Protein 5X5L (pdb70)

Structure (mmCIF, N/CA/C/O backbone):
data_5X5L
#
_entry.id   5X5L
#
_cell.length_a   55.510
_cell.length_b   71.380
_cell.length_c   78.360
_cell.angle_alpha   101.96
_cell.angle_beta   104.53
_cell.angle_gamma   101.86
#
_symmetry.space_group_name_H-M   'P 1'
#
loop_
_entity.id
_entity.type
_entity.pdbx_description
1 polymer AdeR
2 polymer "DNA (5'-D(P*TP*AP*AP*AP*GP*TP*GP*TP*GP*GP*AP*GP*TP*AP*AP*GP*TP*GP*TP*GP*GP*AP*GP*A)-3')"
3 polymer "DNA (5'-D(P*TP*CP*TP*CP*CP*AP*CP*AP*CP*TP*TP*AP*CP*TP*CP*CP*AP*CP*AP*CP*TP*TP*TP*A)-3')"
4 water water
#
loop_
_atom_site.group_PDB
_atom_site.id
_atom_site.type_symbol
_atom_site.label_atom_id
_atom_site.label_alt_id
_atom_site.label_comp_id
_atom_site.label_asym_id
_atom_site.label_entity_id
_atom_site.label_seq_id
_atom_site.pdbx_PDB_ins_code
_atom_site.Cartn_x
_atom_site.Cartn_y
_atom_site.Cartn_z
_atom_site.occupancy
_atom_site.B_iso_or_equiv
_atom_site.auth_seq_id
_atom_site.auth_comp_id
_atom_site.auth_asym_id
_atom_site.auth_atom_id
_atom_site.pdbx_PDB_model_num
ATOM 1 N N . LYS A 1 3 ? 13.090 42.195 27.105 1.00 67.42 141 LYS A N 1
ATOM 2 C CA . LYS A 1 3 ? 13.073 40.663 27.080 1.00 65.09 141 LYS A CA 1
ATOM 3 C C . LYS A 1 3 ? 13.185 40.102 28.521 1.00 63.30 141 LYS A C 1
ATOM 4 O O . LYS A 1 3 ? 14.143 40.404 29.254 1.00 61.98 141 LYS A O 1
ATOM 10 N N . LEU A 1 4 ? 12.161 39.379 28.926 1.00 63.74 142 LEU A N 1
ATOM 11 C CA . LEU A 1 4 ? 11.887 39.127 30.374 1.00 63.34 142 LEU A CA 1
ATOM 12 C C . LEU A 1 4 ? 11.590 37.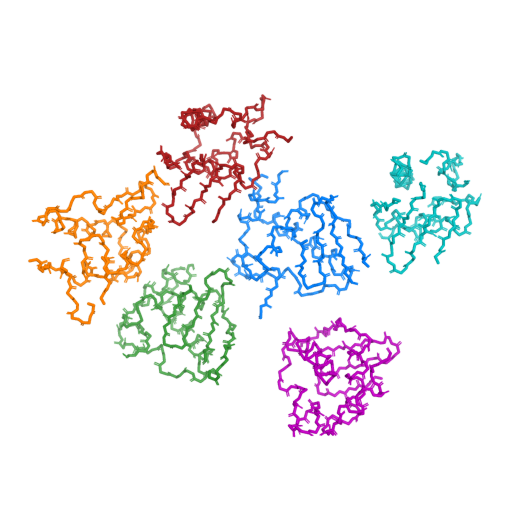657 30.574 1.00 62.01 142 LEU A C 1
ATOM 13 O O . LEU A 1 4 ? 10.876 37.070 29.792 1.00 62.79 142 LEU A O 1
ATOM 18 N N . TYR A 1 5 ? 12.137 37.062 31.636 1.00 60.29 143 TYR A N 1
ATOM 19 C CA . TYR A 1 5 ? 11.731 35.739 32.088 1.00 59.61 143 TYR A CA 1
ATOM 20 C C . TYR A 1 5 ? 11.980 35.518 33.564 1.00 59.07 143 TYR A C 1
ATOM 21 O O . TYR A 1 5 ? 13.139 35.504 33.993 1.00 57.33 143 TYR A O 1
ATOM 30 N N . LYS A 1 6 ? 10.881 35.357 34.329 1.00 60.85 144 LYS A N 1
ATOM 31 C CA . LYS A 1 6 ? 10.931 34.989 35.750 1.00 60.86 144 LYS A CA 1
ATOM 32 C C . LYS A 1 6 ? 12.045 35.713 36.502 1.00 59.99 144 LYS A C 1
ATOM 33 O O . LYS A 1 6 ? 13.074 35.128 36.830 1.00 58.09 144 LYS A O 1
ATOM 39 N N . ASN A 1 7 ? 11.845 37.008 36.744 1.00 61.63 145 ASN A N 1
ATOM 40 C CA . ASN A 1 7 ?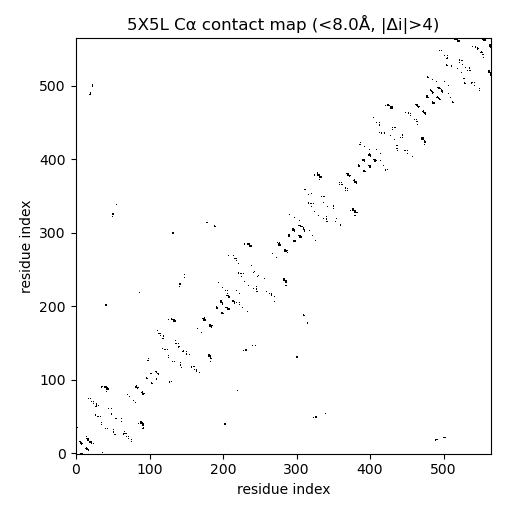 12.734 37.827 37.566 1.00 61.55 145 ASN A CA 1
ATOM 41 C C . ASN A 1 7 ? 14.150 38.133 36.958 1.00 59.53 145 ASN A C 1
ATOM 42 O O . ASN A 1 7 ? 15.051 38.634 37.641 1.00 59.28 145 ASN A O 1
ATOM 47 N N . ILE A 1 8 ? 14.323 37.864 35.653 1.00 58.42 146 ILE A N 1
ATOM 48 C CA . ILE A 1 8 ? 15.547 38.201 34.904 1.00 56.94 146 ILE A CA 1
ATOM 49 C C . ILE A 1 8 ? 15.161 39.022 33.679 1.00 58.16 146 ILE A C 1
ATOM 50 O O . ILE A 1 8 ? 14.526 38.503 32.769 1.00 58.31 146 ILE A O 1
ATOM 55 N N . GLU A 1 9 ? 15.561 40.290 33.667 1.00 59.31 147 GLU A N 1
ATOM 56 C CA . GLU A 1 9 ? 15.286 41.200 32.555 1.00 60.90 147 GLU A CA 1
ATOM 57 C C . GLU A 1 9 ? 16.590 41.486 31.812 1.00 59.73 147 GLU A C 1
ATOM 58 O O . GLU A 1 9 ? 17.616 41.759 32.437 1.00 58.92 147 GLU A O 1
ATOM 64 N N . ILE A 1 10 ? 16.535 41.387 30.482 1.00 59.87 148 ILE A N 1
ATOM 65 C CA . ILE A 1 10 ? 17.653 41.757 29.616 1.00 59.38 148 ILE A CA 1
ATOM 66 C C . ILE A 1 10 ? 17.182 42.872 28.697 1.00 62.09 148 ILE A C 1
ATOM 67 O O . ILE A 1 10 ? 16.262 42.677 27.904 1.00 63.29 148 ILE A O 1
ATOM 72 N N . ASP A 1 11 ? 17.792 44.047 28.836 1.00 63.38 149 ASP A N 1
ATOM 73 C CA . ASP A 1 11 ? 17.599 45.152 27.900 1.00 66.13 149 ASP A CA 1
ATOM 74 C C . ASP A 1 11 ? 18.681 45.024 26.827 1.00 65.36 149 ASP A C 1
ATOM 75 O O . ASP A 1 11 ? 19.864 45.233 27.114 1.00 64.38 149 ASP A O 1
ATOM 80 N N . THR A 1 12 ? 18.302 44.683 25.609 1.00 66.04 150 THR A N 1
ATOM 81 C CA . THR A 1 12 ? 19.263 44.451 24.541 1.00 65.46 150 THR A CA 1
ATOM 82 C C . THR A 1 12 ? 19.920 45.663 23.952 1.00 67.74 150 THR A C 1
ATOM 83 O O . THR A 1 12 ? 20.966 45.570 23.336 1.00 67.13 150 THR A O 1
ATOM 87 N N . ASP A 1 13 ? 19.275 46.797 24.153 1.00 70.69 151 ASP A N 1
ATOM 88 C CA . ASP A 1 13 ? 19.739 48.071 23.713 1.00 73.59 151 ASP A CA 1
ATOM 89 C C . ASP A 1 13 ? 19.631 48.865 24.985 1.00 73.70 151 ASP A C 1
ATOM 90 O O . ASP A 1 13 ? 18.571 49.350 25.275 1.00 75.91 151 ASP A O 1
ATOM 95 N N . THR A 1 14 ? 20.682 48.989 25.781 1.00 71.70 152 THR A N 1
ATOM 96 C CA . THR A 1 14 ? 21.949 48.434 25.457 1.00 70.45 152 THR A CA 1
ATOM 97 C C . THR A 1 14 ? 22.879 47.797 26.444 1.00 67.32 152 THR A C 1
ATOM 98 O O . THR A 1 14 ? 23.704 48.395 27.112 1.00 67.08 152 THR A O 1
ATOM 102 N N . HIS A 1 15 ? 22.632 46.513 26.478 1.00 65.06 153 HIS A N 1
ATOM 103 C CA . HIS A 1 15 ? 23.469 45.359 26.890 1.00 61.87 153 HIS A CA 1
ATOM 104 C C . HIS A 1 15 ? 23.475 45.118 28.394 1.00 60.57 153 HIS A C 1
ATOM 105 O O . HIS A 1 15 ? 24.433 44.561 28.937 1.00 58.72 153 HIS A O 1
ATOM 112 N N . SER A 1 16 ? 22.382 45.485 29.053 1.00 61.75 154 SER A N 1
ATOM 113 C CA . SER A 1 16 ? 22.253 45.356 30.515 1.00 61.14 154 SER A CA 1
ATOM 114 C C . SER A 1 16 ? 21.374 44.154 30.864 1.00 59.48 154 SER A C 1
ATOM 115 O O . SER A 1 16 ? 20.382 43.901 30.183 1.00 60.03 154 SER A O 1
ATOM 118 N N . VAL A 1 17 ? 21.738 43.425 31.919 1.00 57.79 155 VAL A N 1
ATOM 119 C CA . VAL A 1 17 ? 20.901 42.361 32.474 1.00 56.68 155 VAL A CA 1
ATOM 120 C C . VAL A 1 17 ? 20.583 42.722 33.932 1.00 57.66 155 VAL A C 1
ATOM 121 O O . VAL A 1 17 ? 21.495 42.952 34.734 1.00 57.48 155 VAL A O 1
ATOM 125 N N . TYR A 1 18 ? 19.289 42.759 34.263 1.00 58.95 156 TYR A N 1
ATOM 126 C CA . TYR A 1 18 ? 18.812 43.127 35.600 1.00 60.39 156 TYR A CA 1
ATOM 127 C C . TYR A 1 18 ? 18.192 41.935 36.342 1.00 59.41 156 TYR A C 1
ATOM 128 O O . TYR A 1 18 ? 17.553 41.081 35.723 1.00 58.57 156 TYR A O 1
ATOM 137 N N . ILE A 1 19 ? 18.385 41.889 37.663 1.00 59.83 157 ILE A N 1
ATOM 138 C CA . ILE A 1 19 ? 17.610 41.013 38.553 1.00 59.91 157 ILE A CA 1
ATOM 139 C C . ILE A 1 19 ? 16.609 41.866 39.330 1.00 62.85 157 ILE A C 1
ATOM 140 O O . ILE A 1 19 ? 16.967 42.934 39.847 1.00 64.52 157 ILE A O 1
ATOM 145 N N . HIS A 1 20 ? 15.367 41.381 39.426 1.00 63.70 158 HIS A N 1
ATOM 146 C CA . HIS A 1 20 ? 14.310 42.096 40.158 1.00 66.73 158 HIS A CA 1
ATOM 147 C C . HIS A 1 20 ? 14.298 41.681 41.629 1.00 67.51 158 HIS A C 1
ATOM 148 O O . HIS A 1 20 ? 14.160 42.521 42.513 1.00 69.90 158 HIS A O 1
ATOM 155 N N . LYS A 1 25 ? 15.653 46.654 40.888 1.00 73.67 163 LYS A N 1
ATOM 156 C CA . LYS A 1 25 ? 16.393 46.059 39.789 1.00 70.68 163 LYS A CA 1
ATOM 157 C C . LYS A 1 25 ? 17.874 46.161 40.136 1.00 69.54 163 LYS A C 1
ATOM 158 O O . LYS A 1 25 ? 18.416 47.260 40.211 1.00 71.26 163 LYS A O 1
ATOM 164 N N . ILE A 1 26 ? 18.546 45.023 40.329 1.00 66.87 164 ILE A N 1
ATOM 165 C CA . ILE A 1 26 ? 20.004 44.979 40.458 1.00 65.57 164 ILE A CA 1
ATOM 166 C C . ILE A 1 26 ? 20.670 44.669 39.121 1.00 63.35 164 ILE A C 1
ATOM 167 O O . ILE A 1 26 ? 20.377 43.635 38.520 1.00 61.35 164 ILE A O 1
ATOM 172 N N . LEU A 1 27 ? 21.576 45.538 38.674 1.00 63.94 165 LEU A N 1
ATOM 173 C CA . LEU A 1 27 ? 22.320 45.338 37.423 1.00 62.23 165 LEU A CA 1
ATOM 174 C C . LEU A 1 27 ? 23.469 44.365 37.664 1.00 59.87 165 LEU A C 1
ATOM 175 O O . LEU A 1 27 ? 24.183 44.483 38.662 1.00 60.38 165 LEU A O 1
ATOM 180 N N . LEU A 1 28 ? 23.657 43.424 36.740 1.00 57.62 166 LEU A N 1
ATOM 181 C CA . LEU A 1 28 ? 24.762 42.474 36.814 1.00 55.53 166 LEU A CA 1
ATOM 182 C C . LEU A 1 28 ? 25.949 42.933 36.005 1.00 55.37 166 LEU A C 1
ATOM 183 O O . LEU A 1 28 ? 25.785 43.529 34.943 1.00 56.03 166 LEU A O 1
ATOM 188 N N . ASN A 1 29 ? 27.138 42.619 36.514 1.00 54.72 167 ASN A N 1
ATOM 189 C CA . ASN A 1 29 ? 28.396 42.882 35.823 1.00 54.55 167 ASN A CA 1
ATOM 190 C C . ASN A 1 29 ? 28.783 41.618 35.068 1.00 52.19 167 ASN A C 1
ATOM 191 O O . ASN A 1 29 ? 29.501 40.751 35.589 1.00 51.06 167 ASN A O 1
ATOM 196 N N . LEU A 1 30 ? 28.263 41.495 33.852 1.00 51.72 168 LEU A N 1
ATOM 197 C CA . LEU A 1 30 ? 28.521 40.319 33.016 1.00 49.82 168 LEU A CA 1
ATOM 198 C C . LEU A 1 30 ? 29.589 40.624 32.006 1.00 50.02 168 LEU A C 1
ATOM 199 O O . LEU A 1 30 ? 29.722 41.747 31.541 1.00 51.68 168 LEU A O 1
ATOM 204 N N . THR A 1 31 ? 30.330 39.591 31.654 1.00 48.55 169 THR A N 1
ATOM 205 C CA . THR A 1 31 ? 31.307 39.638 30.579 1.00 48.68 169 THR A CA 1
ATOM 206 C C . THR A 1 31 ? 30.500 39.513 29.270 1.00 48.76 169 THR A C 1
ATOM 207 O O . THR A 1 31 ? 29.307 39.191 29.302 1.00 48.42 169 THR A O 1
ATOM 211 N N . LEU A 1 32 ? 31.132 39.783 28.129 1.00 49.50 170 LEU A N 1
ATOM 212 C CA . LEU A 1 32 ? 30.460 39.662 26.831 1.00 49.97 170 LEU A CA 1
ATOM 213 C C . LEU A 1 32 ? 29.995 38.230 26.559 1.00 48.31 170 LEU A C 1
ATOM 214 O O . LEU A 1 32 ? 28.854 38.027 26.161 1.00 48.48 170 LEU A O 1
ATOM 219 N N . THR A 1 33 ? 30.871 37.265 26.753 1.00 47.03 171 THR A N 1
ATOM 220 C CA . THR A 1 33 ? 30.526 35.844 26.626 1.00 45.64 171 THR A CA 1
ATOM 221 C C . THR A 1 33 ? 29.327 35.504 27.536 1.00 44.98 171 THR A C 1
ATOM 222 O O . THR A 1 33 ? 28.340 34.923 27.070 1.00 44.87 171 THR A O 1
ATOM 226 N N . GLU A 1 34 ? 29.432 35.887 28.812 1.00 44.84 172 GLU A N 1
ATOM 227 C CA . GLU A 1 34 ? 28.367 35.677 29.793 1.00 44.58 172 GLU A CA 1
ATOM 228 C C . GLU A 1 34 ? 27.034 36.323 29.384 1.00 45.66 172 GLU A C 1
ATOM 229 O O . GLU A 1 34 ? 25.979 35.721 29.559 1.00 45.43 172 GLU A O 1
ATOM 235 N N . TYR A 1 35 ? 27.089 37.536 28.838 1.00 47.08 173 TYR A N 1
ATOM 236 C CA . TYR A 1 35 ? 25.889 38.210 28.323 1.00 48.53 173 TYR A CA 1
ATOM 237 C C . TYR A 1 35 ? 25.247 37.404 27.197 1.00 48.41 173 TYR A C 1
ATOM 238 O O . TYR A 1 35 ? 24.024 37.255 27.160 1.00 48.94 173 TYR A O 1
ATOM 247 N N . LYS A 1 36 ? 26.071 36.914 26.265 1.00 48.03 174 LYS A N 1
ATOM 248 C CA . LYS A 1 36 ? 25.567 36.160 25.120 1.00 48.27 174 LYS A CA 1
ATOM 249 C C . LYS A 1 36 ? 24.872 34.872 25.558 1.00 47.11 174 LYS A C 1
ATOM 250 O O . LYS A 1 36 ? 23.803 34.542 25.046 1.00 47.83 174 LYS A O 1
ATOM 256 N N . ILE A 1 37 ? 25.473 34.172 26.522 1.00 45.58 175 ILE A N 1
ATOM 257 C CA . ILE A 1 37 ? 24.905 32.935 27.060 1.00 44.70 175 ILE A CA 1
ATOM 258 C C . ILE A 1 37 ? 23.502 33.178 27.619 1.00 45.41 175 ILE A C 1
ATOM 259 O O . ILE A 1 37 ? 22.544 32.565 27.155 1.00 45.91 175 ILE A O 1
ATOM 264 N N . ILE A 1 38 ? 23.389 34.089 28.585 1.00 45.73 176 ILE A N 1
ATOM 265 C CA . ILE A 1 38 ? 22.101 34.372 29.238 1.00 46.63 176 ILE A CA 1
ATOM 266 C C . ILE A 1 38 ? 21.052 34.921 28.264 1.00 48.28 176 ILE A C 1
ATOM 267 O O . ILE A 1 38 ? 19.867 34.587 28.386 1.00 49.02 176 ILE A O 1
ATOM 272 N N . SER A 1 39 ? 21.485 35.747 27.305 1.00 49.12 177 SER A N 1
ATOM 273 C CA . SER A 1 39 ? 20.586 36.306 26.311 1.00 51.04 177 SER A CA 1
ATOM 274 C C . SER A 1 39 ? 20.141 35.281 25.264 1.00 51.22 177 SER A C 1
ATOM 275 O O . SER A 1 39 ? 19.039 35.381 24.724 1.00 52.85 177 SER A O 1
ATOM 278 N N . PHE A 1 40 ? 21.010 34.304 24.986 1.00 49.81 178 PHE A N 1
ATOM 279 C CA . PHE A 1 40 ? 20.714 33.212 24.045 1.00 50.04 178 PHE A CA 1
ATOM 280 C C . PHE A 1 40 ? 19.723 32.223 24.658 1.00 49.81 178 PHE A C 1
ATOM 281 O O . PHE A 1 40 ? 18.730 31.860 24.018 1.00 51.18 178 PHE A O 1
ATOM 289 N N . MET A 1 41 ? 20.002 31.808 25.897 1.00 48.38 179 MET A N 1
ATOM 290 C CA . MET A 1 41 ? 19.210 30.777 26.574 1.00 48.23 179 MET A CA 1
ATOM 291 C C . MET A 1 41 ? 17.842 31.244 27.070 1.00 49.63 179 MET A C 1
ATOM 292 O O . MET A 1 41 ? 16.927 30.434 27.175 1.00 50.30 179 MET A O 1
ATOM 297 N N . ILE A 1 42 ? 17.692 32.531 27.369 1.00 50.33 180 ILE A N 1
ATOM 298 C CA . ILE A 1 42 ? 16.403 33.074 27.831 1.00 51.98 180 ILE A CA 1
ATOM 299 C C . ILE A 1 42 ? 15.304 33.068 26.752 1.00 54.01 180 ILE A C 1
ATOM 300 O O . ILE A 1 42 ? 14.123 33.161 27.074 1.00 55.53 180 ILE A O 1
ATOM 305 N N . ASP A 1 43 ? 15.698 32.966 25.482 1.00 54.29 181 ASP A N 1
ATOM 306 C CA . ASP A 1 43 ? 14.741 32.820 24.367 1.00 56.45 181 ASP A CA 1
ATOM 307 C C . ASP A 1 43 ? 13.930 31.544 24.497 1.00 56.76 181 ASP A C 1
ATOM 308 O O . ASP A 1 43 ? 12.713 31.560 24.317 1.00 58.80 181 ASP A O 1
ATOM 313 N N . GLN A 1 44 ? 14.625 30.445 24.795 1.00 54.99 182 GLN A N 1
ATOM 314 C CA . GLN A 1 44 ? 14.022 29.141 25.064 1.00 55.21 182 GLN A CA 1
ATOM 315 C C . GLN A 1 44 ? 14.507 28.667 26.441 1.00 53.41 182 GLN A C 1
ATOM 316 O O . GLN A 1 44 ? 15.451 27.865 26.527 1.00 51.92 182 GLN A O 1
ATOM 322 N N . PRO A 1 45 ? 13.882 29.173 27.526 1.00 53.80 183 PRO A N 1
ATOM 323 C CA . PRO A 1 45 ? 14.382 28.903 28.872 1.00 52.43 183 PRO A CA 1
ATOM 324 C C . PRO A 1 45 ? 14.532 27.419 29.183 1.00 51.92 183 PRO A C 1
ATOM 325 O O . PRO A 1 45 ? 15.595 26.987 29.643 1.00 50.34 183 PRO A O 1
ATOM 329 N N . HIS A 1 46 ? 13.489 26.653 28.868 1.00 53.53 184 HIS A N 1
ATOM 330 C CA . HIS A 1 46 ? 13.430 25.231 29.201 1.00 53.66 184 HIS A CA 1
ATOM 331 C C . HIS A 1 46 ? 14.179 24.316 28.234 1.00 53.10 184 HIS A C 1
ATOM 332 O O . HIS A 1 46 ? 14.320 23.123 28.508 1.00 53.19 184 HIS A O 1
ATOM 339 N N . LYS A 1 47 ? 14.652 24.843 27.107 1.00 52.82 185 LYS A N 1
ATOM 340 C CA . LYS A 1 47 ? 15.417 24.046 26.144 1.00 52.52 185 LYS A CA 1
ATOM 341 C C . LYS A 1 47 ? 16.778 23.651 26.695 1.00 50.56 185 LYS A C 1
ATOM 342 O O . LYS A 1 47 ? 17.426 24.455 27.362 1.00 49.20 185 LYS A O 1
ATOM 348 N N . VAL A 1 48 ? 17.194 22.429 26.391 1.00 50.70 186 VAL A N 1
ATOM 349 C CA . VAL A 1 48 ? 18.554 21.973 26.650 1.00 49.22 186 VAL A CA 1
ATOM 350 C C . VAL A 1 48 ? 19.425 22.402 25.477 1.00 48.82 186 VAL A C 1
ATOM 351 O O . VAL A 1 48 ? 19.224 21.930 24.360 1.00 50.06 186 VAL A O 1
ATOM 355 N N . PHE A 1 49 ? 20.373 23.296 25.739 1.00 47.36 187 PHE A N 1
ATOM 356 C CA . PHE A 1 49 ? 21.369 23.692 24.749 1.00 47.02 187 PHE A CA 1
ATOM 357 C C . PHE A 1 49 ? 22.587 22.819 24.924 1.00 46.23 187 PHE A C 1
ATOM 358 O O . PHE A 1 49 ? 23.018 22.594 26.046 1.00 45.29 187 PHE A O 1
ATOM 366 N N . THR A 1 50 ? 23.146 22.322 23.829 1.00 46.88 188 THR A N 1
ATOM 367 C CA . THR A 1 50 ? 24.390 21.545 23.900 1.00 46.39 188 THR A CA 1
ATOM 368 C C . THR A 1 50 ? 25.563 22.509 24.068 1.00 45.15 188 THR A C 1
ATOM 369 O O . THR A 1 50 ? 25.425 23.739 23.900 1.00 44.91 188 THR A O 1
ATOM 373 N N . ARG A 1 51 ? 26.716 21.954 24.414 1.00 44.62 189 ARG A N 1
ATOM 374 C CA . ARG A 1 51 ? 27.936 22.752 24.552 1.00 43.74 189 ARG A CA 1
ATOM 375 C C . ARG A 1 51 ? 28.354 23.323 23.202 1.00 44.49 189 ARG A C 1
ATOM 376 O O . ARG A 1 51 ? 28.820 24.454 23.128 1.00 44.13 189 ARG A O 1
ATOM 384 N N . GLY A 1 52 ? 28.172 22.532 22.145 1.00 45.82 190 GLY A N 1
ATOM 385 C CA . GLY A 1 52 ? 28.436 22.977 20.775 1.00 47.04 190 GLY A CA 1
ATOM 386 C C . GLY A 1 52 ? 27.610 24.176 20.347 1.00 47.46 190 GLY A C 1
ATOM 387 O O . GLY A 1 52 ? 28.116 25.057 19.670 1.00 47.98 190 GLY A O 1
ATOM 388 N N . GLU A 1 53 ? 26.335 24.205 20.740 1.00 47.49 191 GLU A N 1
ATOM 389 C CA . GLU A 1 53 ? 25.452 25.340 20.433 1.00 48.11 191 GLU A CA 1
ATOM 390 C C . GLU A 1 53 ? 25.861 26.589 21.191 1.00 46.95 191 GLU A C 1
ATOM 391 O O . GLU A 1 53 ? 25.899 27.672 20.613 1.00 47.71 191 GLU A O 1
ATOM 397 N N . LEU A 1 54 ? 26.153 26.444 22.481 1.00 45.44 192 LEU A N 1
ATOM 398 C CA . LEU A 1 54 ? 26.611 27.571 23.297 1.00 44.52 192 LEU A CA 1
ATOM 399 C C . LEU A 1 54 ? 27.947 28.130 22.797 1.00 44.59 192 LEU A C 1
ATOM 400 O O . LEU A 1 54 ? 28.139 29.342 22.779 1.00 44.84 192 LEU A O 1
ATOM 405 N N . MET A 1 55 ? 28.842 27.246 22.369 1.00 44.65 193 MET A N 1
ATOM 406 C CA . MET A 1 55 ? 30.157 27.639 21.859 1.00 44.99 193 MET A CA 1
ATOM 407 C C . MET A 1 55 ? 30.043 28.464 20.576 1.00 46.59 193 MET A C 1
ATOM 408 O O . MET A 1 55 ? 30.608 29.550 20.480 1.00 46.95 193 MET A O 1
ATOM 413 N N . ASN A 1 56 ? 29.303 27.947 19.605 1.00 47.84 194 ASN A N 1
ATOM 414 C CA . ASN A 1 56 ? 29.116 28.624 18.313 1.00 49.82 194 ASN A CA 1
ATOM 415 C C . ASN A 1 56 ? 28.378 29.957 18.421 1.00 50.29 194 ASN A C 1
ATOM 416 O O . ASN A 1 56 ? 28.646 30.866 17.642 1.00 51.80 194 ASN A O 1
ATOM 421 N N . HIS A 1 57 ? 27.466 30.062 19.381 1.00 49.28 195 HIS A N 1
ATOM 422 C CA . HIS A 1 57 ? 26.607 31.240 19.533 1.00 49.96 195 HIS A CA 1
ATOM 423 C C . HIS A 1 57 ? 27.150 32.287 20.510 1.00 49.05 195 HIS A C 1
ATOM 424 O O . HIS A 1 57 ? 26.894 33.479 20.330 1.00 50.22 195 HIS A O 1
ATOM 431 N N . CYS A 1 58 ? 27.888 31.854 21.533 1.00 47.33 196 CYS A N 1
ATOM 432 C CA . CYS A 1 58 ? 28.262 32.741 22.634 1.00 46.59 196 CYS A CA 1
ATOM 433 C C . CYS A 1 58 ? 29.761 32.970 22.881 1.00 46.19 196 CYS A C 1
ATOM 434 O O . CYS A 1 58 ? 30.094 33.801 23.723 1.00 45.97 196 CYS A O 1
ATOM 437 N N . MET A 1 59 ? 30.648 32.286 22.165 1.00 46.37 197 MET A N 1
ATOM 438 C CA . MET A 1 59 ? 32.085 32.353 22.448 1.00 46.10 197 MET A CA 1
ATOM 439 C C . MET A 1 59 ? 32.941 32.812 21.265 1.00 47.73 197 MET A C 1
ATOM 440 O O . MET A 1 59 ? 32.523 32.712 20.132 1.00 48.97 197 MET A O 1
ATOM 445 N N . ASN A 1 60 ? 34.152 33.295 21.583 1.00 47.92 198 ASN A N 1
ATOM 446 C CA . ASN A 1 60 ? 35.207 33.598 20.652 1.00 49.48 198 ASN A CA 1
ATOM 447 C C . ASN A 1 60 ? 35.140 35.088 20.398 1.00 51.03 198 ASN A C 1
ATOM 448 O O . ASN A 1 60 ? 35.610 35.847 21.219 1.00 50.95 198 ASN A O 1
ATOM 453 N N . SER A 1 62 ? 36.446 30.181 20.104 1.00 48.56 200 SER A N 1
ATOM 454 C CA . SER A 1 62 ? 36.989 29.200 19.162 1.00 49.63 200 SER A CA 1
ATOM 455 C C . SER A 1 62 ? 35.798 28.240 18.761 1.00 49.44 200 SER A C 1
ATOM 456 O O . SER A 1 62 ? 34.675 28.776 18.672 1.00 49.37 200 SER A O 1
ATOM 459 N N . ASP A 1 63 ? 35.888 26.944 18.424 1.00 49.75 201 ASP A N 1
ATOM 460 C CA . ASP A 1 63 ? 37.095 26.109 18.307 1.00 50.35 201 ASP A CA 1
ATOM 461 C C . ASP A 1 63 ? 37.794 25.750 19.615 1.00 48.98 201 ASP A C 1
ATOM 462 O O . ASP A 1 63 ? 38.762 24.975 19.559 1.00 49.67 201 ASP A O 1
ATOM 467 N N . ALA A 1 64 ? 37.332 26.233 20.786 1.00 47.36 202 ALA A N 1
ATOM 468 C CA . ALA A 1 64 ? 37.968 25.866 22.046 1.00 46.40 202 ALA A CA 1
ATOM 469 C C . ALA A 1 64 ? 37.457 24.485 22.491 1.00 45.90 202 ALA A C 1
ATOM 470 O O . ALA A 1 64 ? 36.684 23.837 21.773 1.00 46.36 202 ALA A O 1
ATOM 472 N N . LEU A 1 65 ? 37.873 24.047 23.676 1.00 45.24 203 LEU A N 1
ATOM 473 C CA . LEU A 1 65 ? 37.320 22.853 24.311 1.00 44.88 203 LEU A CA 1
ATOM 474 C C . LEU A 1 65 ? 35.895 23.056 24.790 1.00 43.85 203 LEU A C 1
ATOM 475 O O . LEU A 1 65 ? 35.504 24.152 25.141 1.00 43.14 203 LEU A O 1
ATOM 480 N N . GLU A 1 66 ? 35.139 21.971 24.869 1.00 44.00 204 GLU A N 1
ATOM 481 C CA . GLU A 1 66 ? 33.761 22.014 25.372 1.00 43.30 204 GLU A CA 1
ATOM 482 C C . GLU A 1 66 ? 33.728 22.297 26.871 1.00 42.43 204 GLU A C 1
ATOM 483 O O . GLU A 1 66 ? 32.788 22.911 27.365 1.00 41.79 204 GLU A O 1
ATOM 489 N N . ARG A 1 67 ? 34.766 21.875 27.585 1.00 42.65 205 ARG A N 1
ATOM 490 C CA . ARG A 1 67 ? 34.854 22.183 29.011 1.00 42.20 205 ARG A CA 1
ATOM 491 C C . ARG A 1 67 ? 34.911 23.678 29.301 1.00 41.57 205 ARG A C 1
ATOM 492 O O . ARG A 1 67 ? 34.414 24.122 30.318 1.00 41.20 205 ARG A O 1
ATOM 500 N N . THR A 1 68 ? 35.501 24.450 28.401 1.00 41.70 206 THR A N 1
ATOM 501 C CA . THR A 1 68 ? 35.544 25.927 28.538 1.00 41.44 206 THR A CA 1
ATOM 502 C C . THR A 1 68 ? 34.146 26.546 28.554 1.00 40.95 206 THR A C 1
ATOM 503 O O . THR A 1 68 ? 33.926 27.529 29.228 1.00 40.77 206 THR A O 1
ATOM 507 N N . VAL A 1 69 ? 33.215 25.991 27.785 1.00 40.97 207 VAL A N 1
ATOM 508 C CA . VAL A 1 69 ? 31.795 26.336 27.897 1.00 40.74 207 VAL A CA 1
ATOM 509 C C . VAL A 1 69 ? 31.298 26.186 29.327 1.00 40.38 207 VAL A C 1
ATOM 510 O O . VAL A 1 69 ? 30.650 27.090 29.828 1.00 40.28 207 VAL A O 1
ATOM 514 N N . ASP A 1 70 ? 31.608 25.069 29.970 1.00 40.46 208 ASP A N 1
ATOM 515 C CA . ASP A 1 70 ? 31.188 24.799 31.342 1.00 40.50 208 ASP A CA 1
ATOM 516 C C . ASP A 1 70 ? 31.632 25.927 32.278 1.00 40.44 208 ASP A C 1
ATOM 517 O O . ASP A 1 70 ? 30.854 26.409 33.108 1.00 40.54 208 ASP A O 1
ATOM 522 N N . SER A 1 71 ? 32.879 26.364 32.108 1.00 40.53 209 SER A N 1
ATOM 523 C CA . SER A 1 71 ? 33.440 27.402 32.972 1.00 40.81 209 SER A CA 1
ATOM 524 C C . SER A 1 71 ? 32.758 28.748 32.776 1.00 40.76 209 SER A C 1
ATOM 525 O O . SER A 1 71 ? 32.530 29.456 33.754 1.00 41.13 209 SER A O 1
ATOM 528 N N . HIS A 1 72 ? 32.409 29.103 31.534 1.00 40.58 210 HIS A N 1
ATOM 529 C CA . HIS A 1 72 ? 31.647 30.342 31.303 1.00 40.84 210 HIS A CA 1
ATOM 530 C C . HIS A 1 72 ? 30.286 30.289 31.977 1.00 40.83 210 HIS A C 1
ATOM 531 O O . HIS A 1 72 ? 29.836 31.289 32.528 1.00 41.33 210 HIS A O 1
ATOM 538 N N . VAL A 1 73 ? 29.645 29.122 31.924 1.00 40.54 211 VAL A N 1
ATOM 539 C CA . VAL A 1 73 ? 28.327 28.924 32.526 1.00 40.79 211 VAL A CA 1
ATOM 540 C C . VAL A 1 73 ? 28.444 28.990 34.040 1.00 41.15 211 VAL A C 1
ATOM 541 O O . VAL A 1 73 ? 27.606 29.612 34.687 1.00 41.71 211 VAL A O 1
ATOM 545 N N . SER A 1 74 ? 29.489 28.367 34.593 1.00 41.13 212 SER A N 1
ATOM 546 C CA . SER A 1 74 ? 29.768 28.415 36.035 1.00 41.83 212 SER A CA 1
ATOM 547 C C . SER A 1 74 ? 29.906 29.849 36.540 1.00 42.40 212 SER A C 1
ATOM 548 O O . SER A 1 74 ? 29.253 30.235 37.515 1.00 43.21 212 SER A O 1
ATOM 551 N N . LYS A 1 75 ? 30.752 30.626 35.859 1.00 42.23 213 LYS A N 1
ATOM 552 C CA . LYS A 1 75 ? 31.006 32.020 36.233 1.00 43.04 213 LYS A CA 1
ATOM 553 C C . LYS A 1 75 ? 29.746 32.870 36.162 1.00 43.45 213 LYS A C 1
ATOM 554 O O . LYS A 1 75 ? 29.521 33.711 37.041 1.00 44.54 213 LYS A O 1
ATOM 560 N N . LEU A 1 76 ? 28.927 32.645 35.137 1.00 42.88 214 LEU A N 1
ATOM 561 C CA . LEU A 1 76 ? 27.616 33.286 35.060 1.00 43.48 214 LEU A CA 1
ATOM 562 C C . LEU A 1 76 ? 26.739 32.847 36.227 1.00 44.02 214 LEU A C 1
ATOM 563 O O . LEU A 1 76 ? 26.105 33.691 36.861 1.00 45.13 214 LEU A O 1
ATOM 568 N N . ARG A 1 77 ? 26.708 31.539 36.512 1.00 43.53 215 ARG A N 1
ATOM 569 C CA . ARG A 1 77 ? 25.864 30.986 37.586 1.00 44.30 215 ARG A CA 1
ATOM 570 C C . ARG A 1 77 ? 26.199 31.633 38.915 1.00 45.49 215 ARG A C 1
ATOM 571 O O . ARG A 1 77 ? 25.293 32.058 39.634 1.00 46.67 215 ARG A O 1
ATOM 579 N N . LYS A 1 78 ? 27.493 31.720 39.233 1.00 45.45 216 LYS A N 1
ATOM 580 C CA . LYS A 1 78 ? 27.927 32.347 40.477 1.00 46.87 216 LYS A CA 1
ATOM 581 C C . LYS A 1 78 ? 27.393 33.768 40.598 1.00 47.93 216 LYS A C 1
ATOM 582 O O . LYS A 1 78 ? 26.858 34.140 41.646 1.00 49.46 216 LYS A O 1
ATOM 588 N N . LYS A 1 79 ? 27.492 34.537 39.516 1.00 47.35 217 LYS A N 1
ATOM 589 C CA . LYS A 1 79 ? 26.965 35.904 39.491 1.00 48.57 217 LYS A CA 1
ATOM 590 C C . LYS A 1 79 ? 25.453 35.958 39.727 1.00 49.32 217 LYS A C 1
ATOM 591 O O . LYS A 1 79 ? 24.959 36.865 40.394 1.00 51.00 217 LYS A O 1
ATOM 597 N N . LEU A 1 80 ? 24.719 34.985 39.183 1.00 48.34 218 LEU A N 1
ATOM 598 C CA . LEU A 1 80 ? 23.286 34.864 39.470 1.00 49.24 218 LEU A CA 1
ATOM 599 C C . LEU A 1 80 ? 23.013 34.506 40.930 1.00 50.55 218 LEU A C 1
ATOM 600 O O . LEU A 1 80 ? 22.094 35.076 41.525 1.00 52.21 218 LEU A O 1
ATOM 605 N N . GLU A 1 81 ? 23.801 33.598 41.510 1.00 50.14 219 GLU A N 1
ATOM 606 C CA . GLU A 1 81 ? 23.579 33.175 42.907 1.00 51.71 219 GLU A CA 1
ATOM 607 C C . GLU A 1 81 ? 23.837 34.293 43.923 1.00 53.64 219 GLU A C 1
ATOM 608 O O . GLU A 1 81 ? 23.120 34.378 44.920 1.00 55.54 219 GLU A O 1
ATOM 614 N N . GLU A 1 82 ? 24.820 35.146 43.666 1.00 53.45 220 GLU A N 1
ATOM 615 C CA . GLU A 1 82 ? 25.090 36.324 44.527 1.00 55.54 220 GLU A CA 1
ATOM 616 C C . GLU A 1 82 ? 23.964 37.391 44.512 1.00 57.01 220 GLU A C 1
ATOM 617 O O . GLU A 1 82 ? 23.967 38.276 45.360 1.00 59.21 220 GLU A O 1
ATOM 623 N N . GLN A 1 83 ? 23.022 37.276 43.579 1.00 56.10 221 GLN A N 1
ATOM 624 C CA . GLN A 1 83 ? 21.770 38.054 43.604 1.00 57.71 221 GLN A CA 1
ATOM 625 C C . GLN A 1 83 ? 20.590 37.176 44.024 1.00 58.25 221 GLN A C 1
ATOM 626 O O . GLN A 1 83 ? 19.446 37.445 43.643 1.00 58.94 221 GLN A O 1
ATOM 632 N N . GLY A 1 84 ? 20.855 36.140 44.824 1.00 58.23 222 GLY A N 1
ATOM 633 C CA . GLY A 1 84 ? 19.811 35.250 45.331 1.00 59.10 222 GLY A CA 1
ATOM 634 C C . GLY A 1 84 ? 19.043 34.440 44.300 1.00 57.66 222 GLY A C 1
ATOM 635 O O . GLY A 1 84 ? 17.868 34.140 44.515 1.00 58.89 222 GLY A O 1
ATOM 636 N N . ILE A 1 85 ? 19.689 34.083 43.186 1.00 55.33 223 ILE A N 1
ATOM 637 C CA . ILE A 1 85 ? 19.065 33.252 42.151 1.00 54.10 223 ILE A CA 1
ATOM 638 C C . ILE A 1 85 ? 19.851 31.948 42.012 1.00 52.57 223 ILE A C 1
ATOM 639 O O . ILE A 1 85 ? 20.912 31.881 41.392 1.00 50.97 223 ILE A O 1
ATOM 644 N N . PHE A 1 86 ? 19.261 30.898 42.588 1.00 53.39 224 PHE A N 1
ATOM 645 C CA . PHE A 1 86 ? 19.824 29.554 42.675 1.00 52.66 224 PHE A CA 1
ATOM 646 C C . PHE A 1 86 ? 18.941 28.677 41.810 1.00 52.27 224 PHE A C 1
ATOM 647 O O . PHE A 1 86 ? 17.867 29.112 41.375 1.00 52.90 224 PHE A O 1
ATOM 655 N N . GLN A 1 87 ? 19.327 27.412 41.547 1.00 51.58 225 GLN A N 1
ATOM 656 C CA . GLN A 1 87 ? 18.582 26.509 40.662 1.00 51.38 225 GLN A CA 1
ATOM 657 C C . GLN A 1 87 ? 18.262 27.021 39.230 1.00 50.27 225 GLN A C 1
ATOM 658 O O . GLN A 1 87 ? 17.398 26.541 38.596 1.00 50.69 225 GLN A O 1
ATOM 664 N N . MET A 1 88 ? 19.048 27.978 38.742 1.00 49.06 226 MET A N 1
ATOM 665 C CA . MET A 1 88 ? 19.095 28.379 37.323 1.00 48.01 226 MET A CA 1
ATOM 666 C C . MET A 1 88 ? 20.360 27.762 36.730 1.00 46.45 226 MET A C 1
ATOM 667 O O . MET A 1 88 ? 21.279 27.327 37.463 1.00 46.19 226 MET A O 1
ATOM 672 N N . LEU A 1 89 ? 20.494 27.763 35.405 1.00 45.64 227 LEU A N 1
ATOM 673 C CA . LEU A 1 89 ? 21.664 27.117 34.733 1.00 44.42 227 LEU A CA 1
ATOM 674 C C . LEU A 1 89 ? 21.969 25.641 35.088 1.00 44.47 227 LEU A C 1
ATOM 675 O O . LEU A 1 89 ? 23.102 25.256 35.328 1.00 43.90 227 LEU A O 1
ATOM 680 N N . ILE A 1 90 ? 20.908 24.836 35.110 1.00 45.48 228 ILE A N 1
ATOM 681 C CA . ILE A 1 90 ? 20.991 23.415 35.443 1.00 46.05 228 ILE A CA 1
ATOM 682 C C . ILE A 1 90 ? 21.627 22.612 34.329 1.00 45.43 228 ILE A C 1
ATOM 683 O O . ILE A 1 90 ? 21.250 22.728 33.165 1.00 45.33 228 ILE A O 1
ATOM 688 N N . ASN A 1 91 ? 22.587 21.787 34.706 1.00 45.33 229 ASN A N 1
ATOM 689 C CA . ASN A 1 91 ? 23.245 20.869 33.783 1.00 45.14 229 ASN A CA 1
ATOM 690 C C . ASN A 1 91 ? 22.323 19.685 33.509 1.00 46.52 229 ASN A C 1
ATOM 691 O O . ASN A 1 91 ? 21.645 19.212 34.410 1.00 47.73 229 ASN A O 1
ATOM 696 N N . VAL A 1 92 ? 22.300 19.231 32.265 1.00 46.63 230 VAL A N 1
ATOM 697 C CA . VAL A 1 92 ? 21.586 18.017 31.861 1.00 48.19 230 VAL A CA 1
ATOM 698 C C . VAL A 1 92 ? 22.662 17.033 31.430 1.00 48.34 230 VAL A C 1
ATOM 699 O O . VAL A 1 92 ? 23.207 17.145 30.337 1.00 47.84 230 VAL A O 1
ATOM 703 N N . ARG A 1 93 ? 22.950 16.081 32.293 1.00 49.32 231 ARG A N 1
ATOM 704 C CA . ARG A 1 93 ? 24.158 15.251 32.211 1.00 49.56 231 ARG A CA 1
ATOM 705 C C . ARG A 1 93 ? 24.331 14.579 30.857 1.00 50.17 231 ARG A C 1
ATOM 706 O O . ARG A 1 93 ? 23.439 13.875 30.405 1.00 51.65 231 ARG A O 1
ATOM 714 N N . GLY A 1 94 ? 25.466 14.828 30.207 1.00 49.26 232 GLY A N 1
ATOM 715 C CA . GLY A 1 94 ? 25.792 14.228 28.916 1.00 50.02 232 GLY A CA 1
ATOM 716 C C . GLY A 1 94 ? 25.195 14.913 27.691 1.00 49.71 232 GLY A C 1
ATOM 717 O O . GLY A 1 94 ? 25.463 14.482 26.577 1.00 50.55 232 GLY A O 1
ATOM 718 N N . VAL A 1 95 ? 24.404 15.970 27.896 1.00 48.81 233 VAL A N 1
ATOM 719 C CA . VAL A 1 95 ? 23.741 16.688 26.797 1.00 48.83 233 VAL A CA 1
ATOM 720 C C . VAL A 1 95 ? 24.187 18.149 26.797 1.00 47.11 233 VAL A C 1
ATOM 721 O O . VAL A 1 95 ? 24.750 18.627 25.806 1.00 46.87 233 VAL A O 1
ATOM 725 N N . GLY A 1 96 ? 23.953 18.860 27.901 1.00 46.20 234 GLY A N 1
ATOM 726 C CA . GLY A 1 96 ? 24.444 20.231 28.048 1.00 44.82 234 GLY A CA 1
ATOM 727 C C . GLY A 1 96 ? 23.841 20.983 29.222 1.00 44.38 234 GLY A C 1
ATOM 728 O O . GLY A 1 96 ? 23.999 20.576 30.394 1.00 44.40 234 GLY A O 1
ATOM 729 N N . TYR A 1 97 ? 23.150 22.083 28.923 1.00 44.26 235 TYR A N 1
ATOM 730 C CA . TYR A 1 97 ? 22.592 22.957 29.951 1.00 44.05 235 TYR A CA 1
ATOM 731 C C . TYR A 1 97 ? 21.223 23.505 29.602 1.00 44.95 235 TYR A C 1
ATOM 732 O O . TYR A 1 97 ? 20.870 23.641 28.433 1.00 45.50 235 TYR A O 1
ATOM 741 N N . ARG A 1 98 ? 20.523 23.896 30.652 1.00 45.28 236 ARG A N 1
ATOM 742 C CA . ARG A 1 98 ? 19.146 24.368 30.562 1.00 46.44 236 ARG A CA 1
ATOM 743 C C . ARG A 1 98 ? 19.060 25.578 31.539 1.00 46.22 236 ARG A C 1
ATOM 744 O O . ARG A 1 98 ? 19.651 25.559 32.628 1.00 45.72 236 ARG A O 1
ATOM 752 N N . LEU A 1 99 ? 18.354 26.628 31.124 1.00 46.85 237 LEU A N 1
ATOM 753 C CA . LEU A 1 99 ? 18.173 27.789 31.963 1.00 47.05 237 LEU A CA 1
ATOM 754 C C . LEU A 1 99 ? 17.219 27.477 33.112 1.00 48.20 237 LEU A C 1
ATOM 755 O O . LEU A 1 99 ? 17.504 27.856 34.250 1.00 48.16 237 LEU A O 1
ATOM 760 N N . ASP A 1 100 ? 16.095 26.815 32.830 1.00 49.51 238 ASP A N 1
ATOM 761 C CA . ASP A 1 100 ? 15.163 26.407 33.899 1.00 50.93 238 ASP A CA 1
ATOM 762 C C . ASP A 1 100 ? 14.422 25.104 33.599 1.00 52.06 238 ASP A C 1
ATOM 763 O O . ASP A 1 100 ? 13.988 24.884 32.437 1.00 52.56 238 ASP A O 1
ATOM 768 N N . ASN A 1 101 ? 14.264 24.246 34.614 1.00 52.80 239 ASN A N 1
ATOM 769 C CA . ASN A 1 101 ? 13.483 22.992 34.360 1.00 54.31 239 ASN A CA 1
ATOM 770 C C . ASN A 1 101 ? 12.047 23.162 34.785 1.00 56.56 239 ASN A C 1
ATOM 771 O O . ASN A 1 101 ? 11.779 23.748 35.843 1.00 57.17 239 ASN A O 1
ATOM 776 N N . PRO A 1 102 ? 11.104 22.586 34.007 1.00 58.13 240 PRO A N 1
ATOM 777 C CA . PRO A 1 102 ? 9.722 22.581 34.491 1.00 60.65 240 PRO A CA 1
ATOM 778 C C . PRO A 1 102 ? 9.508 21.503 35.549 1.00 62.01 240 PRO A C 1
ATOM 779 O O . PRO A 1 102 ? 10.347 20.611 35.716 1.00 61.21 240 PRO A O 1
ATOM 783 N N . ASN B 1 2 ? -7.041 9.879 5.739 1.00 75.14 140 ASN B N 1
ATOM 784 C CA . ASN B 1 2 ? -5.959 9.427 4.840 1.00 72.03 140 ASN B CA 1
ATOM 785 C C . ASN B 1 2 ? -4.987 10.557 4.487 1.00 70.14 140 ASN B C 1
ATOM 786 O O . ASN B 1 2 ? -5.380 11.545 3.883 1.00 71.37 140 ASN B O 1
ATOM 791 N N . LYS B 1 3 ? -3.721 10.335 4.828 1.00 67.38 141 LYS B N 1
ATOM 792 C CA . LYS B 1 3 ? -2.594 11.186 4.416 1.00 65.36 141 LYS B CA 1
ATOM 793 C C . LYS B 1 3 ? -2.571 11.416 2.904 1.00 65.22 141 LYS B C 1
ATOM 794 O O . LYS B 1 3 ? -2.502 10.458 2.128 1.00 64.56 141 LYS B O 1
ATOM 800 N N . LEU B 1 4 ? -2.589 12.687 2.495 1.00 66.06 142 LEU B N 1
ATOM 801 C CA . LEU B 1 4 ? -2.471 13.062 1.074 1.00 66.18 142 LEU B CA 1
ATOM 802 C C . LEU B 1 4 ? -1.316 14.051 0.894 1.00 64.87 142 LEU B C 1
ATOM 803 O O . LEU B 1 4 ? -1.120 14.939 1.726 1.00 65.24 142 LEU B O 1
ATOM 808 N N . TYR B 1 5 ? -0.545 13.876 -0.172 1.00 63.63 143 TYR B N 1
ATOM 809 C CA . TYR B 1 5 ? 0.429 14.890 -0.587 1.00 63.10 143 TYR B CA 1
ATOM 810 C C . TYR B 1 5 ? 0.765 14.785 -2.069 1.00 63.14 143 TYR B C 1
ATOM 811 O O . TYR B 1 5 ? 1.365 13.795 -2.493 1.00 61.50 143 TYR B O 1
ATOM 820 N N . LYS B 1 6 ? 0.373 15.814 -2.830 1.00 65.26 144 LYS B N 1
ATOM 821 C CA . LYS B 1 6 ? 0.732 15.965 -4.247 1.00 65.86 144 LYS B CA 1
ATOM 822 C C . LYS B 1 6 ? 0.686 14.643 -5.016 1.00 65.14 144 LYS B C 1
ATOM 823 O O . LYS B 1 6 ? 1.723 14.061 -5.324 1.00 63.31 144 LYS B O 1
ATOM 829 N N . ASN B 1 7 ? -0.523 14.161 -5.274 1.00 66.80 145 ASN B N 1
ATOM 830 C CA . ASN B 1 7 ? -0.737 12.968 -6.125 1.00 66.86 145 ASN B CA 1
ATOM 831 C C . ASN B 1 7 ? -0.305 11.595 -5.494 1.00 64.57 145 ASN B C 1
ATOM 832 O O . ASN B 1 7 ? -0.257 10.577 -6.188 1.00 64.49 145 ASN B O 1
ATOM 837 N N . ILE B 1 8 ? -0.012 11.582 -4.189 1.00 63.05 146 ILE B N 1
ATOM 838 C CA . ILE B 1 8 ? 0.296 10.354 -3.433 1.00 61.30 146 ILE B CA 1
ATOM 839 C C . ILE B 1 8 ? -0.643 10.273 -2.232 1.00 62.15 146 ILE B C 1
ATOM 840 O O . ILE B 1 8 ? -0.556 11.094 -1.314 1.00 62.02 146 ILE B O 1
ATOM 845 N N . GLU B 1 9 ? -1.525 9.278 -2.244 1.00 63.27 147 GLU B N 1
ATOM 846 C CA . GLU B 1 9 ? -2.505 9.077 -1.182 1.00 64.59 147 GLU B CA 1
ATOM 847 C C . GLU B 1 9 ? -2.168 7.824 -0.426 1.00 63.35 147 GLU B C 1
ATOM 848 O O . GLU B 1 9 ? -2.586 7.626 0.707 1.00 63.91 147 GLU B O 1
ATOM 854 N N . THR B 1 12 ? -4.660 4.620 4.924 1.00 68.62 150 THR B N 1
ATOM 855 C CA . THR B 1 12 ? -3.930 4.545 6.182 1.00 67.53 150 THR B CA 1
ATOM 856 C C . THR B 1 12 ? -4.410 3.433 7.108 1.00 69.82 150 THR B C 1
ATOM 857 O O . THR B 1 12 ? -3.610 2.816 7.784 1.00 68.94 150 THR B O 1
ATOM 861 N N . ASP B 1 13 ? -5.717 3.189 7.137 1.00 73.01 151 ASP B N 1
ATOM 862 C CA . ASP B 1 13 ? -6.291 2.146 7.973 1.00 75.71 151 ASP B CA 1
ATOM 863 C C . ASP B 1 13 ? -6.153 0.884 7.183 1.00 75.46 151 ASP B C 1
ATOM 864 O O . ASP B 1 13 ? -5.845 -0.146 7.709 1.00 76.24 151 ASP B O 1
ATOM 869 N N . THR B 1 14 ? -6.377 0.989 5.894 1.00 74.72 152 THR B N 1
ATOM 870 C CA . THR B 1 14 ? -6.207 -0.133 5.001 1.00 74.65 152 THR B CA 1
ATOM 871 C C . THR B 1 14 ? -4.748 -0.525 4.713 1.00 71.36 152 THR B C 1
ATOM 872 O O . THR B 1 14 ? -4.541 -1.592 4.132 1.00 71.55 152 THR B O 1
ATOM 876 N N . HIS B 1 15 ? -3.754 0.311 5.063 1.00 68.65 153 HIS B N 1
ATOM 877 C CA . HIS B 1 15 ? -2.343 0.100 4.699 1.00 65.65 153 HIS B CA 1
ATOM 878 C C . HIS B 1 15 ? -2.082 0.224 3.184 1.00 64.65 153 HIS B C 1
ATOM 879 O O . HIS B 1 15 ? -1.131 -0.376 2.661 1.00 63.11 153 HIS B O 1
ATOM 886 N N . SER B 1 16 ? -2.905 1.019 2.503 1.00 65.78 154 SER B N 1
ATOM 887 C CA . SER B 1 16 ? -2.830 1.171 1.054 1.00 65.52 154 SER B CA 1
ATOM 888 C C . SER B 1 16 ? -2.163 2.494 0.676 1.00 63.59 154 SER B C 1
ATOM 889 O O . SER B 1 16 ? -2.403 3.506 1.328 1.00 63.68 154 SER B O 1
ATOM 892 N N . VAL B 1 17 ? -1.336 2.474 -0.368 1.00 62.20 155 VAL B N 1
ATOM 893 C CA . VAL B 1 17 ? -0.754 3.692 -0.940 1.00 60.92 155 VAL B CA 1
ATOM 894 C C . VAL B 1 17 ? -1.180 3.755 -2.412 1.00 62.26 155 VAL B C 1
ATOM 895 O O . VAL B 1 17 ? -0.942 2.818 -3.176 1.00 62.48 155 VAL B O 1
ATOM 899 N N . TYR B 1 18 ? -1.800 4.860 -2.810 1.00 63.44 156 TYR B N 1
ATOM 900 C CA . TYR B 1 18 ? -2.323 5.076 -4.159 1.00 65.19 156 TYR B CA 1
ATOM 901 C C . TYR B 1 18 ? -1.537 6.162 -4.898 1.00 64.25 156 TYR B C 1
ATOM 902 O O . TYR B 1 18 ? -1.129 7.163 -4.291 1.00 63.19 156 TYR B O 1
ATOM 911 N N . ILE B 1 26 ? -3.645 1.827 -9.784 1.00 73.84 164 ILE B N 1
ATOM 912 C CA . ILE B 1 26 ? -3.176 2.984 -9.023 1.00 71.61 164 ILE B CA 1
ATOM 913 C C . ILE B 1 26 ? -2.719 2.614 -7.624 1.00 69.33 164 ILE B C 1
ATOM 914 O O . ILE B 1 26 ? -1.991 3.388 -7.033 1.00 67.15 164 ILE B O 1
ATOM 919 N N . LEU B 1 27 ? -3.068 1.418 -7.136 1.00 70.00 165 LEU B N 1
ATOM 920 C CA . LEU B 1 27 ? -2.545 0.900 -5.871 1.00 68.11 165 LEU B CA 1
ATOM 921 C C . LEU B 1 27 ? -1.128 0.361 -6.071 1.00 65.92 165 LEU B C 1
ATOM 922 O O . LEU B 1 27 ? -0.878 -0.349 -7.036 1.00 66.77 165 LEU B O 1
ATOM 927 N N . LEU B 1 28 ? -0.229 0.684 -5.143 1.00 63.40 166 LEU B N 1
ATOM 928 C CA . LEU B 1 28 ? 1.155 0.229 -5.205 1.00 61.40 166 LEU B CA 1
ATOM 929 C C . LEU B 1 28 ? 1.363 -1.023 -4.381 1.00 61.25 166 LEU B C 1
ATOM 930 O O . LEU B 1 28 ? 0.723 -1.207 -3.324 1.00 61.77 166 LEU B O 1
ATOM 935 N N . ASN B 1 29 ? 2.245 -1.893 -4.875 1.00 60.89 167 ASN B N 1
ATOM 936 C CA . ASN B 1 29 ? 2.613 -3.123 -4.189 1.00 60.90 167 ASN B CA 1
ATOM 937 C C . ASN B 1 29 ? 3.874 -2.858 -3.385 1.00 58.33 167 ASN B C 1
ATOM 938 O O . ASN B 1 29 ? 4.988 -3.067 -3.863 1.00 57.34 167 ASN B O 1
ATOM 943 N N . LEU B 1 30 ? 3.695 -2.349 -2.174 1.00 57.47 168 LEU B N 1
ATOM 944 C CA . LEU B 1 30 ? 4.813 -1.983 -1.304 1.00 55.27 168 LEU B CA 1
ATOM 945 C C . LEU B 1 30 ? 5.047 -3.057 -0.281 1.00 55.54 168 LEU B C 1
ATOM 946 O O . LEU B 1 30 ? 4.116 -3.727 0.163 1.00 57.35 168 LEU B O 1
ATOM 951 N N . THR B 1 31 ? 6.308 -3.194 0.110 1.00 53.98 169 THR B N 1
ATOM 952 C CA . THR B 1 31 ? 6.710 -4.053 1.200 1.00 54.11 169 THR B CA 1
ATOM 953 C C . THR B 1 31 ? 6.375 -3.294 2.499 1.00 53.68 169 THR B C 1
ATOM 954 O O . THR B 1 31 ? 6.068 -2.102 2.452 1.00 52.99 169 THR B O 1
ATOM 958 N N . LEU B 1 32 ? 6.431 -3.973 3.646 1.00 54.35 170 LEU B N 1
ATOM 959 C CA . LEU B 1 32 ? 6.176 -3.326 4.937 1.00 54.27 170 LEU B CA 1
ATOM 960 C C . LEU B 1 32 ? 7.186 -2.213 5.220 1.00 52.10 170 LEU B C 1
ATOM 961 O O . LEU B 1 32 ? 6.785 -1.113 5.602 1.00 51.83 170 LEU B O 1
ATOM 966 N N . THR B 1 33 ? 8.480 -2.499 5.043 1.00 50.88 171 THR B N 1
ATOM 967 C CA . THR B 1 33 ? 9.518 -1.473 5.178 1.00 49.05 171 THR B CA 1
ATOM 968 C C . THR B 1 33 ? 9.236 -0.277 4.273 1.00 48.35 171 THR B C 1
ATOM 969 O O . THR B 1 33 ? 9.238 0.862 4.728 1.00 47.79 171 THR B O 1
ATOM 973 N N . GLU B 1 34 ? 8.979 -0.558 2.999 1.00 48.67 172 GLU B N 1
ATOM 974 C CA . GLU B 1 34 ? 8.652 0.468 1.997 1.00 48.46 172 GLU B CA 1
ATOM 975 C C . GLU B 1 34 ? 7.421 1.295 2.377 1.00 49.29 172 GLU B C 1
ATOM 976 O O . GLU B 1 34 ? 7.420 2.510 2.191 1.00 48.85 172 GLU B O 1
ATOM 982 N N . TYR B 1 35 ? 6.386 0.648 2.910 1.00 50.77 173 TYR B N 1
ATOM 983 C CA . TYR B 1 35 ? 5.192 1.356 3.396 1.00 51.94 173 TYR B CA 1
ATOM 984 C C . TYR B 1 35 ? 5.554 2.318 4.528 1.00 51.22 173 TYR B C 1
ATOM 985 O O . TYR B 1 35 ? 5.079 3.451 4.553 1.00 51.52 173 TYR B O 1
ATOM 994 N N . LYS B 1 36 ? 6.367 1.851 5.473 1.00 50.62 174 LYS B N 1
ATOM 995 C CA . LYS B 1 36 ? 6.758 2.667 6.622 1.00 50.25 174 LYS B CA 1
ATOM 996 C C . LYS B 1 36 ? 7.544 3.904 6.190 1.00 48.87 174 LYS B C 1
ATOM 997 O O . LYS B 1 36 ? 7.300 4.995 6.694 1.00 49.21 174 LYS B O 1
ATOM 1003 N N . ILE B 1 37 ? 8.463 3.727 5.243 1.00 47.69 175 ILE B N 1
ATOM 1004 C CA . ILE B 1 37 ? 9.266 4.829 4.707 1.00 46.68 175 ILE B CA 1
ATOM 1005 C C . ILE B 1 37 ? 8.366 5.925 4.133 1.00 47.47 175 ILE B C 1
ATOM 1006 O O . ILE B 1 37 ? 8.412 7.057 4.589 1.00 47.62 175 ILE B O 1
ATOM 1011 N N . ILE B 1 38 ? 7.538 5.572 3.158 1.00 48.25 176 ILE B N 1
ATOM 1012 C CA . ILE B 1 38 ? 6.653 6.548 2.498 1.00 49.30 176 ILE B CA 1
ATOM 1013 C C . ILE B 1 38 ? 5.637 7.184 3.455 1.00 50.56 176 ILE B C 1
ATOM 1014 O O . ILE B 1 38 ? 5.326 8.364 3.330 1.00 51.23 176 ILE B O 1
ATOM 1019 N N . SER B 1 39 ? 5.128 6.402 4.403 1.00 51.20 177 SER B N 1
ATOM 1020 C CA . SER B 1 39 ? 4.172 6.904 5.403 1.00 52.75 177 SER B CA 1
ATOM 1021 C C . SER B 1 39 ? 4.844 7.801 6.448 1.00 52.34 177 SER B C 1
ATOM 1022 O O . SER B 1 39 ? 4.208 8.706 6.990 1.00 53.67 177 SER B O 1
ATOM 1025 N N . PHE B 1 40 ? 6.120 7.536 6.735 1.00 50.76 178 PHE B N 1
ATOM 1026 C CA . PHE B 1 40 ? 6.908 8.340 7.675 1.00 50.45 178 PHE B CA 1
ATOM 1027 C C . PHE B 1 40 ? 7.283 9.687 7.058 1.00 50.25 178 PHE B C 1
ATOM 1028 O O . PHE B 1 40 ? 7.101 10.737 7.686 1.00 51.26 178 PHE B O 1
ATOM 1036 N N . MET B 1 41 ? 7.792 9.645 5.827 1.00 49.30 179 MET B N 1
ATOM 1037 C CA . MET B 1 41 ? 8.290 10.837 5.137 1.00 49.28 179 MET B CA 1
ATOM 1038 C C . MET B 1 41 ? 7.207 11.783 4.626 1.00 50.88 179 MET B C 1
ATOM 1039 O O . MET B 1 41 ? 7.459 12.975 4.517 1.00 51.51 179 MET B O 1
ATOM 1044 N N . ILE B 1 42 ? 6.016 11.274 4.327 1.00 51.82 180 ILE B N 1
ATOM 1045 C CA . ILE B 1 42 ? 4.908 12.122 3.842 1.00 53.69 180 ILE B CA 1
ATOM 1046 C C . ILE B 1 42 ? 4.363 13.084 4.917 1.00 55.26 180 ILE B C 1
ATOM 1047 O O . ILE B 1 42 ? 3.699 14.063 4.584 1.00 56.92 180 ILE B O 1
ATOM 1052 N N . ASP B 1 43 ? 4.636 12.798 6.195 1.00 55.00 181 ASP B N 1
ATOM 1053 C CA . ASP B 1 43 ? 4.274 13.706 7.297 1.00 56.64 181 ASP B CA 1
ATOM 1054 C C . ASP B 1 43 ? 4.986 15.046 7.164 1.00 56.89 181 ASP B C 1
ATOM 1055 O O . ASP B 1 43 ? 4.373 16.096 7.336 1.00 58.88 181 ASP B O 1
ATOM 1060 N N . GLN B 1 44 ? 6.287 14.982 6.881 1.00 55.17 182 GLN B N 1
ATOM 1061 C CA . GLN B 1 44 ? 7.129 16.144 6.613 1.00 55.41 182 GLN B CA 1
ATOM 1062 C C . GLN B 1 44 ? 7.792 15.949 5.242 1.00 54.21 182 GLN B C 1
ATOM 1063 O O . GLN B 1 44 ? 8.955 15.526 5.174 1.00 52.67 182 GLN B O 1
ATOM 1069 N N . PRO B 1 45 ? 7.057 16.235 4.148 1.00 55.14 183 PRO B N 1
ATOM 1070 C CA . PRO B 1 45 ? 7.555 15.910 2.804 1.00 54.31 183 PRO B CA 1
ATOM 1071 C C . PRO B 1 45 ? 8.923 16.499 2.503 1.00 53.85 183 PRO B C 1
ATOM 1072 O O . PRO B 1 45 ? 9.828 15.791 2.066 1.00 52.40 183 PRO B O 1
ATOM 1076 N N . HIS B 1 46 ? 9.072 17.785 2.796 1.00 55.37 184 HIS B N 1
ATOM 1077 C CA . HIS B 1 46 ? 10.278 18.549 2.455 1.00 55.64 184 HIS B CA 1
ATOM 1078 C C . HIS B 1 46 ? 11.423 18.370 3.452 1.00 54.53 184 HIS B C 1
ATOM 1079 O O . HIS B 1 46 ? 12.531 18.823 3.178 1.00 54.68 184 HIS B O 1
ATOM 1086 N N . LYS B 1 47 ? 11.182 17.721 4.592 1.00 53.71 185 LYS B N 1
ATOM 1087 C CA . LYS B 1 47 ? 12.238 17.469 5.572 1.00 52.87 185 LYS B CA 1
ATOM 1088 C C . LYS B 1 47 ? 13.253 16.462 5.060 1.00 51.03 185 LYS B C 1
ATOM 1089 O O . LYS B 1 47 ? 12.900 15.491 4.393 1.00 50.01 185 LYS B O 1
ATOM 1095 N N . VAL B 1 48 ? 14.523 16.721 5.376 1.00 50.92 186 VAL B N 1
ATOM 1096 C CA . VAL B 1 48 ? 15.603 15.770 5.139 1.00 49.46 186 VAL B CA 1
ATOM 1097 C C . VAL B 1 48 ? 15.657 14.817 6.321 1.00 48.50 186 VAL B C 1
ATOM 1098 O O . VAL B 1 48 ? 15.952 15.239 7.436 1.00 49.17 186 VAL B O 1
ATOM 1102 N N . PHE B 1 49 ? 15.364 13.544 6.072 1.00 47.23 187 PHE B N 1
ATOM 1103 C CA . PHE B 1 49 ? 15.500 12.494 7.074 1.00 46.49 187 PHE B CA 1
ATOM 1104 C C . PHE B 1 49 ? 16.873 11.874 6.929 1.00 45.69 187 PHE B C 1
ATOM 1105 O O . PHE B 1 49 ? 17.311 11.612 5.819 1.00 45.25 187 PHE B O 1
ATOM 1113 N N . THR B 1 50 ? 17.560 11.644 8.039 1.00 45.78 188 THR B N 1
ATOM 1114 C CA . THR B 1 50 ? 18.852 10.945 7.998 1.00 45.23 188 THR 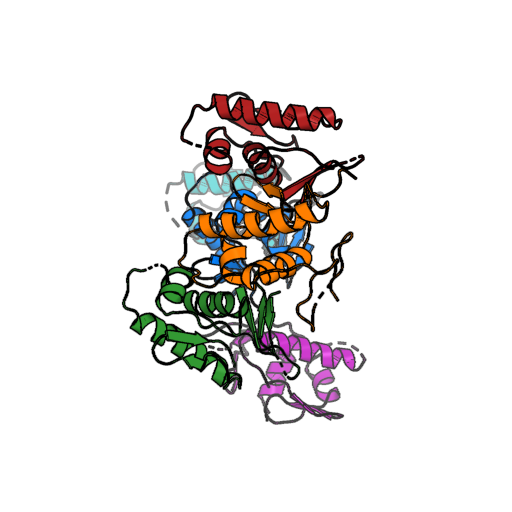B CA 1
ATOM 1115 C C . THR B 1 50 ? 18.582 9.438 7.839 1.00 44.29 188 THR B C 1
ATOM 1116 O O . THR B 1 50 ? 17.448 8.953 7.990 1.00 44.17 188 THR B O 1
ATOM 1120 N N . ARG B 1 51 ? 19.635 8.700 7.518 1.00 43.89 189 ARG B N 1
ATOM 1121 C CA . ARG B 1 51 ? 19.548 7.249 7.393 1.00 43.32 189 ARG B CA 1
ATOM 1122 C C . ARG B 1 51 ? 19.242 6.616 8.743 1.00 43.65 189 ARG B C 1
ATOM 1123 O O . ARG B 1 51 ? 18.490 5.648 8.814 1.00 43.55 189 ARG B O 1
ATOM 1131 N N . GLY B 1 52 ? 19.824 7.174 9.806 1.00 44.33 190 GLY B N 1
ATOM 1132 C CA . GLY B 1 52 ? 19.540 6.735 11.173 1.00 45.05 190 GLY B CA 1
ATOM 1133 C C . GLY B 1 52 ? 18.082 6.868 11.570 1.00 45.44 190 GLY B C 1
ATOM 1134 O O . GLY B 1 52 ? 17.554 5.997 12.238 1.00 45.94 190 GLY B O 1
ATOM 1135 N N . GLU B 1 53 ? 17.437 7.957 11.159 1.00 45.53 191 GLU B N 1
ATOM 1136 C CA . GLU B 1 53 ? 16.008 8.170 11.438 1.00 46.14 191 GLU B CA 1
ATOM 1137 C C . GLU B 1 53 ? 15.133 7.185 10.675 1.00 45.61 191 GLU B C 1
ATOM 1138 O O . GLU B 1 53 ? 14.203 6.624 11.241 1.00 46.34 191 GLU B O 1
ATOM 1144 N N . LEU B 1 54 ? 15.427 6.995 9.391 1.00 44.66 192 LEU B N 1
ATOM 1145 C CA . LEU B 1 54 ? 14.691 6.031 8.572 1.00 44.36 192 LEU B CA 1
ATOM 1146 C C . LEU B 1 54 ? 14.859 4.593 9.087 1.00 44.53 192 LEU B C 1
ATOM 1147 O O . LEU B 1 54 ? 13.909 3.826 9.091 1.00 45.06 192 LEU B O 1
ATOM 1152 N N . MET B 1 55 ? 16.061 4.254 9.540 1.00 44.38 193 MET B N 1
ATOM 1153 C CA . MET B 1 55 ? 16.360 2.916 10.066 1.00 44.82 193 MET B CA 1
ATOM 1154 C C . MET B 1 55 ? 15.565 2.625 11.341 1.00 46.08 193 MET B C 1
ATOM 1155 O O . MET B 1 55 ? 14.898 1.600 11.436 1.00 46.80 193 MET B O 1
ATOM 1160 N N . ASN B 1 56 ? 15.627 3.538 12.305 1.00 46.67 194 ASN B N 1
ATOM 1161 C CA . ASN B 1 56 ? 14.925 3.382 13.584 1.00 48.24 194 ASN B CA 1
ATOM 1162 C C . ASN B 1 56 ? 13.400 3.350 13.442 1.00 48.94 194 ASN B C 1
ATOM 1163 O O . ASN B 1 56 ? 12.724 2.677 14.216 1.00 50.43 194 ASN B O 1
ATOM 1168 N N . HIS B 1 57 ? 12.875 4.080 12.464 1.00 48.18 195 HIS B N 1
ATOM 1169 C CA . HIS B 1 57 ? 11.434 4.238 12.277 1.00 49.03 195 HIS B CA 1
ATOM 1170 C C . HIS B 1 57 ? 10.812 3.239 11.295 1.00 48.87 195 HIS B C 1
ATOM 1171 O O . HIS B 1 57 ? 9.648 2.877 11.446 1.00 50.15 195 HIS B O 1
ATOM 1178 N N . CYS B 1 58 ? 11.574 2.804 10.295 1.00 47.58 196 CYS B N 1
ATOM 1179 C CA . CYS B 1 58 ? 11.018 2.034 9.181 1.00 47.51 196 CYS B CA 1
ATOM 1180 C C . CYS B 1 58 ? 11.568 0.619 8.954 1.00 47.57 196 CYS B C 1
ATOM 1181 O O . CYS B 1 58 ? 11.036 -0.094 8.104 1.00 47.91 196 CYS B O 1
ATOM 1184 N N . MET B 1 59 ? 12.577 0.191 9.711 1.00 47.54 197 MET B N 1
ATOM 1185 C CA . MET B 1 59 ? 13.211 -1.111 9.487 1.00 47.78 197 MET B CA 1
ATOM 1186 C C . MET B 1 59 ? 13.178 -2.023 10.720 1.00 49.38 197 MET B C 1
ATOM 1187 O O . MET B 1 59 ? 13.014 -1.538 11.842 1.00 50.07 197 MET B O 1
ATOM 1192 N N . ASN B 1 60 ? 13.379 -3.331 10.516 1.00 50.24 198 ASN B N 1
ATOM 1193 C CA . ASN B 1 60 ? 13.950 -4.214 11.561 1.00 51.60 198 ASN B CA 1
ATOM 1194 C C . ASN B 1 60 ? 15.481 -4.067 11.472 1.00 50.56 198 ASN B C 1
ATOM 1195 O O . ASN B 1 60 ? 16.011 -3.271 10.679 1.00 48.92 198 ASN B O 1
ATOM 1200 N N . ASP B 1 61 ? 16.202 -4.800 12.291 1.00 51.74 199 ASP B N 1
ATOM 1201 C CA . ASP B 1 61 ? 17.639 -4.616 12.402 1.00 51.15 199 ASP B CA 1
ATOM 1202 C C . ASP B 1 61 ? 18.103 -3.151 12.266 1.00 49.48 199 ASP B C 1
ATOM 1203 O O . ASP B 1 61 ? 18.691 -2.740 11.269 1.00 48.19 199 ASP B O 1
ATOM 1208 N N . SER B 1 62 ? 17.790 -2.377 13.298 1.00 49.88 200 SER B N 1
ATOM 1209 C CA . SER B 1 62 ? 18.436 -1.103 13.587 1.00 49.08 200 SER B CA 1
ATOM 1210 C C . SER B 1 62 ? 19.968 -1.214 13.685 1.00 49.09 200 SER B C 1
ATOM 1211 O O . SER B 1 62 ? 20.687 -0.231 13.451 1.00 48.25 200 SER B O 1
ATOM 1214 N N . ASP B 1 63 ? 20.453 -2.412 14.042 1.00 50.32 201 ASP B N 1
ATOM 1215 C CA . ASP B 1 63 ? 21.881 -2.782 13.870 1.00 50.55 201 ASP B CA 1
ATOM 1216 C C . ASP B 1 63 ? 22.353 -3.092 12.461 1.00 49.57 201 ASP B C 1
ATOM 1217 O O . ASP B 1 63 ? 23.536 -3.428 12.308 1.00 50.03 201 ASP B O 1
ATOM 1222 N N . ALA B 1 64 ? 21.513 -2.925 11.430 1.00 48.46 202 ALA B N 1
ATOM 1223 C CA . ALA B 1 64 ? 21.942 -3.124 10.051 1.00 47.74 202 ALA B CA 1
ATOM 1224 C C . ALA B 1 64 ? 22.787 -1.942 9.576 1.00 46.76 202 ALA B C 1
ATOM 1225 O O . ALA B 1 64 ? 22.979 -0.946 10.320 1.00 46.58 202 ALA B O 1
ATOM 1227 N N . LEU B 1 65 ? 23.348 -2.077 8.378 1.00 46.48 203 LEU B N 1
ATOM 1228 C CA . LEU B 1 65 ? 24.137 -0.991 7.776 1.00 45.88 203 LEU B CA 1
ATOM 1229 C C . LEU B 1 65 ? 23.257 0.153 7.313 1.00 44.78 203 LEU B C 1
ATOM 1230 O O . LEU B 1 65 ? 22.107 -0.060 6.947 1.00 44.41 203 LEU B O 1
ATOM 1235 N N . GLU B 1 66 ? 23.818 1.357 7.262 1.00 44.53 204 GLU B N 1
ATOM 1236 C CA . GLU B 1 66 ? 23.086 2.520 6.750 1.00 43.80 204 GLU B CA 1
ATOM 1237 C C . GLU B 1 66 ? 22.864 2.418 5.244 1.00 43.56 204 GLU B C 1
ATOM 1238 O O . GLU B 1 66 ? 21.884 2.937 4.719 1.00 43.12 204 GLU B O 1
ATOM 1244 N N . ARG B 1 67 ? 23.758 1.731 4.550 1.00 44.10 205 ARG B N 1
ATOM 1245 C CA . ARG B 1 67 ? 23.582 1.504 3.118 1.00 44.25 205 ARG B CA 1
ATOM 1246 C C . ARG B 1 67 ? 22.320 0.702 2.801 1.00 44.06 205 ARG B C 1
ATOM 1247 O O . ARG B 1 67 ? 21.713 0.905 1.768 1.00 44.05 205 ARG B O 1
ATOM 1255 N N . THR B 1 68 ? 21.913 -0.191 3.692 1.00 44.18 206 THR B N 1
ATOM 1256 C CA . THR B 1 68 ? 20.653 -0.950 3.531 1.00 44.31 206 THR B CA 1
ATOM 1257 C C . THR B 1 68 ? 19.425 -0.046 3.490 1.00 43.69 206 THR B C 1
ATOM 1258 O O . THR B 1 68 ? 18.479 -0.345 2.801 1.00 43.90 206 THR B O 1
ATOM 1262 N N . VAL B 1 69 ? 19.435 1.040 4.244 1.00 43.18 207 VAL B N 1
ATOM 1263 C CA . VAL B 1 69 ? 18.435 2.114 4.101 1.00 42.82 207 VAL B CA 1
ATOM 1264 C C . VAL B 1 69 ? 18.356 2.599 2.655 1.00 42.85 207 VAL B C 1
ATOM 1265 O O . VAL B 1 69 ? 17.270 2.711 2.126 1.00 43.01 207 VAL B O 1
ATOM 1269 N N . ASP B 1 70 ? 19.504 2.876 2.040 1.00 42.99 208 ASP B N 1
ATOM 1270 C CA . ASP B 1 70 ? 19.562 3.357 0.654 1.00 43.41 208 ASP B CA 1
ATOM 1271 C C . ASP B 1 70 ? 18.831 2.389 -0.282 1.00 43.91 208 ASP B C 1
ATOM 1272 O O . ASP B 1 70 ? 18.053 2.811 -1.138 1.00 44.27 208 ASP B O 1
ATOM 1277 N N . SER B 1 71 ? 19.058 1.092 -0.089 1.00 44.19 209 SER B N 1
ATOM 1278 C CA . SER B 1 71 ? 18.454 0.073 -0.946 1.00 45.02 209 SER B CA 1
ATOM 1279 C C . SER B 1 71 ? 16.936 0.013 -0.791 1.00 45.04 209 SER B C 1
ATOM 1280 O O . SER B 1 71 ? 16.232 -0.152 -1.787 1.00 45.79 209 SER B O 1
ATOM 1283 N N . HIS B 1 72 ? 16.424 0.159 0.432 1.00 44.50 210 HIS B N 1
ATOM 1284 C CA . HIS B 1 72 ? 14.966 0.218 0.625 1.00 44.79 210 HIS B CA 1
ATOM 1285 C C . HIS B 1 72 ? 14.367 1.424 -0.070 1.00 44.76 210 HIS B C 1
ATOM 1286 O O . HIS B 1 72 ? 13.286 1.317 -0.642 1.00 45.51 210 HIS B O 1
ATOM 1293 N N . VAL B 1 73 ? 15.070 2.557 -0.017 1.00 44.18 211 VAL B N 1
ATOM 1294 C CA . VAL B 1 73 ? 14.614 3.798 -0.648 1.00 44.41 211 VAL B CA 1
ATOM 1295 C C . VAL B 1 73 ? 14.651 3.642 -2.154 1.00 45.29 211 VAL B C 1
ATOM 1296 O O . VAL B 1 73 ? 13.715 4.061 -2.824 1.00 46.03 211 VAL B O 1
ATOM 1300 N N . SER B 1 74 ? 15.714 3.026 -2.676 1.00 45.46 212 SER B N 1
ATOM 1301 C CA . SER B 1 74 ? 15.839 2.737 -4.113 1.00 46.62 212 SER B CA 1
ATOM 1302 C C . SER B 1 74 ? 14.667 1.910 -4.631 1.00 47.54 212 SER B C 1
ATOM 1303 O O . SER B 1 74 ? 14.031 2.276 -5.621 1.00 48.60 212 SER B O 1
ATOM 1306 N N . LYS B 1 75 ? 14.387 0.809 -3.944 1.00 47.39 213 LYS B N 1
ATOM 1307 C CA . LYS B 1 75 ? 13.298 -0.106 -4.325 1.00 48.53 213 LYS B CA 1
ATOM 1308 C C . LYS B 1 75 ? 11.939 0.585 -4.293 1.00 48.86 213 LYS B C 1
ATOM 1309 O O . LYS B 1 75 ? 11.109 0.363 -5.185 1.00 50.24 213 LYS B O 1
ATOM 1315 N N . LEU B 1 76 ? 11.718 1.423 -3.281 1.00 47.87 214 LEU B N 1
ATOM 1316 C CA . LEU B 1 76 ? 10.519 2.257 -3.233 1.00 48.33 214 LEU B CA 1
ATOM 1317 C C . LEU B 1 76 ? 10.500 3.223 -4.417 1.00 49.05 214 LEU B C 1
ATOM 1318 O O . LEU B 1 76 ? 9.471 3.355 -5.077 1.00 50.35 214 LEU B O 1
ATOM 1323 N N . ARG B 1 77 ? 11.632 3.882 -4.685 1.00 48.51 215 ARG B N 1
ATOM 1324 C CA . ARG B 1 77 ? 11.730 4.871 -5.769 1.00 49.46 215 ARG B CA 1
ATOM 1325 C C . ARG B 1 77 ? 11.363 4.250 -7.098 1.00 51.10 215 ARG B C 1
ATOM 1326 O O . ARG B 1 77 ? 10.568 4.834 -7.834 1.00 52.44 215 ARG B O 1
ATOM 1334 N N . LYS B 1 78 ? 11.919 3.074 -7.394 1.00 51.26 216 LYS B N 1
ATOM 1335 C CA . LYS B 1 78 ? 11.613 2.371 -8.637 1.00 53.09 216 LYS B CA 1
ATOM 1336 C C . LYS B 1 78 ? 10.106 2.166 -8.794 1.00 54.24 216 LYS B C 1
ATOM 1337 O O . LYS B 1 78 ? 9.547 2.456 -9.860 1.00 56.00 216 LYS B O 1
ATOM 1343 N N . LYS B 1 79 ? 9.454 1.716 -7.720 1.00 53.50 217 LYS B N 1
ATOM 1344 C CA . LYS B 1 79 ? 8.006 1.518 -7.734 1.00 54.76 217 LYS B CA 1
ATOM 1345 C C . LYS B 1 79 ? 7.233 2.819 -7.986 1.00 55.40 217 LYS B C 1
ATOM 1346 O O . LYS B 1 79 ? 6.218 2.808 -8.684 1.00 57.26 217 LYS B O 1
ATOM 1352 N N . LEU B 1 80 ? 7.720 3.928 -7.445 1.00 54.14 218 LEU B N 1
ATOM 1353 C CA . LEU B 1 80 ? 7.131 5.240 -7.737 1.00 55.00 218 LEU B CA 1
ATOM 1354 C C . LEU B 1 80 ? 7.347 5.651 -9.200 1.00 56.66 218 LEU B C 1
ATOM 1355 O O . LEU B 1 80 ? 6.418 6.176 -9.825 1.00 58.44 218 LEU B O 1
ATOM 1360 N N . GLU B 1 81 ? 8.548 5.401 -9.751 1.00 56.39 219 GLU B N 1
ATOM 1361 C CA . GLU B 1 81 ? 8.829 5.790 -11.128 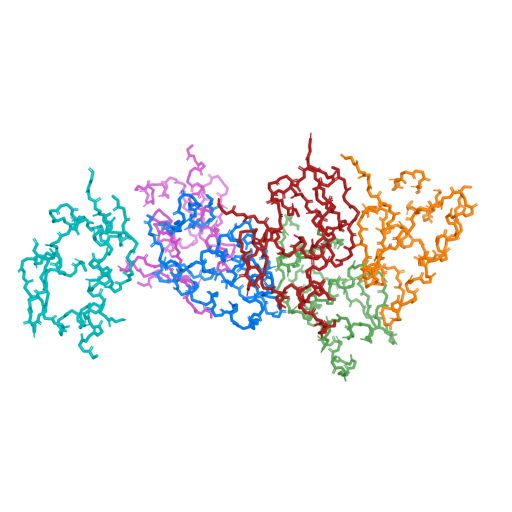1.00 58.26 219 GLU B CA 1
ATOM 1362 C C . GLU B 1 81 ? 8.020 5.029 -12.175 1.00 60.49 219 GLU B C 1
ATOM 1363 O O . GLU B 1 81 ? 7.632 5.608 -13.192 1.00 62.60 219 GLU B O 1
ATOM 1369 N N . GLU B 1 82 ? 7.747 3.748 -11.920 1.00 60.31 220 GLU B N 1
ATOM 1370 C CA . GLU B 1 82 ? 6.877 2.954 -12.832 1.00 62.69 220 GLU B CA 1
ATOM 1371 C C . GLU B 1 82 ? 5.403 3.406 -12.846 1.00 64.10 220 GLU B C 1
ATOM 1372 O O . GLU B 1 82 ? 4.653 2.968 -13.717 1.00 66.48 220 GLU B O 1
ATOM 1378 N N . GLN B 1 83 ? 5.012 4.286 -11.919 1.00 62.92 221 GLN B N 1
ATOM 1379 C CA . GLN B 1 83 ? 3.727 5.001 -11.994 1.00 64.52 221 GLN B CA 1
ATOM 1380 C C . GLN B 1 83 ? 3.932 6.461 -12.409 1.00 65.08 221 GLN B C 1
ATOM 1381 O O . GLN B 1 83 ? 3.133 7.330 -12.057 1.00 65.69 221 GLN B O 1
ATOM 1387 N N . GLY B 1 84 ? 4.988 6.728 -13.178 1.00 65.26 222 GLY B N 1
ATOM 1388 C CA . GLY B 1 84 ? 5.281 8.071 -13.683 1.00 66.25 222 GLY B CA 1
ATOM 1389 C C . GLY B 1 84 ? 5.585 9.141 -12.645 1.00 64.59 222 GLY B C 1
ATOM 1390 O O . GLY B 1 84 ? 5.288 10.312 -12.874 1.00 65.93 222 GLY B O 1
ATOM 1391 N N . ILE B 1 85 ? 6.174 8.752 -11.514 1.00 61.98 223 ILE B N 1
ATOM 1392 C CA . ILE B 1 85 ? 6.570 9.705 -10.470 1.00 60.47 223 ILE B CA 1
ATOM 1393 C C . ILE B 1 85 ? 8.088 9.657 -10.279 1.00 58.88 223 ILE B C 1
ATOM 1394 O O . ILE B 1 85 ? 8.627 8.768 -9.625 1.00 57.06 223 ILE B O 1
ATOM 1399 N N . PHE B 1 86 ? 8.747 10.663 -10.848 1.00 59.87 224 PHE B N 1
ATOM 1400 C CA . PHE B 1 86 ? 10.200 10.805 -10.896 1.00 59.14 224 PHE B CA 1
ATOM 1401 C C . PHE B 1 86 ? 10.554 12.003 -10.032 1.00 58.52 224 PHE B C 1
ATOM 1402 O O . PHE B 1 86 ? 9.668 12.742 -9.628 1.00 59.07 224 PHE B O 1
ATOM 1410 N N . GLN B 1 87 ? 11.845 12.259 -9.755 1.00 57.74 225 GLN B N 1
ATOM 1411 C CA . GLN B 1 87 ? 12.301 13.370 -8.920 1.00 57.39 225 GLN B CA 1
ATOM 1412 C C . GLN B 1 87 ? 11.657 13.506 -7.493 1.00 55.86 225 GLN B C 1
ATOM 1413 O O . GLN B 1 87 ? 11.477 14.616 -6.978 1.00 56.48 225 GLN B O 1
ATOM 1419 N N . MET B 1 88 ? 11.227 12.353 -6.966 1.00 54.36 226 MET B N 1
ATOM 1420 C CA . MET B 1 88 ? 10.606 12.273 -5.661 1.00 53.19 226 MET B CA 1
ATOM 1421 C C . MET B 1 88 ? 11.569 11.922 -4.544 1.00 51.28 226 MET B C 1
ATOM 1422 O O . MET B 1 88 ? 11.935 12.873 -3.958 1.00 51.40 226 MET B O 1
ATOM 1427 N N . LEU B 1 89 ? 12.139 10.758 -4.381 1.00 50.01 227 LEU B N 1
ATOM 1428 C CA . LEU B 1 89 ? 12.901 10.475 -3.157 1.00 48.48 227 LEU B CA 1
ATOM 1429 C C . LEU B 1 89 ? 14.292 11.026 -3.396 1.00 48.58 227 LEU B C 1
ATOM 1430 O O . LEU B 1 89 ? 15.182 10.271 -3.691 1.00 48.14 227 LEU B O 1
ATOM 1435 N N . ILE B 1 90 ? 14.450 12.347 -3.328 1.00 49.53 228 ILE B N 1
ATOM 1436 C CA . ILE B 1 90 ? 15.726 13.012 -3.619 1.00 50.18 228 ILE B CA 1
ATOM 1437 C C . ILE B 1 90 ? 16.730 12.779 -2.493 1.00 48.96 228 ILE B C 1
ATOM 1438 O O . ILE B 1 90 ? 16.431 13.006 -1.328 1.00 48.36 228 ILE B O 1
ATOM 1443 N N . ASN B 1 91 ? 17.931 12.344 -2.856 1.00 48.91 229 ASN B N 1
ATOM 1444 C CA . ASN B 1 91 ? 19.037 12.205 -1.909 1.00 48.22 229 ASN B CA 1
ATOM 1445 C C . ASN B 1 91 ? 19.612 13.588 -1.653 1.00 49.48 229 ASN B C 1
ATOM 1446 O O . ASN B 1 91 ? 19.704 14.401 -2.573 1.00 51.08 229 ASN B O 1
ATOM 1451 N N . VAL B 1 92 ? 19.979 13.857 -0.405 1.00 49.03 230 VAL B N 1
ATOM 1452 C CA . VAL B 1 92 ? 20.665 15.092 -0.020 1.00 50.40 230 VAL B CA 1
ATOM 1453 C C . VAL B 1 92 ? 22.047 14.662 0.435 1.00 50.22 230 VAL B C 1
ATOM 1454 O O . VAL B 1 92 ? 22.204 14.171 1.540 1.00 49.21 230 VAL B O 1
ATOM 1458 N N . ARG B 1 93 ? 23.035 14.862 -0.422 1.00 51.49 231 ARG B N 1
ATOM 1459 C CA . ARG B 1 93 ? 24.354 14.242 -0.290 1.00 51.54 231 ARG B CA 1
ATOM 1460 C C . ARG B 1 93 ? 24.991 14.519 1.078 1.00 51.52 231 ARG B C 1
ATOM 1461 O O . ARG B 1 93 ? 25.119 15.673 1.491 1.00 52.82 231 ARG B O 1
ATOM 1469 N N . GLY B 1 94 ? 25.356 13.451 1.782 1.00 50.29 232 GLY B N 1
ATOM 1470 C CA . GLY B 1 94 ? 25.999 13.549 3.092 1.00 50.42 232 GLY B CA 1
ATOM 1471 C C . GLY B 1 94 ? 25.066 13.724 4.282 1.00 49.62 232 GLY B C 1
ATOM 1472 O O . GLY B 1 94 ? 25.535 13.744 5.416 1.00 49.87 232 GLY B O 1
ATOM 1473 N N . VAL B 1 95 ? 23.757 13.837 4.037 1.00 48.94 233 VAL B N 1
ATOM 1474 C CA . VAL B 1 95 ? 22.769 14.085 5.098 1.00 48.56 233 VAL B CA 1
ATOM 1475 C C . VAL B 1 95 ? 21.732 12.962 5.119 1.00 46.98 233 VAL B C 1
ATOM 1476 O O . VAL B 1 95 ? 21.538 12.291 6.141 1.00 46.36 233 VAL B O 1
ATOM 1480 N N . GLY B 1 96 ? 21.051 12.739 3.999 1.00 46.64 234 GLY B N 1
ATOM 1481 C CA . GLY B 1 96 ? 20.113 11.618 3.865 1.00 45.44 234 GLY B CA 1
ATOM 1482 C C . GLY B 1 96 ? 19.185 11.715 2.671 1.00 45.58 234 GLY B C 1
ATOM 1483 O O . GLY B 1 96 ? 19.635 11.757 1.510 1.00 46.05 234 GLY B O 1
ATOM 1484 N N . TYR B 1 97 ? 17.884 11.749 2.950 1.00 45.44 235 TYR B N 1
ATOM 1485 C CA . TYR B 1 97 ? 16.863 11.774 1.906 1.00 45.75 235 TYR B CA 1
ATOM 1486 C C . TYR B 1 97 ? 15.688 12.665 2.229 1.00 46.54 235 TYR B C 1
ATOM 1487 O O . TYR B 1 97 ? 15.363 12.903 3.388 1.00 46.59 235 TYR B O 1
ATOM 1496 N N . ARG B 1 98 ? 15.022 13.091 1.162 1.00 47.38 236 ARG B N 1
ATOM 1497 C CA . ARG B 1 98 ? 13.898 13.990 1.213 1.00 48.55 236 ARG B CA 1
ATOM 1498 C C . ARG B 1 98 ? 12.831 13.458 0.243 1.00 48.81 236 ARG B C 1
ATOM 1499 O O . ARG B 1 98 ? 13.158 12.931 -0.833 1.00 48.72 236 ARG B O 1
ATOM 1507 N N . LEU B 1 99 ? 11.573 13.572 0.651 1.00 49.35 237 LEU B N 1
ATOM 1508 C CA . LEU B 1 99 ? 10.467 13.109 -0.186 1.00 49.95 237 LEU B CA 1
ATOM 1509 C C . LEU B 1 99 ? 10.266 14.065 -1.357 1.00 51.58 237 LEU B C 1
ATOM 1510 O O . LEU B 1 99 ? 10.109 13.628 -2.487 1.00 51.96 237 LEU B O 1
ATOM 1515 N N . ASP B 1 100 ? 10.278 15.369 -1.109 1.00 52.82 238 ASP B N 1
ATOM 1516 C CA . ASP B 1 100 ? 10.151 16.368 -2.194 1.00 54.77 238 ASP B CA 1
ATOM 1517 C C . ASP B 1 100 ? 10.913 17.674 -1.916 1.00 55.86 238 ASP B C 1
ATOM 1518 O O . ASP B 1 100 ? 10.923 18.150 -0.769 1.00 55.85 238 ASP B O 1
ATOM 1523 N N . ASN B 1 101 ? 11.535 18.246 -2.942 1.00 57.12 239 ASN B N 1
ATOM 1524 C CA . ASN B 1 101 ? 12.217 19.531 -2.811 1.00 58.71 239 ASN B CA 1
ATOM 1525 C C . ASN B 1 101 ? 11.228 20.682 -2.691 1.00 60.97 239 ASN B C 1
ATOM 1526 O O . ASN B 1 101 ? 10.125 20.639 -3.282 1.00 61.95 239 ASN B O 1
ATOM 1531 N N . PRO B 1 102 ? 11.585 21.715 -1.893 1.00 62.07 240 PRO B N 1
ATOM 1532 C CA . PRO B 1 102 ? 10.713 22.871 -1.831 1.00 64.67 240 PRO B CA 1
ATOM 1533 C C . PRO B 1 102 ? 10.910 23.745 -3.064 1.00 67.25 240 PRO B C 1
ATOM 1534 O O . PRO B 1 102 ? 11.902 23.591 -3.804 1.00 67.16 240 PRO B O 1
ATOM 1538 N N . LEU B 1 103 ? 9.931 24.605 -3.303 1.00 69.79 241 LEU B N 1
ATOM 1539 C CA . LEU B 1 103 ? 9.969 25.521 -4.439 1.00 72.82 241 LEU B CA 1
ATOM 1540 C C . LEU B 1 103 ? 10.912 26.657 -4.118 1.00 74.70 241 LEU B C 1
ATOM 1541 O O . LEU B 1 103 ? 11.239 26.875 -2.949 1.00 74.04 241 LEU B O 1
ATOM 1546 N N . ALA B 1 104 ? 11.360 27.363 -5.155 1.00 77.29 242 ALA B N 1
ATOM 1547 C CA . ALA B 1 104 ? 12.068 28.628 -4.983 1.00 80.09 242 ALA B CA 1
ATOM 1548 C C . ALA B 1 104 ? 11.050 29.775 -5.039 1.00 83.58 242 ALA B C 1
ATOM 1549 O O . ALA B 1 104 ? 11.083 30.608 -5.946 1.00 86.92 242 ALA B O 1
ATOM 1551 N N . VAL B 1 105 ? 10.141 29.793 -4.060 1.00 83.04 243 VAL B N 1
ATOM 1552 C CA . VAL B 1 105 ? 9.063 30.792 -3.942 1.00 86.27 243 VAL B CA 1
ATOM 1553 C C . VAL B 1 105 ? 8.710 30.978 -2.464 1.00 85.76 243 VAL B C 1
ATOM 1554 O O . VAL B 1 105 ? 8.303 32.059 -2.040 1.00 88.84 243 VAL B O 1
ATOM 1558 N N . ASN C 1 2 ? 6.803 17.086 19.039 1.00 58.26 140 ASN E N 1
ATOM 1559 C CA . ASN C 1 2 ? 6.936 16.152 20.197 1.00 56.29 140 ASN E CA 1
ATOM 1560 C C . ASN C 1 2 ? 6.446 14.760 19.851 1.00 55.64 140 ASN E C 1
ATOM 1561 O O . ASN C 1 2 ? 5.271 14.592 19.519 1.00 57.06 140 ASN E O 1
ATOM 1566 N N . LYS C 1 3 ? 7.322 13.759 19.944 1.00 53.79 141 LYS E N 1
ATOM 1567 C CA . LYS C 1 3 ? 6.933 12.335 19.924 1.00 53.10 141 LYS E CA 1
ATOM 1568 C C . LYS C 1 3 ? 5.823 12.018 20.931 1.00 53.49 141 LYS E C 1
ATOM 1569 O O . LYS C 1 3 ? 6.005 12.229 22.129 1.00 52.84 141 LYS E O 1
ATOM 1575 N N . LEU C 1 4 ? 4.695 11.488 20.451 1.00 54.86 142 LEU E N 1
ATOM 1576 C CA . LEU C 1 4 ? 3.584 11.072 21.302 1.00 55.72 142 LEU E CA 1
ATOM 1577 C C . LEU C 1 4 ? 3.225 9.613 20.999 1.00 55.75 142 LEU E C 1
ATOM 1578 O O . LEU C 1 4 ? 3.218 9.198 19.833 1.00 56.36 142 LEU E O 1
ATOM 1583 N N . TYR C 1 5 ? 2.897 8.864 22.050 1.00 55.46 143 TYR E N 1
ATOM 1584 C CA . TYR C 1 5 ? 2.268 7.552 21.883 1.00 56.25 143 TYR E CA 1
ATOM 1585 C C . TYR C 1 5 ? 1.528 7.115 23.142 1.00 57.00 143 TYR E C 1
ATOM 1586 O O . TYR C 1 5 ? 2.167 6.860 24.170 1.00 55.60 143 TYR E O 1
ATOM 1595 N N . LYS C 1 6 ? 0.195 7.023 23.044 1.00 59.56 144 LYS E N 1
ATOM 1596 C CA . LYS C 1 6 ? -0.664 6.450 24.087 1.00 60.99 144 LYS E CA 1
ATOM 1597 C C . LYS C 1 6 ? -0.231 6.853 25.493 1.00 60.03 144 LYS E C 1
ATOM 1598 O O . LYS C 1 6 ? 0.369 6.062 26.230 1.00 58.81 144 LYS E O 1
ATOM 1604 N N . ASN C 1 7 ? -0.495 8.112 25.846 1.00 60.79 145 ASN E N 1
ATOM 1605 C CA . ASN C 1 7 ? -0.275 8.625 27.207 1.00 60.71 145 ASN E CA 1
ATOM 1606 C C . ASN C 1 7 ? 1.220 8.801 27.634 1.00 58.03 145 ASN E C 1
ATOM 1607 O O . ASN C 1 7 ? 1.526 9.050 28.801 1.00 58.04 145 ASN E O 1
ATOM 1612 N N . ILE C 1 8 ? 2.150 8.727 26.660 1.00 56.12 146 ILE E N 1
ATOM 1613 C CA . ILE C 1 8 ? 3.585 8.989 26.878 1.00 53.93 146 ILE E CA 1
ATOM 1614 C C . ILE C 1 8 ? 4.040 10.038 25.867 1.00 53.56 146 ILE E C 1
ATOM 1615 O O . ILE C 1 8 ? 4.096 9.766 24.658 1.00 53.34 146 ILE E O 1
ATOM 1620 N N . GLU C 1 9 ? 4.401 11.218 26.365 1.00 53.75 147 GLU E N 1
ATOM 1621 C CA . GLU C 1 9 ? 4.896 12.313 25.534 1.00 53.71 147 GLU E CA 1
ATOM 1622 C C . GLU C 1 9 ? 6.384 12.507 25.799 1.00 52.06 147 GLU E C 1
ATOM 1623 O O . GLU C 1 9 ? 6.811 12.527 26.948 1.00 51.81 147 GLU E O 1
ATOM 1629 N N . ILE C 1 10 ? 7.158 12.629 24.727 1.00 51.30 148 ILE E N 1
ATOM 1630 C CA . ILE C 1 10 ? 8.579 12.973 24.794 1.00 50.24 148 ILE E CA 1
ATOM 1631 C C . ILE C 1 10 ? 8.780 14.285 24.046 1.00 51.31 148 ILE E C 1
ATOM 1632 O O . ILE C 1 10 ? 8.536 14.356 22.844 1.00 51.83 148 ILE E O 1
ATOM 1637 N N . ASP C 1 11 ? 9.184 15.320 24.776 1.00 51.99 149 ASP E N 1
ATOM 1638 C CA . ASP C 1 11 ? 9.598 16.594 24.192 1.00 53.17 149 ASP E CA 1
ATOM 1639 C C . ASP C 1 11 ? 11.109 16.510 23.983 1.00 52.24 149 ASP E C 1
ATOM 1640 O O . ASP C 1 11 ? 11.881 16.485 24.952 1.00 51.83 149 ASP E O 1
ATOM 1645 N N . THR C 1 12 ? 11.523 16.446 22.715 1.00 52.24 150 THR E N 1
ATOM 1646 C CA . THR C 1 12 ? 12.931 16.197 22.364 1.00 51.58 150 THR E CA 1
ATOM 1647 C C . THR C 1 12 ? 13.847 17.416 22.575 1.00 52.87 150 THR E C 1
ATOM 1648 O O . THR C 1 12 ? 15.060 17.225 22.755 1.00 52.51 150 THR E O 1
ATOM 1652 N N . ASP C 1 13 ? 13.293 18.629 22.564 1.00 54.63 151 ASP E N 1
ATOM 1653 C CA . ASP C 1 13 ? 14.100 19.849 22.742 1.00 56.30 151 ASP E CA 1
ATOM 1654 C C . ASP C 1 13 ? 14.521 20.058 24.203 1.00 56.39 151 ASP E C 1
ATOM 1655 O O . ASP C 1 13 ? 15.670 20.437 24.486 1.00 57.09 151 ASP E O 1
ATOM 1660 N N . THR C 1 14 ? 13.583 19.829 25.120 1.00 56.08 152 THR E N 1
ATOM 1661 C CA . THR C 1 14 ? 13.872 19.879 26.542 1.00 56.33 152 THR E CA 1
ATOM 1662 C C . THR C 1 14 ? 14.493 18.603 27.128 1.00 54.52 152 THR E C 1
ATOM 1663 O O . THR C 1 14 ? 14.963 18.656 28.258 1.00 55.05 152 THR E O 1
ATOM 1667 N N . HIS C 1 15 ? 14.474 17.466 26.405 1.00 52.72 153 HIS E N 1
ATOM 1668 C CA . HIS C 1 15 ? 14.876 16.145 26.935 1.00 51.09 153 HIS E CA 1
ATOM 1669 C C . HIS C 1 15 ? 13.958 15.632 28.058 1.00 50.92 153 HIS E C 1
ATOM 1670 O O . HIS C 1 15 ? 14.383 14.862 28.931 1.00 50.38 153 HIS E O 1
ATOM 1677 N N . SER C 1 16 ? 12.688 16.032 28.002 1.00 51.66 154 SER E N 1
ATOM 1678 C CA . SER C 1 16 ? 11.699 15.676 29.010 1.00 52.06 154 SER E CA 1
ATOM 1679 C C . SER C 1 16 ? 10.786 14.564 28.494 1.00 51.01 154 SER E C 1
ATOM 1680 O O . SER C 1 16 ? 10.413 14.574 27.321 1.00 50.77 154 SER E O 1
ATOM 1683 N N . VAL C 1 17 ? 10.424 13.620 29.379 1.00 50.75 155 VAL E N 1
ATOM 1684 C CA . VAL C 1 17 ? 9.386 12.630 29.076 1.00 50.39 155 VAL E CA 1
ATOM 1685 C C . VAL C 1 17 ? 8.246 12.812 30.087 1.00 52.10 155 VAL E C 1
ATOM 1686 O O . VAL C 1 17 ? 8.479 12.792 31.298 1.00 52.80 155 VAL E O 1
ATOM 1690 N N . TYR C 1 18 ? 7.028 12.998 29.573 1.00 53.10 156 TYR E N 1
ATOM 1691 C CA . TYR C 1 18 ? 5.836 13.225 30.398 1.00 55.17 156 TYR E CA 1
ATOM 1692 C C . TYR C 1 18 ? 4.862 12.039 30.352 1.00 55.43 156 TYR E C 1
ATOM 1693 O O . TYR C 1 18 ? 4.720 11.388 29.314 1.00 54.50 156 TYR E O 1
ATOM 1702 N N . ILE C 1 19 ? 4.202 11.769 31.477 1.00 57.03 157 ILE E N 1
ATOM 1703 C CA . ILE C 1 19 ? 3.027 10.887 31.523 1.00 58.24 157 ILE E CA 1
ATOM 1704 C C . ILE C 1 19 ? 1.775 11.745 31.699 1.00 60.98 157 ILE E C 1
ATOM 1705 O O . ILE C 1 19 ? 1.759 12.668 32.533 1.00 62.44 157 ILE E O 1
ATOM 1710 N N . HIS C 1 20 ? 0.729 11.425 30.928 1.00 61.99 158 HIS E N 1
ATOM 1711 C CA . HIS C 1 20 ? -0.541 12.160 30.997 1.00 64.91 158 HIS E CA 1
ATOM 1712 C C . HIS C 1 20 ? -1.465 11.547 32.058 1.00 67.35 158 HIS E C 1
ATOM 1713 O O . HIS C 1 20 ? -1.370 10.362 32.374 1.00 66.84 158 HIS E O 1
ATOM 1720 N N . GLU C 1 22 ? -4.062 12.491 33.322 1.00 75.08 160 GLU E N 1
ATOM 1721 C CA . GLU C 1 22 ? -5.448 12.380 33.769 1.00 78.97 160 GLU E CA 1
ATOM 1722 C C . GLU C 1 22 ? -5.855 13.435 34.838 1.00 82.06 160 GLU E C 1
ATOM 1723 O O . GLU C 1 22 ? -6.144 13.079 35.974 1.00 84.18 160 GLU E O 1
ATOM 1729 N N . ASN C 1 23 ? -5.917 14.727 34.510 1.00 82.75 161 ASN E N 1
ATOM 1730 C CA . ASN C 1 23 ? -5.641 15.294 33.190 1.00 80.89 161 ASN E CA 1
ATOM 1731 C C . ASN C 1 23 ? -4.452 16.267 33.310 1.00 78.99 161 ASN E C 1
ATOM 1732 O O . ASN C 1 23 ? -4.543 17.455 32.971 1.00 80.03 161 ASN E O 1
ATOM 1737 N N . LYS C 1 24 ? -3.339 15.746 33.832 1.00 76.54 162 LYS E N 1
ATOM 1738 C CA . LYS C 1 24 ? -2.113 16.511 34.053 1.00 74.89 162 LYS E CA 1
ATOM 1739 C C . LYS C 1 24 ? -0.887 15.686 33.639 1.00 71.07 162 LYS E C 1
ATOM 1740 O O . LYS C 1 24 ? -0.910 14.454 33.694 1.00 70.05 162 LYS E O 1
ATOM 1746 N N . LYS C 1 25 ? 0.187 16.384 33.254 1.00 69.31 163 LYS E N 1
ATOM 1747 C CA . LYS C 1 25 ? 1.402 15.801 32.716 1.00 65.99 163 LYS E CA 1
ATOM 1748 C C . LYS C 1 25 ? 2.402 15.683 33.857 1.00 65.55 163 LYS E C 1
ATOM 1749 O O . LYS C 1 25 ? 2.856 16.693 34.386 1.00 66.64 163 LYS E O 1
ATOM 1755 N N . ILE C 1 26 ? 2.762 14.454 34.233 1.00 64.25 164 ILE E N 1
ATOM 1756 C CA . ILE C 1 26 ? 3.812 14.204 35.213 1.00 63.77 164 ILE E CA 1
ATOM 1757 C C . ILE C 1 26 ? 5.167 13.951 34.541 1.00 60.82 164 ILE E C 1
ATOM 1758 O O . ILE C 1 26 ? 5.279 13.058 33.704 1.00 58.85 164 ILE E O 1
ATOM 1763 N N . LEU C 1 27 ? 6.182 14.746 34.909 1.00 60.90 165 LEU E N 1
ATOM 1764 C CA . LEU C 1 27 ? 7.519 14.618 34.356 1.00 58.65 165 LEU E CA 1
ATOM 1765 C C . LEU C 1 27 ? 8.265 13.476 35.034 1.00 57.72 165 LEU E C 1
ATOM 1766 O O . LEU C 1 27 ? 8.218 13.345 36.255 1.00 59.40 165 LEU E O 1
ATOM 1771 N N . LEU C 1 28 ? 8.959 12.667 34.237 1.00 55.35 166 LEU E N 1
ATOM 1772 C CA . LEU C 1 28 ? 9.773 11.572 34.764 1.00 54.47 166 LEU E CA 1
ATOM 1773 C C . LEU C 1 28 ? 11.220 11.995 34.889 1.00 54.06 166 LEU E C 1
ATOM 1774 O O . LEU C 1 28 ? 11.736 12.734 34.048 1.00 53.40 166 LEU E O 1
ATOM 1779 N N . ASN C 1 29 ? 11.872 11.481 35.927 1.00 54.73 167 ASN E N 1
ATOM 1780 C CA . ASN C 1 29 ? 13.299 11.678 36.153 1.00 54.68 167 ASN E CA 1
ATOM 1781 C C . ASN C 1 29 ? 14.021 10.471 35.561 1.00 52.61 167 ASN E C 1
ATOM 1782 O O . ASN C 1 29 ? 14.288 9.490 36.256 1.00 52.83 167 ASN E O 1
ATOM 1787 N N . LEU C 1 30 ? 14.342 10.567 34.271 1.00 50.94 168 LEU E N 1
ATOM 1788 C CA . LEU C 1 30 ? 15.082 9.537 33.578 1.00 49.25 168 LEU E CA 1
ATOM 1789 C C . LEU C 1 30 ? 16.571 9.848 33.517 1.00 49.36 168 LEU E C 1
ATOM 1790 O O . LEU C 1 30 ? 16.955 10.982 33.434 1.00 50.22 168 LEU E O 1
ATOM 1795 N N . THR C 1 31 ? 17.339 8.777 33.463 1.00 48.61 169 THR E N 1
ATOM 1796 C CA . THR C 1 31 ? 18.761 8.842 33.207 1.00 48.69 169 THR E CA 1
ATOM 1797 C C . THR C 1 31 ? 18.917 9.018 31.685 1.00 47.41 169 THR E C 1
ATOM 1798 O O . THR C 1 31 ? 17.947 8.857 30.945 1.00 46.43 169 THR E O 1
ATOM 1802 N N . LEU C 1 32 ? 20.122 9.345 31.222 1.00 47.76 170 LEU E N 1
ATOM 1803 C CA . LEU C 1 32 ? 20.385 9.487 29.786 1.00 47.00 170 LEU E CA 1
ATOM 1804 C C . LEU C 1 32 ? 20.136 8.186 29.029 1.00 45.55 170 LEU E C 1
ATOM 1805 O O . LEU C 1 32 ? 19.465 8.200 28.000 1.00 44.84 170 LEU E O 1
ATOM 1810 N N . THR C 1 33 ? 20.682 7.075 29.528 1.00 45.43 171 THR E N 1
ATOM 1811 C CA . THR C 1 33 ? 20.415 5.756 28.946 1.00 44.38 171 THR E CA 1
ATOM 1812 C C . THR C 1 33 ? 18.917 5.475 28.870 1.00 43.68 171 THR E C 1
ATOM 1813 O O . THR C 1 33 ? 18.404 5.110 27.821 1.00 43.05 171 THR E O 1
ATOM 1817 N N . GLU C 1 34 ? 18.233 5.669 29.996 1.00 44.19 172 GLU E N 1
ATOM 1818 C CA . GLU C 1 34 ? 16.777 5.482 30.097 1.00 44.04 172 GLU E CA 1
ATOM 1819 C C . GLU C 1 34 ? 15.999 6.362 29.105 1.00 43.83 172 GLU E C 1
ATOM 1820 O O . GLU C 1 34 ? 15.034 5.907 28.498 1.00 43.51 172 GLU E O 1
ATOM 1826 N N . TYR C 1 35 ? 16.421 7.612 28.941 1.00 44.30 173 TYR E N 1
ATOM 1827 C CA . TYR C 1 35 ? 15.808 8.515 27.956 1.00 44.38 173 TYR E CA 1
ATOM 1828 C C . TYR C 1 35 ? 15.969 7.973 26.533 1.00 43.71 173 TYR E C 1
ATOM 1829 O O . TYR C 1 35 ? 15.032 8.007 25.744 1.00 43.74 173 TYR E O 1
ATOM 1838 N N . LYS C 1 36 ? 17.167 7.503 26.210 1.00 43.48 174 LYS E N 1
ATOM 1839 C CA . LYS C 1 36 ? 17.456 6.964 24.877 1.00 43.22 174 LYS E CA 1
ATOM 1840 C C . LYS C 1 36 ? 16.600 5.734 24.566 1.00 42.76 174 LYS E C 1
ATOM 1841 O O . LYS C 1 36 ? 16.072 5.617 23.471 1.00 42.96 174 LYS E O 1
ATOM 1847 N N . ILE C 1 37 ? 16.453 4.845 25.540 1.00 42.46 175 ILE E N 1
ATOM 1848 C CA . ILE C 1 37 ? 15.633 3.640 25.394 1.00 42.34 175 ILE E CA 1
ATOM 1849 C C . ILE C 1 37 ? 14.195 4.010 25.028 1.00 42.74 175 ILE E C 1
ATOM 1850 O O . ILE C 1 37 ? 13.703 3.594 23.975 1.00 43.04 175 ILE E O 1
ATOM 1855 N N . ILE C 1 38 ? 13.541 4.799 25.878 1.00 43.07 176 ILE E N 1
ATOM 1856 C CA . ILE C 1 38 ? 12.142 5.187 25.650 1.00 43.80 176 ILE E CA 1
ATOM 1857 C C . ILE C 1 38 ? 11.942 5.994 24.360 1.00 44.16 176 ILE E C 1
ATOM 1858 O O . ILE C 1 38 ? 10.927 5.824 23.674 1.00 44.89 176 ILE E O 1
ATOM 1863 N N . SER C 1 39 ? 12.902 6.859 24.035 1.00 43.99 177 SER E N 1
ATOM 1864 C CA . SER C 1 39 ? 12.841 7.668 22.813 1.00 44.64 177 SER E CA 1
ATOM 1865 C C . SER C 1 39 ? 13.110 6.838 21.553 1.00 44.79 177 SER E C 1
ATOM 1866 O O . SER C 1 39 ? 12.602 7.159 20.479 1.00 45.74 177 SER E O 1
ATOM 1869 N N . PHE C 1 40 ? 13.919 5.787 21.686 1.00 44.12 178 PHE E N 1
ATOM 1870 C CA . PHE C 1 40 ? 14.229 4.867 20.584 1.00 44.50 178 PHE E CA 1
ATOM 1871 C C . PHE C 1 40 ? 13.042 3.967 20.275 1.00 45.09 178 PHE E C 1
ATOM 1872 O O . PHE C 1 40 ? 12.651 3.823 19.115 1.00 46.19 178 PHE E O 1
ATOM 1880 N N . MET C 1 41 ? 12.469 3.372 21.322 1.00 44.68 179 MET E N 1
ATOM 1881 C CA . MET C 1 41 ? 11.384 2.389 21.170 1.00 45.51 179 MET E CA 1
ATOM 1882 C C . MET C 1 41 ? 10.026 2.991 20.810 1.00 46.72 179 MET E C 1
ATOM 1883 O O . MET C 1 41 ? 9.215 2.317 20.181 1.00 47.98 179 MET E O 1
ATOM 1888 N N . ILE C 1 42 ? 9.779 4.248 21.187 1.00 46.64 180 ILE E N 1
ATOM 1889 C CA . ILE C 1 42 ? 8.514 4.918 20.854 1.00 48.05 180 ILE E CA 1
ATOM 1890 C C . ILE C 1 42 ? 8.334 5.196 19.348 1.00 49.32 180 ILE E C 1
ATOM 1891 O O . ILE C 1 42 ? 7.214 5.422 18.893 1.00 50.94 180 ILE E O 1
ATOM 1896 N N . ASP C 1 43 ? 9.427 5.183 18.589 1.00 48.97 181 ASP E N 1
ATOM 1897 C CA . ASP C 1 43 ? 9.374 5.309 17.120 1.00 50.53 181 ASP E CA 1
ATOM 1898 C C . ASP C 1 43 ? 8.606 4.157 16.492 1.00 51.98 181 ASP E C 1
ATOM 1899 O O . ASP C 1 43 ? 7.771 4.378 15.616 1.00 53.97 181 ASP E O 1
ATOM 1904 N N . GLN C 1 44 ? 8.914 2.942 16.943 1.00 51.26 182 GLN E N 1
ATOM 1905 C CA . GLN C 1 44 ? 8.213 1.719 16.547 1.00 52.74 182 GLN E CA 1
ATOM 1906 C C . GLN C 1 44 ? 7.715 1.021 17.813 1.00 52.05 182 GLN E C 1
ATOM 1907 O O . GLN C 1 44 ? 8.360 0.085 18.301 1.00 51.17 182 GLN E O 1
ATOM 1913 N N . PRO C 1 45 ? 6.571 1.486 18.370 1.00 52.74 183 PRO E N 1
ATOM 1914 C CA . PRO C 1 45 ? 6.113 0.980 19.684 1.00 52.32 183 PRO E CA 1
ATOM 1915 C C . PRO C 1 45 ? 5.970 -0.533 19.708 1.00 53.16 183 PRO E C 1
ATOM 1916 O O . PRO C 1 45 ? 6.488 -1.168 20.628 1.00 52.09 183 PRO E O 1
ATOM 1920 N N . HIS C 1 46 ? 5.322 -1.094 18.682 1.00 55.32 184 HIS E N 1
ATOM 1921 C CA . HIS C 1 46 ? 5.006 -2.523 18.656 1.00 56.76 184 HIS E CA 1
ATOM 1922 C C . HIS C 1 46 ? 6.161 -3.426 18.221 1.00 56.15 184 HIS E C 1
ATOM 1923 O O . HIS C 1 46 ? 6.058 -4.639 18.353 1.00 57.18 184 HIS E O 1
ATOM 1930 N N . LYS C 1 47 ? 7.251 -2.844 17.724 1.00 54.77 185 LYS E N 1
ATOM 1931 C CA . LYS C 1 47 ? 8.414 -3.626 17.309 1.00 54.39 185 LYS E CA 1
ATOM 1932 C C . LYS C 1 47 ? 9.131 -4.248 18.498 1.00 52.78 185 LYS E C 1
ATOM 1933 O O . LYS C 1 47 ? 9.263 -3.622 19.551 1.00 51.16 185 LYS E O 1
ATOM 1939 N N . VAL C 1 48 ? 9.598 -5.476 18.305 1.00 53.53 186 VAL E N 1
ATOM 1940 C CA . VAL C 1 48 ? 10.491 -6.138 19.254 1.00 52.31 186 VAL E CA 1
ATOM 1941 C C . VAL C 1 48 ? 11.913 -5.705 18.930 1.00 50.98 186 VAL E C 1
ATOM 1942 O O . VAL C 1 48 ? 12.422 -6.018 17.851 1.00 52.01 186 VAL E O 1
ATOM 1946 N N . PHE C 1 49 ? 12.537 -4.985 19.856 1.00 49.09 187 PHE E N 1
ATOM 1947 C CA . PHE C 1 49 ? 13.950 -4.620 19.741 1.00 48.06 187 PHE E CA 1
ATOM 1948 C C . PHE C 1 49 ? 14.773 -5.669 20.448 1.00 47.92 187 PHE E C 1
ATOM 1949 O O . PHE C 1 49 ? 14.419 -6.082 21.546 1.00 47.66 187 PHE E O 1
ATOM 1957 N N . THR C 1 50 ? 15.861 -6.109 19.828 1.00 48.39 188 THR E N 1
ATOM 1958 C CA . THR C 1 50 ? 16.774 -7.049 20.478 1.00 48.45 188 THR E CA 1
ATOM 1959 C C . THR C 1 50 ? 17.639 -6.286 21.486 1.00 46.96 188 THR E C 1
ATOM 1960 O O . THR C 1 50 ? 17.678 -5.055 21.504 1.00 46.01 188 THR E O 1
ATOM 1964 N N . ARG C 1 51 ? 18.322 -7.037 22.334 1.00 47.06 189 ARG E N 1
ATOM 1965 C CA . ARG C 1 51 ? 19.238 -6.460 23.312 1.00 46.17 189 ARG E CA 1
ATOM 1966 C C . ARG C 1 51 ? 20.416 -5.798 22.606 1.00 46.19 189 ARG E C 1
ATOM 1967 O O . ARG C 1 51 ? 20.877 -4.748 23.040 1.00 45.44 189 ARG E O 1
ATOM 1975 N N . GLY C 1 52 ? 20.881 -6.408 21.520 1.00 47.38 190 GLY E N 1
ATOM 1976 C CA . GLY C 1 52 ? 21.940 -5.842 20.688 1.00 47.93 190 GLY E CA 1
ATOM 1977 C C . GLY C 1 52 ? 21.592 -4.487 20.095 1.00 47.37 190 GLY E C 1
ATOM 1978 O O . GLY C 1 52 ? 22.451 -3.595 20.036 1.00 47.35 190 GLY E O 1
ATOM 1979 N N . GLU C 1 53 ? 20.343 -4.326 19.653 1.00 47.21 191 GLU E N 1
ATOM 1980 C CA . GLU C 1 53 ? 19.870 -3.046 19.115 1.00 46.87 191 GLU E CA 1
ATOM 1981 C C . GLU C 1 53 ? 19.783 -1.975 20.185 1.00 45.46 191 GLU E C 1
ATOM 1982 O O . GLU C 1 53 ? 20.211 -0.846 19.965 1.00 45.38 191 GLU E O 1
ATOM 1988 N N . LEU C 1 54 ? 19.222 -2.326 21.338 1.00 44.67 192 LEU E N 1
ATOM 1989 C CA . LEU C 1 54 ? 19.125 -1.396 22.466 1.00 43.68 192 LEU E CA 1
ATOM 1990 C C . LEU C 1 54 ? 20.510 -0.977 22.975 1.00 43.72 192 LEU E C 1
ATOM 1991 O O . LEU C 1 54 ? 20.711 0.191 23.307 1.00 43.43 192 LEU E O 1
ATOM 1996 N N . MET C 1 55 ? 21.451 -1.916 22.999 1.00 44.36 193 MET E N 1
ATOM 1997 C CA . MET C 1 55 ? 22.813 -1.650 23.455 1.00 44.85 193 MET E CA 1
ATOM 1998 C C . MET C 1 55 ? 23.535 -0.647 22.550 1.00 45.47 193 MET E C 1
ATOM 1999 O O . MET C 1 55 ? 24.071 0.351 23.024 1.00 45.56 193 MET E O 1
ATOM 2004 N N . ASN C 1 56 ? 23.525 -0.917 21.249 1.00 46.22 194 ASN E N 1
ATOM 2005 C CA . ASN C 1 56 ? 24.189 -0.056 20.264 1.00 47.28 194 ASN E CA 1
ATOM 2006 C C . ASN C 1 56 ? 23.588 1.342 20.171 1.00 46.77 194 ASN E C 1
ATOM 2007 O O . ASN C 1 56 ? 24.298 2.301 19.892 1.00 47.62 194 ASN E O 1
ATOM 2012 N N . HIS C 1 57 ? 22.281 1.445 20.394 1.00 45.69 195 HIS E N 1
ATOM 2013 C CA . HIS C 1 57 ? 21.539 2.702 20.224 1.00 45.42 195 HIS E CA 1
ATOM 2014 C C . HIS C 1 57 ? 21.395 3.515 21.507 1.00 44.60 195 HIS E C 1
ATOM 2015 O O . HIS C 1 57 ? 21.335 4.743 21.445 1.00 44.88 195 HIS E O 1
ATOM 2022 N N . CYS C 1 58 ? 21.345 2.852 22.663 1.00 43.92 196 CYS E N 1
ATOM 2023 C CA . CYS C 1 58 ? 20.991 3.527 23.919 1.00 43.43 196 CYS E CA 1
ATOM 2024 C C . CYS C 1 58 ? 22.032 3.507 25.048 1.00 43.83 196 CYS E C 1
ATOM 2025 O O . CYS C 1 58 ? 21.797 4.162 26.061 1.00 43.83 196 CYS E O 1
ATOM 2028 N N . MET C 1 59 ? 23.160 2.817 24.872 1.00 44.50 197 MET E N 1
ATOM 2029 C CA . MET C 1 59 ? 24.155 2.688 25.946 1.00 45.24 197 MET E CA 1
ATOM 2030 C C . MET C 1 59 ? 25.536 3.273 25.690 1.00 46.67 197 MET E C 1
ATOM 2031 O O . MET C 1 59 ? 26.047 4.013 26.521 1.00 47.49 197 MET E O 1
ATOM 2036 N N . ASN C 1 60 ? 26.093 2.996 24.518 1.00 47.30 198 ASN E N 1
ATOM 2037 C CA . ASN C 1 60 ? 27.432 3.483 24.096 1.00 49.11 198 ASN E CA 1
ATOM 2038 C C . ASN C 1 60 ? 28.645 3.370 25.063 1.00 50.58 198 ASN E C 1
ATOM 2039 O O . ASN C 1 60 ? 28.559 2.739 26.118 1.00 50.25 198 ASN E O 1
ATOM 2044 N N . SER C 1 62 ? 28.914 0.131 24.139 1.00 50.59 200 SER E N 1
ATOM 2045 C CA . SER C 1 62 ? 29.742 -0.108 25.323 1.00 51.59 200 SER E CA 1
ATOM 2046 C C . SER C 1 62 ? 30.589 -1.378 25.158 1.00 52.98 200 SER E C 1
ATOM 2047 O O . SER C 1 62 ? 31.656 -1.521 25.775 1.00 54.68 200 SER E O 1
ATOM 2050 N N . ASP C 1 63 ? 30.096 -2.317 24.332 1.00 52.49 201 ASP E N 1
ATOM 2051 C CA . ASP C 1 63 ? 30.542 -3.732 24.311 1.00 53.54 201 ASP E CA 1
ATOM 2052 C C . ASP C 1 63 ? 30.282 -4.576 25.615 1.00 53.25 201 ASP E C 1
ATOM 2053 O O . ASP C 1 63 ? 30.965 -5.543 25.920 1.00 54.67 201 ASP E O 1
ATOM 2058 N N . ALA C 1 64 ? 29.311 -4.110 26.376 1.00 51.66 202 ALA E N 1
ATOM 2059 C CA . ALA C 1 64 ? 28.973 -4.680 27.672 1.00 51.59 202 ALA E CA 1
ATOM 2060 C C . ALA C 1 64 ? 28.164 -5.982 27.497 1.00 51.16 202 ALA E C 1
ATOM 2061 O O . ALA C 1 64 ? 27.906 -6.418 26.358 1.00 51.00 202 ALA E O 1
ATOM 2063 N N . LEU C 1 65 ? 27.739 -6.565 28.609 1.00 51.27 203 LEU E N 1
ATOM 2064 C CA . LEU C 1 65 ? 26.858 -7.731 28.588 1.00 51.10 203 LEU E CA 1
ATOM 2065 C C . LEU C 1 65 ? 25.436 -7.356 28.183 1.00 49.42 203 LEU E C 1
ATOM 2066 O O . LEU C 1 65 ? 24.968 -6.249 28.438 1.00 48.35 203 LEU E O 1
ATOM 2071 N N . GLU C 1 66 ? 24.726 -8.323 27.612 1.00 49.49 204 GLU E N 1
ATOM 2072 C CA . GLU C 1 66 ? 23.333 -8.126 27.210 1.00 48.36 204 GLU E CA 1
ATOM 2073 C C . GLU C 1 66 ? 22.424 -8.025 28.427 1.00 48.06 204 GLU E C 1
ATOM 2074 O O . GLU C 1 66 ? 21.398 -7.356 28.385 1.00 47.10 204 GLU E O 1
ATOM 2080 N N . ARG C 1 67 ? 22.805 -8.675 29.522 1.00 49.19 205 ARG E N 1
ATOM 2081 C CA . ARG C 1 67 ? 22.022 -8.578 30.755 1.00 49.39 205 ARG E CA 1
ATOM 2082 C C . ARG C 1 67 ? 21.963 -7.152 31.298 1.00 48.56 205 ARG E C 1
ATOM 2083 O O . ARG C 1 67 ? 20.968 -6.778 31.895 1.00 48.37 205 ARG E O 1
ATOM 2091 N N . THR C 1 68 ? 23.014 -6.359 31.069 1.00 48.36 206 THR E N 1
ATOM 2092 C CA . THR C 1 68 ? 23.021 -4.940 31.474 1.00 47.81 206 THR E CA 1
ATOM 2093 C C . THR C 1 68 ? 21.906 -4.132 30.801 1.00 46.38 206 THR E C 1
ATOM 2094 O O . THR C 1 68 ? 21.354 -3.221 31.399 1.00 46.15 206 THR E O 1
ATOM 2098 N N . VAL C 1 69 ? 21.607 -4.446 29.545 1.00 45.71 207 VAL E N 1
ATOM 2099 C CA . VAL C 1 69 ? 20.412 -3.920 28.874 1.00 44.73 207 VAL E CA 1
ATOM 2100 C C . VAL C 1 69 ? 19.152 -4.185 29.685 1.00 44.96 207 VAL E C 1
ATOM 2101 O O . VAL C 1 69 ? 18.368 -3.282 29.866 1.00 44.54 207 VAL E O 1
ATOM 2105 N N . ASP C 1 70 ? 18.975 -5.406 30.166 1.00 45.91 208 ASP E N 1
ATOM 2106 C CA . ASP C 1 70 ? 17.802 -5.789 30.953 1.00 46.63 208 ASP E CA 1
ATOM 2107 C C . ASP C 1 70 ? 17.643 -4.871 32.165 1.00 46.93 208 ASP E C 1
ATOM 2108 O O . ASP C 1 70 ? 16.534 -4.402 32.446 1.00 47.05 208 ASP E O 1
ATOM 2113 N N . SER C 1 71 ? 18.755 -4.587 32.843 1.00 47.35 209 SER E N 1
ATOM 2114 C CA . SER C 1 71 ? 18.711 -3.753 34.044 1.00 48.12 209 SER E CA 1
ATOM 2115 C C . SER C 1 71 ? 18.313 -2.311 33.732 1.00 47.18 209 SER E C 1
ATOM 2116 O O . SER C 1 71 ? 17.557 -1.710 34.499 1.00 47.83 209 SER E O 1
ATOM 2119 N N . HIS C 1 72 ? 18.792 -1.758 32.613 1.00 45.96 210 HIS E N 1
ATOM 2120 C CA . HIS C 1 72 ? 18.361 -0.416 32.208 1.00 45.24 210 HIS E CA 1
ATOM 2121 C C . HIS C 1 72 ? 16.868 -0.370 31.926 1.00 44.98 210 HIS E C 1
ATOM 2122 O O . HIS C 1 72 ? 16.199 0.600 32.278 1.00 45.20 210 HIS E O 1
ATOM 2129 N N . VAL C 1 73 ? 16.359 -1.428 31.290 1.00 44.83 211 VAL E N 1
ATOM 2130 C CA . VAL C 1 73 ? 14.939 -1.530 30.947 1.00 44.98 211 VAL E CA 1
ATOM 2131 C C . VAL C 1 73 ? 14.119 -1.679 32.217 1.00 46.33 211 VAL E C 1
ATOM 2132 O O . VAL C 1 73 ? 13.075 -1.045 32.340 1.00 46.74 211 VAL E O 1
ATOM 2136 N N . SER C 1 74 ? 14.601 -2.497 33.157 1.00 47.31 212 SER E N 1
ATOM 2137 C CA . SER C 1 74 ? 13.955 -2.673 34.464 1.00 49.07 212 SER E CA 1
ATOM 2138 C C . SER C 1 74 ? 13.786 -1.352 35.200 1.00 49.52 212 SER E C 1
ATOM 2139 O O . SER C 1 74 ? 12.683 -1.018 35.648 1.00 50.61 212 SER E O 1
ATOM 2142 N N . LYS C 1 75 ? 14.891 -0.605 35.308 1.00 49.01 213 LYS E N 1
ATOM 2143 C CA . LYS C 1 75 ? 14.893 0.679 36.009 1.00 49.71 213 LYS E CA 1
ATOM 2144 C C . LYS C 1 75 ? 13.956 1.686 35.361 1.00 49.10 213 LYS E C 1
ATOM 2145 O O . LYS C 1 75 ? 13.259 2.425 36.072 1.00 50.37 213 LYS E O 1
ATOM 2151 N N . LEU C 1 76 ? 13.923 1.706 34.028 1.00 47.50 214 LEU E N 1
ATOM 2152 C CA . LEU C 1 76 ? 12.944 2.515 33.304 1.00 47.15 214 LEU E CA 1
ATOM 2153 C C . LEU C 1 76 ? 11.525 2.044 33.625 1.00 48.36 214 LEU E C 1
ATOM 2154 O O . LEU C 1 76 ? 10.658 2.871 33.904 1.00 49.28 214 LEU E O 1
ATOM 2159 N N . ARG C 1 77 ? 11.299 0.725 33.590 1.00 48.65 215 ARG E N 1
ATOM 2160 C CA . ARG C 1 77 ? 9.965 0.153 33.831 1.00 50.15 215 ARG E CA 1
ATOM 2161 C C . ARG C 1 77 ? 9.439 0.564 35.191 1.00 52.16 215 ARG E C 1
ATOM 2162 O O . ARG C 1 77 ? 8.292 0.999 35.295 1.00 53.39 215 ARG E O 1
ATOM 2170 N N . LYS C 1 78 ? 10.277 0.443 36.226 1.00 52.81 216 LYS E N 1
ATOM 2171 C CA . LYS C 1 78 ? 9.878 0.833 37.574 1.00 55.12 216 LYS E CA 1
ATOM 2172 C C . LYS C 1 78 ? 9.409 2.289 37.607 1.00 55.45 216 LYS E C 1
ATOM 2173 O O . LYS C 1 78 ? 8.360 2.589 38.179 1.00 57.44 216 LYS E O 1
ATOM 2179 N N . LYS C 1 79 ? 10.160 3.174 36.958 1.00 53.74 217 LYS E N 1
ATOM 2180 C CA . LYS C 1 79 ? 9.783 4.589 36.884 1.00 54.10 217 LYS E CA 1
ATOM 2181 C C . LYS C 1 79 ? 8.446 4.804 36.162 1.00 54.32 217 LYS E C 1
ATOM 2182 O O . LYS C 1 79 ? 7.665 5.671 36.559 1.00 55.90 217 LYS E O 1
ATOM 2188 N N . LEU C 1 80 ? 8.171 4.011 35.128 1.00 53.11 218 LEU E N 1
ATOM 2189 C CA . LEU C 1 80 ? 6.858 4.034 34.482 1.00 53.81 218 LEU E CA 1
ATOM 2190 C C . LEU C 1 80 ? 5.746 3.527 35.401 1.00 56.41 218 LEU E C 1
ATOM 2191 O O . LEU C 1 80 ? 4.665 4.125 35.426 1.00 57.99 218 LEU E O 1
ATOM 2196 N N . GLU C 1 81 ? 6.002 2.456 36.160 1.00 57.17 219 GLU E N 1
ATOM 2197 C CA . GLU C 1 81 ? 4.967 1.878 37.040 1.00 60.03 219 GLU E CA 1
ATOM 2198 C C . GLU C 1 81 ? 4.582 2.807 38.191 1.00 62.37 219 GLU E C 1
ATOM 2199 O O . GLU C 1 81 ? 3.405 2.848 38.564 1.00 64.89 219 GLU E O 1
ATOM 2205 N N . GLU C 1 82 ? 5.548 3.563 38.738 1.00 61.88 220 GLU E N 1
ATOM 2206 C CA . GLU C 1 82 ? 5.237 4.552 39.791 1.00 64.33 220 GLU E CA 1
ATOM 2207 C C . GLU C 1 82 ? 4.386 5.746 39.315 1.00 64.84 220 GLU E C 1
ATOM 2208 O O . GLU C 1 82 ? 3.884 6.497 40.151 1.00 67.40 220 GLU E O 1
ATOM 2214 N N . GLN C 1 83 ? 4.205 5.886 37.999 1.00 62.79 221 GLN E N 1
ATOM 2215 C CA . GLN C 1 83 ? 3.211 6.811 37.422 1.00 63.59 221 GLN E CA 1
ATOM 2216 C C . GLN C 1 83 ? 2.000 6.045 36.885 1.00 64.64 221 GLN E C 1
ATOM 2217 O O . GLN C 1 83 ? 1.331 6.509 35.955 1.00 64.56 221 GLN E O 1
ATOM 2223 N N . GLY C 1 84 ? 1.702 4.886 37.473 1.00 66.00 222 GLY E N 1
ATOM 2224 C CA . GLY C 1 84 ? 0.545 4.081 37.083 1.00 67.59 222 GLY E CA 1
ATOM 2225 C C . GLY C 1 84 ? 0.545 3.523 35.670 1.00 65.56 222 GLY E C 1
ATOM 2226 O O . GLY C 1 84 ? -0.523 3.352 35.085 1.00 67.02 222 GLY E O 1
ATOM 2227 N N . ILE C 1 85 ? 1.725 3.235 35.121 1.00 62.57 223 ILE E N 1
ATOM 2228 C CA . ILE C 1 85 ? 1.840 2.632 33.786 1.00 60.85 223 ILE E CA 1
ATOM 2229 C C . ILE C 1 85 ? 2.517 1.257 33.902 1.00 60.06 223 ILE E C 1
ATOM 2230 O O . ILE C 1 85 ? 3.747 1.157 34.035 1.00 58.11 223 ILE E O 1
ATOM 2235 N N . PHE C 1 86 ? 1.680 0.225 33.833 1.00 61.92 224 PHE E N 1
ATOM 2236 C CA . PHE C 1 86 ? 2.095 -1.162 34.033 1.00 61.99 224 PHE E CA 1
ATOM 2237 C C . PHE C 1 86 ? 2.280 -1.998 32.749 1.00 60.81 224 PHE E C 1
ATOM 2238 O O . PHE C 1 86 ? 3.272 -2.742 32.673 1.00 59.39 224 PHE E O 1
ATOM 2246 N N . GLN C 1 87 ? 1.432 -1.776 31.797 1.00 61.49 225 GLN E N 1
ATOM 2247 C CA . GLN C 1 87 ? 1.446 -2.600 30.572 1.00 61.12 225 GLN E CA 1
ATOM 2248 C C . GLN C 1 87 ? 2.476 -2.164 29.545 1.00 58.25 225 GLN E C 1
ATOM 2249 O O . GLN C 1 87 ? 2.287 -2.538 28.342 1.00 58.35 225 GLN E O 1
ATOM 2255 N N . MET C 1 88 ? 3.551 -1.451 29.893 1.00 56.06 226 MET E N 1
ATOM 2256 C CA . MET C 1 88 ? 4.597 -1.076 28.950 1.00 53.67 226 MET E CA 1
ATOM 2257 C C . MET C 1 88 ? 5.829 -1.955 29.148 1.00 52.35 226 MET E C 1
ATOM 2258 O O . MET C 1 88 ? 5.955 -2.639 30.131 1.00 53.08 226 MET E O 1
ATOM 2263 N N . LEU C 1 89 ? 6.805 -1.868 28.255 1.00 50.60 227 LEU E N 1
ATOM 2264 C CA . LEU C 1 89 ? 8.085 -2.600 28.362 1.00 49.43 227 LEU E CA 1
ATOM 2265 C C . LEU C 1 89 ? 8.005 -4.119 28.535 1.00 50.60 227 LEU E C 1
ATOM 2266 O O . LEU C 1 89 ? 8.693 -4.699 29.378 1.00 50.55 227 LEU E O 1
ATOM 2271 N N . ILE C 1 90 ? 7.173 -4.760 27.724 1.00 51.94 228 ILE E N 1
ATOM 2272 C CA . ILE C 1 90 ? 7.016 -6.226 27.746 1.00 53.46 228 ILE E CA 1
ATOM 2273 C C . ILE C 1 90 ? 8.234 -6.921 27.149 1.00 52.43 228 ILE E C 1
ATOM 2274 O O . ILE C 1 90 ? 8.672 -6.596 26.057 1.00 51.51 228 ILE E O 1
ATOM 2279 N N . ASN C 1 91 ? 8.724 -7.908 27.873 1.00 52.98 229 ASN E N 1
ATOM 2280 C CA . ASN C 1 91 ? 9.806 -8.769 27.401 1.00 52.61 229 ASN E CA 1
ATOM 2281 C C . ASN C 1 91 ? 9.205 -9.780 26.419 1.00 54.42 229 ASN E C 1
ATOM 2282 O O . ASN C 1 91 ? 8.102 -10.271 26.640 1.00 56.45 229 ASN E O 1
ATOM 2287 N N . VAL C 1 92 ? 9.933 -10.066 25.344 1.00 54.02 230 VAL E N 1
ATOM 2288 C CA . VAL C 1 92 ? 9.571 -11.099 24.385 1.00 56.00 230 VAL E CA 1
ATOM 2289 C C . VAL C 1 92 ? 10.662 -12.153 24.504 1.00 56.28 230 VAL E C 1
ATOM 2290 O O . VAL C 1 92 ? 11.769 -11.982 23.997 1.00 55.09 230 VAL E O 1
ATOM 2294 N N . ARG C 1 93 ? 10.322 -13.249 25.174 1.00 58.15 231 ARG E N 1
ATOM 2295 C CA . ARG C 1 93 ? 11.285 -14.229 25.657 1.00 58.62 231 ARG E CA 1
ATOM 2296 C C . ARG C 1 93 ? 12.204 -14.748 24.544 1.00 58.83 231 ARG E C 1
ATOM 2297 O O . ARG C 1 93 ? 11.746 -15.219 23.504 1.00 60.43 231 ARG E O 1
ATOM 2305 N N . GLY C 1 94 ? 13.504 -14.620 24.772 1.00 57.48 232 GLY E N 1
ATOM 2306 C CA . GLY C 1 94 ? 14.526 -15.080 23.832 1.00 57.83 232 GLY E CA 1
ATOM 2307 C C . GLY C 1 94 ? 14.868 -14.125 22.699 1.00 56.58 232 GLY E C 1
ATOM 2308 O O . GLY C 1 94 ? 15.772 -14.427 21.925 1.00 57.04 232 GLY E O 1
ATOM 2309 N N . VAL C 1 95 ? 14.164 -12.996 22.595 1.00 55.32 233 VAL E N 1
ATOM 2310 C CA . VAL C 1 95 ? 14.360 -12.041 21.492 1.00 54.49 233 VAL E CA 1
ATOM 2311 C C . VAL C 1 95 ? 14.769 -10.677 22.051 1.00 52.07 233 VAL E C 1
ATOM 2312 O O . VAL C 1 95 ? 15.846 -10.176 21.728 1.00 51.16 233 VAL E O 1
ATOM 2316 N N . GLY C 1 96 ? 13.914 -10.085 22.887 1.00 51.37 234 GLY E N 1
ATOM 2317 C CA . GLY C 1 96 ? 14.251 -8.827 23.566 1.00 49.43 234 GLY E CA 1
ATOM 2318 C C . GLY C 1 96 ? 13.063 -8.151 24.231 1.00 49.22 234 GLY E C 1
ATOM 2319 O O . GLY C 1 96 ? 12.451 -8.720 25.143 1.00 50.08 234 GLY E O 1
ATOM 2320 N N . TYR C 1 97 ? 12.744 -6.932 23.789 1.00 48.35 235 TYR E N 1
ATOM 2321 C CA . TYR C 1 97 ? 11.714 -6.115 24.423 1.00 48.21 235 TYR E CA 1
ATOM 2322 C C . TYR C 1 97 ? 10.879 -5.321 23.444 1.00 48.52 235 TYR E C 1
ATOM 2323 O O . TYR C 1 97 ? 11.314 -5.008 22.328 1.00 48.38 235 TYR E O 1
ATOM 2332 N N . ARG C 1 98 ? 9.687 -4.965 23.912 1.00 49.23 236 ARG E N 1
ATOM 2333 C CA . ARG C 1 98 ? 8.654 -4.331 23.097 1.00 50.13 236 ARG E CA 1
ATOM 2334 C C . ARG C 1 98 ? 7.949 -3.329 23.980 1.00 49.93 236 ARG E C 1
ATOM 2335 O O . ARG C 1 98 ? 7.764 -3.548 25.186 1.00 50.09 236 ARG E O 1
ATOM 2343 N N . LEU C 1 99 ? 7.488 -2.223 23.428 1.00 49.94 237 LEU E N 1
ATOM 2344 C CA . LEU C 1 99 ? 6.558 -1.305 24.175 1.00 50.42 237 LEU E CA 1
ATOM 2345 C C . LEU C 1 99 ? 5.196 -2.002 24.134 1.00 52.80 237 LEU E C 1
ATOM 2346 O O . LEU C 1 99 ? 4.980 -2.828 23.237 1.00 53.95 237 LEU E O 1
ATOM 2351 N N . ASP C 1 100 ? 4.234 -1.589 24.936 1.00 53.93 238 ASP E N 1
ATOM 2352 C CA . ASP C 1 100 ? 2.926 -2.259 25.028 1.00 56.61 238 ASP E CA 1
ATOM 2353 C C . ASP C 1 100 ? 2.488 -3.095 23.814 1.00 58.26 238 ASP E C 1
ATOM 2354 O O . ASP C 1 100 ? 2.654 -2.633 22.729 1.00 57.99 238 ASP E O 1
ATOM 2359 N N . ASN C 1 101 ? 1.879 -4.239 24.041 1.00 60.34 239 ASN E N 1
ATOM 2360 C CA . ASN C 1 101 ? 1.271 -5.037 22.974 1.00 62.67 239 ASN E CA 1
ATOM 2361 C C . ASN C 1 101 ? -0.012 -4.385 22.434 1.00 65.02 239 ASN E C 1
ATOM 2362 O O . ASN C 1 101 ? -0.189 -4.289 21.234 1.00 65.98 239 ASN E O 1
ATOM 2367 N N . ASN D 1 2 ? 14.681 27.741 12.845 1.00 63.65 140 ASN H N 1
ATOM 2368 C CA . ASN D 1 2 ? 14.093 29.079 12.546 1.00 65.12 140 ASN H CA 1
ATOM 2369 C C . ASN D 1 2 ? 15.067 30.113 11.988 1.00 63.31 140 ASN H C 1
ATOM 2370 O O . ASN D 1 2 ? 14.581 31.053 11.451 1.00 64.66 140 ASN H O 1
ATOM 2375 N N . LYS D 1 3 ? 16.389 29.891 12.006 1.00 60.67 141 LYS H N 1
ATOM 2376 C CA . LYS D 1 3 ? 17.398 30.938 11.956 1.00 59.55 141 LYS H CA 1
ATOM 2377 C C . LYS D 1 3 ? 17.138 32.052 10.938 1.00 60.30 141 LYS H C 1
ATOM 2378 O O . LYS D 1 3 ? 17.052 31.779 9.744 1.00 59.64 141 LYS H O 1
ATOM 2384 N N . LEU D 1 4 ? 17.009 33.294 11.417 1.00 62.12 142 LEU H N 1
ATOM 2385 C CA . LEU D 1 4 ? 16.809 34.459 10.563 1.00 63.49 142 LEU H CA 1
ATOM 2386 C C . LEU D 1 4 ? 17.877 35.518 10.851 1.00 63.22 142 LEU H C 1
ATOM 2387 O O . LEU D 1 4 ? 18.262 35.727 12.012 1.00 63.60 142 LEU H O 1
ATOM 2392 N N . TYR D 1 5 ? 18.375 36.168 9.800 1.00 62.89 143 TYR H N 1
ATOM 2393 C CA . TYR D 1 5 ? 19.178 37.379 9.954 1.00 63.70 143 TYR H CA 1
ATOM 2394 C C . TYR D 1 5 ? 19.156 38.242 8.695 1.00 64.94 143 TYR H C 1
ATOM 2395 O O . TYR D 1 5 ? 19.677 37.819 7.657 1.00 63.11 143 TYR H O 1
ATOM 2404 N N . LYS D 1 6 ? 18.557 39.437 8.808 1.00 68.47 144 LYS H N 1
ATOM 2405 C CA . LYS D 1 6 ? 18.590 40.463 7.760 1.00 70.58 144 LYS H CA 1
ATOM 2406 C C . LYS D 1 6 ? 18.419 39.880 6.355 1.00 69.54 144 LYS H C 1
ATOM 2407 O O . LYS D 1 6 ? 19.385 39.771 5.592 1.00 67.71 144 LYS H O 1
ATOM 2413 N N . ASN D 1 7 ? 17.195 39.461 6.047 1.00 70.97 145 ASN H N 1
ATOM 2414 C CA . ASN D 1 7 ? 16.833 39.007 4.688 1.00 71.04 145 ASN H CA 1
ATOM 2415 C C . ASN D 1 7 ? 17.433 37.620 4.256 1.00 67.17 145 ASN H C 1
ATOM 2416 O O . ASN D 1 7 ? 17.357 37.246 3.082 1.00 67.15 145 ASN H O 1
ATOM 2421 N N . ILE D 1 8 ? 18.005 36.872 5.208 1.00 64.41 146 ILE H N 1
ATOM 2422 C CA . ILE D 1 8 ? 18.508 35.509 4.978 1.00 61.30 146 ILE H CA 1
ATOM 2423 C C . ILE D 1 8 ? 17.863 34.576 6.000 1.00 60.87 146 ILE H C 1
ATOM 2424 O O . ILE D 1 8 ? 18.151 34.674 7.198 1.00 60.45 146 ILE H O 1
ATOM 2429 N N . GLU D 1 9 ? 17.015 33.667 5.513 1.00 61.33 147 GLU H N 1
ATOM 2430 C CA . GLU D 1 9 ? 16.345 32.687 6.356 1.00 61.33 147 GLU H CA 1
ATOM 2431 C C . GLU D 1 9 ? 16.938 31.304 6.076 1.00 58.89 147 GLU H C 1
ATOM 2432 O O . GLU D 1 9 ? 17.118 30.924 4.919 1.00 58.46 147 GLU H O 1
ATOM 2438 N N . ILE D 1 10 ? 17.250 30.577 7.146 1.00 57.72 148 ILE H N 1
ATOM 2439 C CA . ILE D 1 10 ? 17.684 29.185 7.067 1.00 56.14 148 ILE H CA 1
ATOM 2440 C C . ILE D 1 10 ? 16.669 28.340 7.832 1.00 57.65 148 ILE H C 1
ATOM 2441 O O . ILE D 1 10 ? 16.501 28.515 9.041 1.00 58.28 148 ILE H O 1
ATOM 2446 N N . ASP D 1 11 ? 15.978 27.456 7.111 1.00 58.61 149 ASP H N 1
ATOM 2447 C CA . ASP D 1 11 ? 15.121 26.444 7.715 1.00 60.18 149 ASP H CA 1
ATOM 2448 C C . ASP D 1 11 ? 15.988 25.195 7.915 1.00 58.62 149 ASP H C 1
ATOM 2449 O O . ASP D 1 11 ? 16.387 24.545 6.938 1.00 57.96 149 ASP H O 1
ATOM 2454 N N . THR D 1 12 ? 16.280 24.877 9.178 1.00 58.50 150 THR H N 1
ATOM 2455 C CA . THR D 1 12 ? 17.223 23.805 9.517 1.00 57.41 150 THR H CA 1
ATOM 2456 C C . THR D 1 12 ? 16.654 22.389 9.321 1.00 59.05 150 THR H C 1
ATOM 2457 O O . THR D 1 12 ? 17.436 21.444 9.129 1.00 58.44 150 THR H O 1
ATOM 2461 N N . ASP D 1 13 ? 15.329 22.236 9.355 1.00 61.47 151 ASP H N 1
ATOM 2462 C CA . ASP D 1 13 ? 14.696 20.914 9.199 1.00 63.64 151 ASP H CA 1
ATOM 2463 C C . ASP D 1 13 ? 14.708 20.439 7.737 1.00 63.68 151 ASP H C 1
ATOM 2464 O O . ASP D 1 13 ? 14.973 19.260 7.452 1.00 64.39 151 ASP H O 1
ATOM 2469 N N . THR D 1 14 ? 14.403 21.352 6.821 1.00 63.40 152 THR H N 1
ATOM 2470 C CA . THR D 1 14 ? 14.482 21.073 5.396 1.00 63.58 152 THR H CA 1
ATOM 2471 C C . THR D 1 14 ? 15.887 21.205 4.783 1.00 60.94 152 THR H C 1
ATOM 2472 O O . THR D 1 14 ? 16.064 20.774 3.650 1.00 61.35 152 THR H O 1
ATOM 2476 N N . HIS D 1 15 ? 16.860 21.815 5.487 1.00 58.63 153 HIS H N 1
ATOM 2477 C CA . HIS D 1 15 ? 18.186 22.152 4.930 1.00 56.36 153 HIS H CA 1
ATOM 2478 C C . HIS D 1 15 ? 18.132 23.203 3.802 1.00 56.10 153 HIS H C 1
ATOM 2479 O O . HIS D 1 15 ? 18.998 23.241 2.923 1.00 55.16 153 HIS H O 1
ATOM 2486 N N . SER D 1 16 ? 17.133 24.079 3.872 1.00 57.31 154 SER H N 1
ATOM 2487 C CA . SER D 1 16 ? 16.905 25.107 2.859 1.00 57.89 154 SER H CA 1
ATOM 2488 C C . SER D 1 16 ? 17.388 26.470 3.368 1.00 56.70 154 SER H C 1
ATOM 2489 O O . SER D 1 16 ? 17.215 26.785 4.546 1.00 56.58 154 SER H O 1
ATOM 2492 N N . VAL D 1 17 ? 17.976 27.266 2.472 1.00 56.24 155 VAL H N 1
ATOM 2493 C CA . VAL D 1 17 ? 18.318 28.661 2.769 1.00 55.90 155 VAL H CA 1
ATOM 2494 C C . VAL D 1 17 ? 17.561 29.550 1.771 1.00 58.23 155 VAL H C 1
ATOM 2495 O O . VAL D 1 17 ? 17.676 29.364 0.555 1.00 58.85 155 VAL H O 1
ATOM 2499 N N . TYR D 1 18 ? 16.789 30.504 2.300 1.00 59.92 156 TYR H N 1
ATOM 2500 C CA . TYR D 1 18 ? 15.971 31.411 1.486 1.00 62.86 156 TYR H CA 1
ATOM 2501 C C . TYR D 1 18 ? 16.490 32.853 1.529 1.00 63.27 156 TYR H C 1
ATOM 2502 O O . TYR D 1 18 ? 16.986 33.307 2.564 1.00 62.12 156 TYR H O 1
ATOM 2511 N N . ILE D 1 19 ? 16.383 33.559 0.406 1.00 65.27 157 ILE H N 1
ATOM 2512 C CA . ILE D 1 19 ? 16.532 35.021 0.359 1.00 67.06 157 ILE H CA 1
ATOM 2513 C C . ILE D 1 19 ? 15.152 35.657 0.194 1.00 71.20 157 ILE H C 1
ATOM 2514 O O . ILE D 1 19 ? 14.348 35.207 -0.632 1.00 73.17 157 ILE H O 1
ATOM 2519 N N . HIS D 1 20 ? 14.898 36.715 0.970 1.00 72.90 158 HIS H N 1
ATOM 2520 C CA . HIS D 1 20 ? 13.614 37.432 0.914 1.00 77.41 158 HIS H CA 1
ATOM 2521 C C . HIS D 1 20 ? 13.668 38.547 -0.143 1.00 80.63 158 HIS H C 1
ATOM 2522 O O . HIS D 1 20 ? 14.744 39.079 -0.431 1.00 79.47 158 HIS H O 1
ATOM 2529 N N . SER D 1 21 ? 12.516 38.851 -0.749 1.00 84.96 159 SER H N 1
ATOM 2530 C CA . SER D 1 21 ? 12.360 39.986 -1.669 1.00 89.18 159 SER H CA 1
ATOM 2531 C C . SER D 1 21 ? 10.872 40.313 -1.797 1.00 94.41 159 SER H C 1
ATOM 2532 O O . SER D 1 21 ? 10.459 41.151 -2.601 1.00 98.95 159 SER H O 1
ATOM 2535 N N . ILE D 1 26 ? 13.129 33.280 -2.044 1.00 75.02 164 ILE H N 1
ATOM 2536 C CA . ILE D 1 26 ? 13.791 32.568 -3.138 1.00 73.98 164 ILE H CA 1
ATOM 2537 C C . ILE D 1 26 ? 14.925 31.622 -2.639 1.00 69.63 164 ILE H C 1
ATOM 2538 O O . ILE D 1 26 ? 15.765 31.987 -1.819 1.00 67.12 164 ILE H O 1
ATOM 2543 N N . LEU D 1 27 ? 14.779 30.359 -3.021 1.00 69.35 165 LEU H N 1
ATOM 2544 C CA . LEU D 1 27 ? 15.581 29.259 -2.477 1.00 66.13 165 LEU H CA 1
ATOM 2545 C C . LEU D 1 27 ? 16.930 29.217 -3.171 1.00 64.31 165 LEU H C 1
ATOM 2546 O O . LEU D 1 27 ? 17.006 29.327 -4.390 1.00 65.99 165 LEU H O 1
ATOM 2551 N N . LEU D 1 28 ? 17.989 29.028 -2.393 1.00 61.23 166 LEU H N 1
ATOM 2552 C CA . LEU D 1 28 ? 19.347 28.892 -2.935 1.00 59.58 166 LEU H CA 1
ATOM 2553 C C . LEU D 1 28 ? 19.716 27.435 -3.107 1.00 58.76 166 LEU H C 1
ATOM 2554 O O . LEU D 1 28 ? 19.345 26.596 -2.293 1.00 58.20 166 LEU H O 1
ATOM 2559 N N . ASN D 1 29 ? 20.487 27.165 -4.150 1.00 59.03 167 ASN H N 1
ATOM 2560 C CA . ASN D 1 29 ? 21.055 25.843 -4.407 1.00 58.59 167 ASN H CA 1
ATOM 2561 C C . ASN D 1 29 ? 22.459 25.821 -3.809 1.00 56.04 167 ASN H C 1
ATOM 2562 O O . ASN D 1 29 ? 23.440 26.120 -4.491 1.00 55.92 167 ASN H O 1
ATOM 2567 N N . LEU D 1 30 ? 22.532 25.478 -2.530 1.00 54.37 168 LEU H N 1
ATOM 2568 C CA . LEU D 1 30 ? 23.810 25.425 -1.819 1.00 52.29 168 LEU H CA 1
ATOM 2569 C C . LEU D 1 30 ? 24.309 24.013 -1.731 1.00 52.28 168 LEU H C 1
ATOM 2570 O O . LEU D 1 30 ? 23.534 23.063 -1.662 1.00 53.42 168 LEU H O 1
ATOM 2575 N N . THR D 1 31 ? 25.625 23.892 -1.719 1.00 51.39 169 THR H N 1
ATOM 2576 C CA . THR D 1 31 ? 26.310 22.636 -1.487 1.00 51.57 169 THR H CA 1
ATOM 2577 C C . THR D 1 31 ? 26.265 22.399 0.028 1.00 50.46 169 THR H C 1
ATOM 2578 O O . THR D 1 31 ? 25.916 23.306 0.784 1.00 49.42 169 THR H O 1
ATOM 2582 N N . LEU D 1 32 ? 26.598 21.187 0.478 1.00 51.10 170 LEU H N 1
ATOM 2583 C CA . LEU D 1 32 ? 26.627 20.877 1.912 1.00 50.55 170 LEU H CA 1
ATOM 2584 C C . LEU D 1 32 ? 27.630 21.742 2.660 1.00 49.00 170 LEU H C 1
ATOM 2585 O O . LEU D 1 32 ? 27.298 22.297 3.699 1.00 48.25 170 LEU H O 1
ATOM 2590 N N . THR D 1 33 ? 28.860 21.840 2.145 1.00 48.89 171 THR H N 1
ATOM 2591 C CA . THR D 1 33 ? 29.874 22.725 2.737 1.00 47.80 171 THR H CA 1
ATOM 2592 C C . THR D 1 33 ? 29.355 24.162 2.818 1.00 46.75 171 THR H C 1
ATOM 2593 O O . THR D 1 33 ? 29.426 24.778 3.880 1.00 46.11 171 THR H O 1
ATOM 2597 N N . GLU D 1 34 ? 28.829 24.666 1.702 1.00 47.04 172 GLU H N 1
ATOM 2598 C CA . GLU D 1 34 ? 28.245 26.013 1.631 1.00 46.71 172 GLU H CA 1
ATOM 2599 C C . GLU D 1 34 ? 27.107 26.227 2.639 1.00 46.58 172 GLU H C 1
ATOM 2600 O O . GLU D 1 34 ? 27.018 27.278 3.251 1.00 46.27 172 GLU H O 1
ATOM 2606 N N . TYR D 1 35 ? 26.244 25.231 2.801 1.00 47.19 173 TYR H N 1
ATOM 2607 C CA . TYR D 1 35 ? 25.168 25.285 3.802 1.00 47.45 173 TYR H CA 1
ATOM 2608 C C . TYR D 1 35 ? 25.742 25.410 5.217 1.00 46.82 173 TYR H C 1
ATOM 2609 O O . TYR D 1 35 ? 25.246 26.194 6.020 1.00 46.89 173 TYR H O 1
ATOM 2618 N N . LYS D 1 36 ? 26.762 24.616 5.522 1.00 46.64 174 LYS H N 1
ATOM 2619 C CA . LYS D 1 36 ? 27.384 24.630 6.846 1.00 46.51 174 LYS H CA 1
ATOM 2620 C C . LYS D 1 36 ? 28.012 25.988 7.162 1.00 45.87 174 LYS H C 1
ATOM 2621 O O . LYS D 1 36 ? 27.854 26.500 8.264 1.00 46.10 174 LYS H O 1
ATOM 2627 N N . ILE D 1 37 ? 28.693 26.575 6.183 1.00 45.43 175 ILE H N 1
ATOM 2628 C CA . ILE D 1 37 ? 29.310 27.896 6.331 1.00 45.25 175 ILE H CA 1
ATOM 2629 C C . ILE D 1 37 ? 28.265 28.942 6.710 1.00 45.62 175 ILE H C 1
ATOM 2630 O O . ILE D 1 37 ? 28.381 29.568 7.758 1.00 45.98 175 ILE H O 1
ATOM 2635 N N . ILE D 1 38 ? 27.243 29.109 5.874 1.00 45.95 176 ILE H N 1
ATOM 2636 C CA . ILE D 1 38 ? 26.193 30.119 6.116 1.00 46.87 176 ILE H CA 1
ATOM 2637 C C . ILE D 1 38 ? 25.412 29.870 7.410 1.00 47.38 176 ILE H C 1
ATOM 2638 O O . ILE D 1 38 ? 25.049 30.820 8.098 1.00 48.27 176 ILE H O 1
ATOM 2643 N N . SER D 1 39 ? 25.166 28.603 7.734 1.00 47.21 177 SER H N 1
ATOM 2644 C CA . SER D 1 39 ? 24.452 28.235 8.964 1.00 48.04 177 SER H CA 1
ATOM 2645 C C . SER D 1 39 ? 25.315 28.425 10.215 1.00 48.11 177 SER H C 1
ATOM 2646 O O . SER D 1 39 ? 24.791 28.701 11.293 1.00 49.20 177 SER H O 1
ATOM 2649 N N . PHE D 1 40 ? 26.628 28.259 10.065 1.00 47.30 178 PHE H N 1
ATOM 2650 C CA . PHE D 1 40 ? 27.593 28.463 11.158 1.00 47.71 178 PHE H CA 1
ATOM 2651 C C . PHE D 1 40 ? 27.771 29.944 11.464 1.00 48.26 178 PHE H C 1
ATOM 2652 O O . PHE D 1 40 ? 27.708 30.355 12.624 1.00 49.44 178 PHE H O 1
ATOM 2660 N N . MET D 1 41 ? 27.979 30.738 10.415 1.00 47.80 179 MET H N 1
ATOM 2661 C CA . MET D 1 41 ? 28.276 32.174 10.556 1.00 48.69 179 MET H CA 1
ATOM 2662 C C . MET D 1 41 ? 27.070 33.034 10.931 1.00 50.10 179 MET H C 1
ATOM 2663 O O . MET D 1 41 ? 27.245 34.072 11.552 1.00 51.50 179 MET H O 1
ATOM 2668 N N . ILE D 1 42 ? 25.859 32.611 10.569 1.00 50.14 180 ILE H N 1
ATOM 2669 C CA . ILE D 1 42 ? 24.642 33.371 10.904 1.00 51.94 180 ILE H CA 1
ATOM 2670 C C . ILE D 1 42 ? 24.325 33.382 12.414 1.00 53.34 180 ILE H C 1
ATOM 2671 O O . ILE D 1 42 ? 23.564 34.232 12.875 1.00 55.34 180 ILE H O 1
ATOM 2676 N N . ASP D 1 43 ? 24.900 32.445 13.171 1.00 52.71 181 ASP H N 1
ATOM 2677 C CA . ASP D 1 43 ? 24.778 32.431 14.637 1.00 54.36 181 ASP H CA 1
ATOM 2678 C C . ASP D 1 43 ? 25.377 33.684 15.259 1.00 55.86 181 ASP H C 1
ATOM 2679 O O . ASP D 1 43 ? 24.772 34.297 16.136 1.00 58.10 181 ASP H O 1
ATOM 2684 N N . GLN D 1 44 ? 26.580 34.031 14.797 1.00 54.98 182 GLN H N 1
ATOM 2685 C CA . GLN D 1 44 ? 27.288 35.251 15.182 1.00 56.54 182 GLN H CA 1
ATOM 2686 C C . GLN D 1 44 ? 27.630 36.030 13.908 1.00 55.94 182 GLN H C 1
ATOM 2687 O O . GLN D 1 44 ? 28.756 35.943 13.409 1.00 54.92 182 GLN H O 1
ATOM 2693 N N . PRO D 1 45 ? 26.646 36.778 13.356 1.00 56.93 183 PRO H N 1
ATOM 2694 C CA . PRO D 1 45 ? 26.834 37.416 12.040 1.00 56.66 183 PRO H CA 1
ATOM 2695 C C . PRO D 1 45 ? 28.074 38.304 11.971 1.00 57.51 183 PRO H C 1
ATOM 2696 O O . PRO D 1 45 ? 28.876 38.182 11.054 1.00 56.32 183 PRO H O 1
ATOM 2700 N N . HIS D 1 46 ? 28.237 39.144 12.984 1.00 59.89 184 HIS H N 1
ATOM 2701 C CA . HIS D 1 46 ? 29.287 40.151 13.040 1.00 61.57 184 HIS H CA 1
ATOM 2702 C C . HIS D 1 46 ? 30.660 39.617 13.461 1.00 60.69 184 HIS H C 1
ATOM 2703 O O . HIS D 1 46 ? 31.647 40.321 13.318 1.00 61.91 184 HIS H O 1
ATOM 2710 N N . LYS D 1 47 ? 30.720 38.382 13.963 1.00 58.95 185 LYS H N 1
ATOM 2711 C CA . LYS D 1 47 ? 31.981 37.783 14.387 1.00 58.53 185 LYS H CA 1
ATOM 2712 C C . LYS D 1 47 ? 32.882 37.474 13.205 1.00 56.89 185 LYS H C 1
ATOM 2713 O O . LYS D 1 47 ? 32.411 37.043 12.151 1.00 55.11 185 LYS H O 1
ATOM 2719 N N . VAL D 1 48 ? 34.177 37.692 13.400 1.00 57.89 186 VAL H N 1
ATOM 2720 C CA . VAL D 1 48 ? 35.205 37.257 12.461 1.00 56.77 186 VAL H CA 1
ATOM 2721 C C . VAL D 1 48 ? 35.550 35.809 12.771 1.00 55.38 186 VAL H C 1
ATOM 2722 O O . VAL D 1 48 ? 36.071 35.515 13.845 1.00 56.58 186 VAL H O 1
ATOM 2726 N N . PHE D 1 49 ? 35.245 34.916 11.835 1.00 53.27 187 PHE H N 1
ATOM 2727 C CA . PHE D 1 49 ? 35.639 33.512 11.931 1.00 52.30 187 PHE H CA 1
ATOM 2728 C C . PHE D 1 49 ? 36.959 33.337 11.220 1.00 52.56 187 PHE H C 1
ATOM 2729 O O . PHE D 1 49 ? 37.137 33.860 10.130 1.00 52.28 187 PHE H O 1
ATOM 2737 N N . THR D 1 50 ? 37.893 32.615 11.834 1.00 53.49 188 THR H N 1
ATOM 2738 C CA . THR D 1 50 ? 39.148 32.284 11.179 1.00 54.08 188 THR H CA 1
ATOM 2739 C C . THR D 1 50 ? 38.945 31.193 10.152 1.00 52.52 188 THR H C 1
ATOM 2740 O O . THR D 1 50 ? 37.892 30.529 10.138 1.00 51.14 188 THR H O 1
ATOM 2744 N N . ARG D 1 51 ? 39.937 30.999 9.290 1.00 53.07 189 ARG H N 1
ATOM 2745 C CA . ARG D 1 51 ? 39.883 29.922 8.298 1.00 52.19 189 ARG H CA 1
ATOM 2746 C C . ARG D 1 51 ? 39.909 28.561 8.998 1.00 52.60 189 ARG H C 1
ATOM 2747 O O . ARG D 1 51 ? 39.227 27.635 8.565 1.00 51.62 189 ARG H O 1
ATOM 2755 N N . GLY D 1 52 ? 40.688 28.463 10.078 1.00 54.43 190 GLY H N 1
ATOM 2756 C CA . GLY D 1 52 ? 40.742 27.259 10.898 1.00 55.49 190 GLY H CA 1
ATOM 2757 C C . GLY D 1 52 ? 39.404 26.865 11.506 1.00 54.31 190 GLY H C 1
ATOM 2758 O O . GLY D 1 52 ? 39.076 25.679 11.559 1.00 54.50 190 GLY H O 1
ATOM 2759 N N . GLU D 1 53 ? 38.635 27.854 11.961 1.00 53.48 191 GLU H N 1
ATOM 2760 C CA . GLU D 1 53 ? 37.300 27.606 12.519 1.00 52.61 191 GLU H CA 1
ATOM 2761 C C . GLU D 1 53 ? 36.319 27.145 11.456 1.00 50.73 191 GLU H C 1
ATOM 2762 O O . GLU D 1 53 ? 35.566 26.203 11.684 1.00 50.61 191 GLU H O 1
ATOM 2768 N N . LEU D 1 54 ? 36.323 27.818 10.306 1.00 49.63 192 LEU H N 1
ATOM 2769 C CA . LEU D 1 54 ? 35.458 27.431 9.188 1.00 48.24 192 LEU H CA 1
ATOM 2770 C C . LEU D 1 54 ? 35.793 26.033 8.666 1.00 48.66 192 LEU H C 1
ATOM 2771 O O . LEU D 1 54 ? 34.892 25.267 8.334 1.00 48.19 192 LEU H O 1
ATOM 2776 N N . MET D 1 55 ? 37.082 25.702 8.623 1.00 49.98 193 MET H N 1
ATOM 2777 C CA . MET D 1 55 ? 37.550 24.391 8.147 1.00 51.06 193 MET H CA 1
ATOM 2778 C C . MET D 1 55 ? 37.063 23.261 9.055 1.00 52.00 193 MET H C 1
ATOM 2779 O O . MET D 1 55 ? 36.475 22.296 8.589 1.00 52.11 193 MET H O 1
ATOM 2784 N N . ASN D 1 56 ? 37.308 23.399 10.352 1.00 53.03 194 ASN H N 1
ATOM 2785 C CA . ASN D 1 56 ? 36.917 22.385 11.341 1.00 54.49 194 ASN H CA 1
ATOM 2786 C C . ASN D 1 56 ? 35.407 22.192 11.453 1.00 53.32 194 ASN H C 1
ATOM 2787 O O . ASN D 1 56 ? 34.948 21.091 11.731 1.00 54.49 194 ASN H O 1
ATOM 2792 N N . HIS D 1 57 ? 34.650 23.262 11.242 1.00 51.43 195 HIS H N 1
ATOM 2793 C CA . HIS D 1 57 ? 33.194 23.256 11.420 1.00 50.63 195 HIS H CA 1
ATOM 2794 C C . HIS D 1 57 ? 32.404 22.971 10.148 1.00 49.47 195 HIS H C 1
ATOM 2795 O O . HIS D 1 57 ? 31.319 22.399 10.224 1.00 49.66 195 HIS H O 1
ATOM 2802 N N . CYS D 1 58 ? 32.934 23.359 8.989 1.00 48.66 196 CYS H N 1
ATOM 2803 C CA . CYS D 1 58 ? 32.156 23.333 7.743 1.00 47.78 196 CYS H CA 1
ATOM 2804 C C . CYS D 1 58 ? 32.686 22.451 6.603 1.00 48.46 196 CYS H C 1
ATOM 2805 O O . CYS D 1 58 ? 31.991 22.306 5.600 1.00 48.18 196 CYS H O 1
ATOM 2808 N N . MET D 1 59 ? 33.865 21.832 6.762 1.00 49.78 197 MET H N 1
ATOM 2809 C CA . MET D 1 59 ? 34.478 21.052 5.690 1.00 50.89 197 MET H CA 1
ATOM 2810 C C . MET D 1 59 ? 34.752 19.602 6.106 1.00 53.15 197 MET H C 1
ATOM 2811 O O . MET D 1 59 ? 34.544 18.664 5.355 1.00 54.34 197 MET H O 1
ATOM 2816 N N . SER D 1 62 ? 38.606 16.933 6.088 1.00 61.95 200 SER H N 1
ATOM 2817 C CA . SER D 1 62 ? 40.050 16.979 5.790 1.00 63.87 200 SER H CA 1
ATOM 2818 C C . SER D 1 62 ? 40.699 18.161 6.507 1.00 62.78 200 SER H C 1
ATOM 2819 O O . SER D 1 62 ? 40.015 19.156 6.723 1.00 60.02 200 SER H O 1
ATOM 2822 N N . ASP D 1 63 ? 41.983 18.033 6.888 1.00 65.35 201 ASP H N 1
ATOM 2823 C CA . ASP D 1 63 ? 42.855 19.173 7.213 1.00 65.02 201 ASP H CA 1
ATOM 2824 C C . ASP D 1 63 ? 43.612 19.541 5.908 1.00 65.36 201 ASP H C 1
ATOM 2825 O O . ASP D 1 63 ? 44.819 19.388 5.723 1.00 68.05 201 ASP H O 1
ATOM 2830 N N . ALA D 1 64 ? 42.834 20.068 5.000 1.00 62.82 202 ALA H N 1
ATOM 2831 C CA . ALA D 1 64 ? 43.303 20.594 3.713 1.00 62.82 202 ALA H CA 1
ATOM 2832 C C . ALA D 1 64 ? 43.902 22.003 3.922 1.00 62.02 202 ALA H C 1
ATOM 2833 O O . ALA D 1 64 ? 44.159 22.431 5.027 1.00 62.07 202 ALA H O 1
ATOM 2835 N N . LEU D 1 65 ? 44.181 22.685 2.809 1.00 61.82 203 LEU H N 1
ATOM 2836 C CA . LEU D 1 65 ? 44.734 24.036 2.824 1.00 61.51 203 LEU H CA 1
ATOM 2837 C C . LEU D 1 65 ? 43.700 25.065 3.266 1.00 58.61 203 LEU H C 1
ATOM 2838 O O . LEU D 1 65 ? 42.499 24.906 3.033 1.00 56.66 203 LEU H O 1
ATOM 2843 N N . GLU D 1 66 ? 44.182 26.160 3.845 1.00 58.75 204 GLU H N 1
ATOM 2844 C CA . GLU D 1 66 ? 43.307 27.255 4.272 1.00 56.65 204 GLU H CA 1
ATOM 2845 C C . GLU D 1 66 ? 42.732 27.999 3.078 1.00 55.56 204 GLU H C 1
ATOM 2846 O O . GLU D 1 66 ? 41.637 28.542 3.145 1.00 53.75 204 GLU H O 1
ATOM 2852 N N . ARG D 1 67 ? 43.461 28.016 1.976 1.00 57.04 205 ARG H N 1
ATOM 2853 C CA . ARG D 1 67 ? 42.968 28.648 0.747 1.00 56.62 205 ARG H CA 1
ATOM 2854 C C . ARG D 1 67 ? 41.696 27.975 0.227 1.00 55.01 205 ARG H C 1
ATOM 2855 O O . ARG D 1 67 ? 40.860 28.641 -0.351 1.00 54.13 205 ARG H O 1
ATOM 2863 N N . THR D 1 68 ? 41.546 26.668 0.446 1.00 55.07 206 THR H N 1
ATOM 2864 C CA . THR D 1 68 ? 40.321 25.947 0.057 1.00 53.89 206 THR H CA 1
ATOM 2865 C C . THR D 1 68 ? 39.076 26.485 0.764 1.00 51.73 206 THR H C 1
ATOM 2866 O O . THR D 1 68 ? 38.000 26.500 0.188 1.00 50.90 206 THR H O 1
ATOM 2870 N N . VAL D 1 69 ? 39.217 26.892 2.020 1.00 51.20 207 VAL H N 1
ATOM 2871 C CA . VAL D 1 69 ? 38.172 27.658 2.716 1.00 49.62 207 VAL H CA 1
ATOM 2872 C C . VAL D 1 69 ? 37.741 28.878 1.916 1.00 49.39 207 VAL H C 1
ATOM 2873 O O . VAL D 1 69 ? 36.557 29.092 1.753 1.00 48.45 207 VAL H O 1
ATOM 2877 N N . ASP D 1 70 ? 38.696 29.653 1.426 1.00 50.61 208 ASP H N 1
ATOM 2878 C CA . ASP D 1 70 ? 38.420 30.853 0.640 1.00 51.06 208 ASP H CA 1
ATOM 2879 C C . ASP D 1 70 ? 37.525 30.535 -0.554 1.00 50.92 208 ASP H C 1
ATOM 2880 O O . ASP D 1 70 ? 36.553 31.252 -0.815 1.00 50.68 208 ASP H O 1
ATOM 2885 N N . SER D 1 71 ? 37.833 29.439 -1.240 1.00 51.47 209 SER H N 1
ATOM 2886 C CA . SER D 1 71 ? 37.074 29.055 -2.434 1.00 51.89 209 SER H CA 1
ATOM 2887 C C . SER D 1 71 ? 35.636 28.665 -2.102 1.00 50.52 209 SER H C 1
ATOM 2888 O O . SER D 1 71 ? 34.722 29.016 -2.854 1.00 50.85 209 SER H O 1
ATOM 2891 N N . HIS D 1 72 ? 35.421 27.967 -0.984 1.00 49.37 210 HIS H N 1
ATOM 2892 C CA . HIS D 1 72 ? 34.050 27.651 -0.562 1.00 48.33 210 HIS H CA 1
ATOM 2893 C C . HIS D 1 72 ? 33.257 28.916 -0.259 1.00 47.86 210 HIS H C 1
ATOM 2894 O O . HIS D 1 72 ? 32.080 29.006 -0.592 1.00 47.88 210 HIS H O 1
ATOM 2901 N N . VAL D 1 73 ? 33.920 29.889 0.373 1.00 47.86 211 VAL H N 1
ATOM 2902 C CA . VAL D 1 73 ? 33.291 31.159 0.731 1.00 47.94 211 VAL H CA 1
ATOM 2903 C C . VAL D 1 73 ? 32.987 31.950 -0.530 1.00 49.24 211 VAL H C 1
ATOM 2904 O O . VAL D 1 73 ? 31.911 32.528 -0.634 1.00 49.62 211 VAL H O 1
ATOM 2908 N N . SER D 1 74 ? 33.921 31.956 -1.485 1.00 50.34 212 SER H N 1
ATOM 2909 C CA . SER D 1 74 ? 33.724 32.609 -2.785 1.00 52.09 212 SER H CA 1
ATOM 2910 C C . SER D 1 74 ? 32.492 32.089 -3.506 1.00 52.33 212 SER H C 1
ATOM 2911 O O . SER D 1 74 ? 31.638 32.871 -3.937 1.00 53.47 212 SER H O 1
ATOM 2914 N N . LYS D 1 75 ? 32.407 30.759 -3.620 1.00 51.65 213 LYS H N 1
ATOM 2915 C CA . LYS D 1 75 ? 31.290 30.105 -4.306 1.00 52.19 213 LYS H CA 1
ATOM 2916 C C . LYS D 1 75 ? 29.954 30.403 -3.634 1.00 51.61 213 LYS H C 1
ATOM 2917 O O . LYS D 1 75 ? 28.954 30.637 -4.327 1.00 52.93 213 LYS H O 1
ATOM 2923 N N . LEU D 1 76 ? 29.941 30.414 -2.301 1.00 50.04 214 LEU H N 1
ATOM 2924 C CA . LEU D 1 76 ? 28.760 30.845 -1.557 1.00 49.80 214 LEU H CA 1
ATOM 2925 C C . LEU D 1 76 ? 28.446 32.311 -1.861 1.00 51.28 214 LEU H C 1
ATOM 2926 O O . LEU D 1 76 ? 27.288 32.642 -2.120 1.00 52.45 214 LEU H O 1
ATOM 2931 N N . ARG D 1 77 ? 29.468 33.171 -1.839 1.00 51.65 215 ARG H N 1
ATOM 2932 C CA . ARG D 1 77 ? 29.286 34.615 -2.068 1.00 53.51 215 ARG H CA 1
ATOM 2933 C C . ARG D 1 77 ? 28.642 34.869 -3.414 1.00 55.70 215 ARG H C 1
ATOM 2934 O O . ARG D 1 77 ? 27.684 35.637 -3.495 1.00 57.37 215 ARG H O 1
ATOM 2942 N N . LYS D 1 78 ? 29.152 34.215 -4.459 1.00 56.11 216 LYS H N 1
ATOM 2943 C CA . LYS D 1 78 ? 28.583 34.364 -5.793 1.00 58.57 216 LYS H CA 1
ATOM 2944 C C . LYS D 1 78 ? 27.102 34.035 -5.813 1.00 59.10 216 LYS H C 1
ATOM 2945 O O . LYS D 1 78 ? 26.301 34.793 -6.371 1.00 61.59 216 LYS H O 1
ATOM 2951 N N . LYS D 1 79 ? 26.729 32.936 -5.166 1.00 57.13 217 LYS H N 1
ATOM 2952 C CA . LYS D 1 79 ? 25.316 32.544 -5.069 1.00 57.74 217 LYS H CA 1
ATOM 2953 C C . LYS D 1 79 ? 24.468 33.583 -4.331 1.00 58.54 217 LYS H C 1
ATOM 2954 O O . LYS D 1 79 ? 23.320 33.823 -4.711 1.00 60.66 217 LYS H O 1
ATOM 2960 N N . LEU D 1 80 ? 25.029 34.214 -3.305 1.00 57.31 218 LEU H N 1
ATOM 2961 C CA . LEU D 1 80 ? 24.351 35.332 -2.636 1.00 58.63 218 LEU H CA 1
ATOM 2962 C C . LEU D 1 80 ? 24.217 36.553 -3.542 1.00 61.83 218 LEU H C 1
ATOM 2963 O O . LEU D 1 80 ? 23.159 37.186 -3.542 1.00 64.16 218 LEU H O 1
ATOM 2968 N N . GLU D 1 81 ? 25.258 36.880 -4.314 1.00 62.38 219 GLU H N 1
ATOM 2969 C CA . GLU D 1 81 ? 25.221 38.073 -5.183 1.00 65.89 219 GLU H CA 1
ATOM 2970 C C . GLU D 1 81 ? 24.204 37.948 -6.320 1.00 68.68 219 GLU H C 1
ATOM 2971 O O . GLU D 1 81 ? 23.568 38.945 -6.675 1.00 72.08 219 GLU H O 1
ATOM 2977 N N . GLU D 1 82 ? 24.030 36.738 -6.873 1.00 67.70 220 GLU H N 1
ATOM 2978 C CA . GLU D 1 82 ? 22.997 36.514 -7.908 1.00 70.60 220 GLU H CA 1
ATOM 2979 C C . GLU D 1 82 ? 21.545 36.640 -7.400 1.00 71.87 220 GLU H C 1
ATOM 2980 O O . GLU D 1 82 ? 20.627 36.693 -8.216 1.00 75.06 220 GLU H O 1
ATOM 2986 N N . GLN D 1 83 ? 21.359 36.718 -6.083 1.00 69.85 221 GLN H N 1
ATOM 2987 C CA . GLN D 1 83 ? 20.067 37.104 -5.479 1.00 71.58 221 GLN H CA 1
ATOM 2988 C C . GLN D 1 83 ? 20.132 38.537 -4.930 1.00 73.36 221 GLN H C 1
ATOM 2989 O O . GLN D 1 83 ? 19.414 38.877 -3.982 1.00 73.85 221 GLN H O 1
ATOM 2995 N N . GLY D 1 84 ? 20.973 39.383 -5.530 1.00 74.77 222 GLY H N 1
ATOM 2996 C CA . GLY D 1 84 ? 21.096 40.781 -5.128 1.00 77.13 222 GLY H CA 1
ATOM 2997 C C . GLY D 1 84 ? 21.610 41.054 -3.721 1.00 74.79 222 GLY H C 1
ATOM 2998 O O . GLY D 1 84 ? 21.237 42.059 -3.123 1.00 77.10 222 GLY H O 1
ATOM 2999 N N . ILE D 1 85 ? 22.457 40.174 -3.197 1.00 70.70 223 ILE H N 1
ATOM 3000 C CA . ILE D 1 85 ? 23.063 40.364 -1.869 1.00 68.63 223 ILE H CA 1
ATOM 3001 C C . ILE D 1 85 ? 24.591 40.469 -2.004 1.00 67.16 223 ILE H C 1
ATOM 3002 O O . ILE D 1 85 ? 25.278 39.457 -2.161 1.00 64.40 223 ILE H O 1
ATOM 3007 N N . PHE D 1 86 ? 25.070 41.703 -1.933 1.00 69.52 224 PHE H N 1
ATOM 3008 C CA . PHE D 1 86 ? 26.477 42.041 -2.170 1.00 69.26 224 PHE H CA 1
ATOM 3009 C C . PHE D 1 86 ? 27.346 42.295 -0.926 1.00 67.82 224 PHE H C 1
ATOM 3010 O O . PHE D 1 86 ? 28.525 41.845 -0.903 1.00 65.86 224 PHE H O 1
ATOM 3018 N N . GLN D 1 87 ? 26.767 42.918 0.052 1.00 68.97 225 GLN H N 1
ATOM 3019 C CA . GLN D 1 87 ? 27.558 43.306 1.254 1.00 68.44 225 GLN H CA 1
ATOM 3020 C C . GLN D 1 87 ? 27.759 42.180 2.267 1.00 64.74 225 GLN H C 1
ATOM 3021 O O . GLN D 1 87 ? 27.964 42.499 3.456 1.00 64.83 225 GLN H O 1
ATOM 3027 N N . MET D 1 88 ? 27.651 40.903 1.892 1.00 61.98 226 MET H N 1
ATOM 3028 C CA . MET D 1 88 ? 27.822 39.781 2.786 1.00 58.93 226 MET H CA 1
ATOM 3029 C C . MET D 1 88 ? 29.209 39.155 2.584 1.00 57.06 226 MET H C 1
ATOM 3030 O O . MET D 1 88 ? 29.858 39.378 1.594 1.00 57.79 226 MET H O 1
ATOM 3035 N N . LEU D 1 89 ? 29.614 38.286 3.503 1.00 54.92 227 LEU H N 1
ATOM 3036 C CA . LEU D 1 89 ? 30.893 37.539 3.398 1.00 53.38 227 LEU H CA 1
ATOM 3037 C C . LEU D 1 89 ? 32.172 38.373 3.207 1.00 54.78 227 LEU H C 1
ATOM 3038 O O . LEU D 1 89 ? 33.019 38.057 2.371 1.00 54.63 227 LEU H O 1
ATOM 3043 N N . ILE D 1 90 ? 32.302 39.427 4.009 1.00 56.47 228 ILE H N 1
ATOM 3044 C CA . ILE D 1 90 ? 33.471 40.314 3.965 1.00 58.36 228 ILE H CA 1
ATOM 3045 C C . ILE D 1 90 ? 34.696 39.644 4.563 1.00 57.23 228 ILE H C 1
ATOM 3046 O O . ILE D 1 90 ? 34.647 39.103 5.664 1.00 56.14 228 ILE H O 1
ATOM 3051 N N . ASN D 1 91 ? 35.796 39.718 3.826 1.00 57.96 229 ASN H N 1
ATOM 3052 C CA . ASN D 1 91 ? 37.080 39.196 4.281 1.00 57.64 229 ASN H CA 1
ATOM 3053 C C . ASN D 1 91 ? 37.680 40.187 5.268 1.00 59.83 229 ASN H C 1
ATOM 3054 O O . ASN D 1 91 ? 37.562 41.396 5.075 1.00 62.23 229 ASN H O 1
ATOM 3059 N N . VAL D 1 92 ? 38.296 39.671 6.332 1.00 59.44 230 VAL H N 1
ATOM 3060 C CA . VAL D 1 92 ? 39.039 40.468 7.292 1.00 61.82 230 VAL H CA 1
ATOM 3061 C C . VAL D 1 92 ? 40.489 40.040 7.154 1.00 62.49 230 VAL H C 1
ATOM 3062 O O . VAL D 1 92 ? 40.894 38.976 7.619 1.00 61.27 230 VAL H O 1
ATOM 3066 N N . ARG D 1 93 ? 41.264 40.889 6.492 1.00 64.87 231 ARG H N 1
ATOM 3067 C CA . ARG D 1 93 ? 42.586 40.554 5.974 1.00 65.85 231 ARG H CA 1
ATOM 3068 C C . ARG D 1 93 ? 43.504 39.971 7.054 1.00 66.41 231 ARG H C 1
ATOM 3069 O O . ARG D 1 93 ? 43.705 40.575 8.118 1.00 68.23 231 ARG H O 1
ATOM 3077 N N . GLY D 1 94 ? 44.027 38.778 6.782 1.00 65.16 232 GLY H N 1
ATOM 3078 C CA . GLY D 1 94 ? 44.954 38.100 7.681 1.00 66.07 232 GLY H CA 1
ATOM 3079 C C . GLY D 1 94 ? 44.322 37.308 8.814 1.00 64.47 232 GLY H C 1
ATOM 3080 O O . GLY D 1 94 ? 45.044 36.652 9.562 1.00 65.44 232 GLY H O 1
ATOM 3081 N N . VAL D 1 95 ? 42.990 37.350 8.937 1.00 62.39 233 VAL H N 1
ATOM 3082 C CA . VAL D 1 95 ? 42.273 36.656 10.018 1.00 61.13 233 VAL H CA 1
ATOM 3083 C C . VAL D 1 95 ? 41.296 35.641 9.417 1.00 58.17 233 VAL H C 1
ATOM 3084 O O . VAL D 1 95 ? 41.408 34.441 9.672 1.00 57.33 233 VAL H O 1
ATOM 3088 N N . GLY D 1 96 ? 40.356 36.115 8.601 1.00 56.99 234 GLY H N 1
ATOM 3089 C CA . GLY D 1 96 ? 39.375 35.245 7.960 1.00 54.58 234 GLY H CA 1
ATOM 3090 C C . GLY D 1 96 ? 38.192 35.981 7.357 1.00 53.99 234 GLY H C 1
ATOM 3091 O O . GLY D 1 96 ? 38.368 36.811 6.464 1.00 54.99 234 GLY H O 1
ATOM 3092 N N . TYR D 1 97 ? 36.984 35.669 7.833 1.00 52.77 235 TYR H N 1
ATOM 3093 C CA . TYR D 1 97 ? 35.756 36.195 7.247 1.00 52.38 235 TYR H CA 1
ATOM 3094 C C . TYR D 1 97 ? 34.697 36.550 8.268 1.00 52.65 235 TYR H C 1
ATOM 3095 O O . TYR D 1 97 ? 34.664 36.020 9.373 1.00 52.44 235 TYR H O 1
ATOM 3104 N N . ARG D 1 98 ? 33.809 37.447 7.848 1.00 53.45 236 ARG H N 1
ATOM 3105 C CA . ARG D 1 98 ? 32.722 37.963 8.637 1.00 54.31 236 ARG H CA 1
ATOM 3106 C C . ARG D 1 98 ? 31.475 37.996 7.744 1.00 53.95 236 ARG H C 1
ATOM 3107 O O . ARG D 1 98 ? 31.574 38.310 6.555 1.00 54.27 236 ARG H O 1
ATOM 3115 N N . LEU D 1 99 ? 30.318 37.634 8.301 1.00 53.62 237 LEU H N 1
ATOM 3116 C CA . LEU D 1 99 ? 29.074 37.660 7.546 1.00 53.75 237 LEU H CA 1
ATOM 3117 C C . LEU D 1 99 ? 28.637 39.107 7.312 1.00 56.48 237 LEU H C 1
ATOM 3118 O O . LEU D 1 99 ? 28.269 39.461 6.195 1.00 57.24 237 LEU H O 1
ATOM 3123 N N . ASP D 1 100 ? 28.665 39.941 8.349 1.00 58.39 238 ASP H N 1
ATOM 3124 C CA . ASP D 1 100 ? 28.230 41.344 8.217 1.00 61.62 238 ASP H CA 1
ATOM 3125 C C . ASP D 1 100 ? 28.950 42.305 9.156 1.00 63.88 238 ASP H C 1
ATOM 3126 O O . ASP D 1 100 ? 29.206 41.976 10.305 1.00 63.56 238 ASP H O 1
ATOM 3131 N N . ASN D 1 101 ? 29.316 43.501 8.657 1.00 66.59 239 ASN H N 1
ATOM 3132 C CA . ASN D 1 101 ? 29.877 44.535 9.514 1.00 69.55 239 ASN H CA 1
ATOM 3133 C C . ASN D 1 101 ? 28.859 45.170 10.441 1.00 72.26 239 ASN H C 1
ATOM 3134 O O . ASN D 1 101 ? 27.687 45.268 10.097 1.00 73.02 239 ASN H O 1
ATOM 3139 N N . PRO D 1 102 ? 29.310 45.574 11.642 1.00 74.05 240 PRO H N 1
ATOM 3140 C CA . PRO D 1 102 ? 28.372 46.260 12.529 1.00 77.29 240 PRO H CA 1
ATOM 3141 C C . PRO D 1 102 ? 28.197 47.706 12.113 1.00 81.73 240 PRO H C 1
ATOM 3142 O O . PRO D 1 102 ? 27.071 48.139 11.953 1.00 83.85 240 PRO H O 1
ATOM 3146 N N . ASN E 1 2 ? 11.790 30.244 64.910 1.00 70.49 140 ASN M N 1
ATOM 3147 C CA . ASN E 1 2 ? 12.153 29.054 64.055 1.00 69.63 140 ASN M CA 1
ATOM 3148 C C . ASN E 1 2 ? 10.978 28.077 63.859 1.00 68.49 140 ASN M C 1
ATOM 3149 O O . ASN E 1 2 ? 11.061 26.856 64.134 1.00 69.68 140 ASN M O 1
ATOM 3154 N N . LYS E 1 3 ? 9.860 28.649 63.422 1.00 66.47 141 LYS M N 1
ATOM 3155 C CA . LYS E 1 3 ? 8.669 27.893 63.015 1.00 65.14 141 LYS M CA 1
ATOM 3156 C C . LYS E 1 3 ? 8.976 26.789 62.004 1.00 64.33 141 LYS M C 1
ATOM 3157 O O . LYS E 1 3 ? 9.487 27.076 60.922 1.00 62.92 141 LYS M O 1
ATOM 3163 N N . LEU E 1 4 ? 8.630 25.545 62.353 1.00 65.49 142 LEU M N 1
ATOM 3164 C CA . LEU E 1 4 ? 8.831 24.397 61.470 1.00 65.18 142 LEU M CA 1
ATOM 3165 C C . LEU E 1 4 ? 7.532 23.631 61.273 1.00 64.70 142 LEU M C 1
ATOM 3166 O O . LEU E 1 4 ? 6.753 23.478 62.209 1.00 65.89 142 LEU M O 1
ATOM 3171 N N . TYR E 1 5 ? 7.287 23.177 60.047 1.00 63.21 143 TYR M N 1
ATOM 3172 C CA . TYR E 1 5 ? 6.228 22.197 59.788 1.00 63.31 143 TYR M CA 1
ATOM 3173 C C . TYR E 1 5 ? 6.507 21.371 58.538 1.00 62.83 143 TYR M C 1
ATOM 3174 O O . TYR E 1 5 ? 6.526 21.916 57.444 1.00 60.89 143 TYR M O 1
ATOM 3183 N N . LYS E 1 6 ? 6.713 20.066 58.731 1.00 64.90 144 LYS M N 1
ATOM 3184 C CA . LYS E 1 6 ? 6.833 19.086 57.636 1.00 65.07 144 LYS M CA 1
ATOM 3185 C C . LYS E 1 6 ? 7.656 19.616 56.462 1.00 63.58 144 LYS M C 1
ATOM 3186 O O . LYS E 1 6 ? 7.101 19.965 55.427 1.00 61.76 144 LYS M O 1
ATOM 3192 N N . ASN E 1 7 ? 8.965 19.717 56.652 1.00 64.59 145 ASN M N 1
ATOM 3193 C CA . ASN E 1 7 ? 9.901 20.081 55.560 1.00 63.89 145 ASN M CA 1
ATOM 3194 C C . ASN E 1 7 ? 9.834 21.580 55.081 1.00 61.56 145 ASN M C 1
ATOM 3195 O O . ASN E 1 7 ? 10.414 21.937 54.047 1.00 60.96 145 ASN M O 1
ATOM 3200 N N . ILE E 1 8 ? 9.143 22.434 55.842 1.00 60.59 146 ILE M N 1
ATOM 3201 C CA . ILE E 1 8 ? 9.081 23.883 55.581 1.00 58.83 146 ILE M CA 1
ATOM 3202 C C . ILE E 1 8 ? 9.487 24.629 56.844 1.00 59.70 146 ILE M C 1
ATOM 3203 O O . ILE E 1 8 ? 8.770 24.591 57.848 1.00 60.16 146 ILE M O 1
ATOM 3208 N N . GLU E 1 9 ? 10.631 25.303 56.785 1.00 60.19 147 GLU M N 1
ATOM 3209 C CA . GLU E 1 9 ? 11.169 26.051 57.925 1.00 61.37 147 GLU M CA 1
ATOM 3210 C C . GLU E 1 9 ? 11.077 27.540 57.611 1.00 60.05 147 GLU M C 1
ATOM 3211 O O . GLU E 1 9 ? 11.447 27.966 56.519 1.00 59.16 147 GLU M O 1
ATOM 3217 N N . ILE E 1 10 ? 10.562 28.312 58.569 1.00 60.21 148 ILE M N 1
ATOM 3218 C CA . ILE E 1 10 ? 10.503 29.769 58.476 1.00 59.53 148 ILE M CA 1
ATOM 3219 C C . ILE E 1 10 ? 11.316 30.334 59.636 1.00 61.65 148 ILE M C 1
ATOM 3220 O O . ILE E 1 10 ? 10.981 30.106 60.805 1.00 62.93 148 ILE M O 1
ATOM 3225 N N . ASP E 1 11 ? 12.401 31.037 59.300 1.00 62.37 149 ASP M N 1
ATOM 3226 C CA . ASP E 1 11 ? 13.164 31.809 60.275 1.00 64.49 149 ASP M CA 1
ATOM 3227 C C . ASP E 1 11 ? 12.584 33.222 60.281 1.00 63.85 149 ASP M C 1
ATOM 3228 O O . ASP E 1 11 ? 12.729 33.957 59.310 1.00 62.93 149 ASP M O 1
ATOM 3233 N N . THR E 1 12 ? 11.911 33.581 61.374 1.00 64.65 150 THR M N 1
ATOM 3234 C CA . THR E 1 12 ? 11.170 34.852 61.464 1.00 64.24 150 THR M CA 1
ATOM 3235 C C . THR E 1 12 ? 12.067 36.083 61.639 1.00 65.97 150 THR M C 1
ATOM 3236 O O . THR E 1 12 ? 11.651 37.185 61.293 1.00 65.52 150 THR M O 1
ATOM 3240 N N . ASP E 1 13 ? 13.276 35.904 62.178 1.00 68.20 151 ASP M N 1
ATOM 3241 C CA . ASP E 1 13 ? 14.220 37.030 62.376 1.00 70.32 151 ASP M CA 1
ATOM 3242 C C . ASP E 1 13 ? 14.853 37.522 61.081 1.00 69.62 151 ASP M C 1
ATOM 3243 O O . ASP E 1 13 ? 14.994 38.714 60.863 1.00 70.35 151 ASP M O 1
ATOM 3248 N N . THR E 1 14 ? 15.273 36.571 60.261 1.00 68.59 152 THR M N 1
ATOM 3249 C CA . THR E 1 14 ? 15.816 36.868 58.926 1.00 68.00 152 THR M CA 1
ATOM 3250 C C . THR E 1 14 ? 14.727 37.107 57.841 1.00 65.29 152 THR M C 1
ATOM 3251 O O . THR E 1 14 ? 15.066 37.596 56.775 1.00 65.10 152 THR M O 1
ATOM 3255 N N . HIS E 1 15 ? 13.480 36.724 58.090 1.00 63.54 153 HIS M N 1
ATOM 3256 C CA . HIS E 1 15 ? 12.401 36.758 57.087 1.00 61.09 153 HIS M CA 1
ATOM 3257 C C . HIS E 1 15 ? 12.598 35.749 55.941 1.00 59.85 153 HIS M C 1
ATOM 3258 O O . HIS E 1 15 ? 12.095 35.946 54.839 1.00 58.40 153 HIS M O 1
ATOM 3265 N N . SER E 1 16 ? 13.284 34.644 56.239 1.00 60.65 154 SER M N 1
ATOM 3266 C CA . SER E 1 16 ? 13.608 33.617 55.248 1.00 60.06 154 SER M CA 1
ATOM 3267 C C . SER E 1 16 ? 12.697 32.398 55.414 1.00 58.81 154 SER M C 1
ATOM 3268 O O . SER E 1 16 ? 12.379 32.026 56.551 1.00 59.36 154 SER M O 1
ATOM 3271 N N . VAL E 1 17 ? 12.295 31.777 54.300 1.00 57.51 155 VAL M N 1
ATOM 3272 C CA . VAL E 1 17 ? 11.594 30.491 54.329 1.00 56.78 155 VAL M CA 1
ATOM 3273 C C . VAL E 1 17 ? 12.428 29.465 53.560 1.00 57.61 155 VAL M C 1
ATOM 3274 O O . VAL E 1 17 ? 12.769 29.692 52.389 1.00 57.41 155 VAL M O 1
ATOM 3278 N N . TYR E 1 18 ? 12.731 28.338 54.207 1.00 58.76 156 TYR M N 1
ATOM 3279 C CA . TYR E 1 18 ? 13.559 27.275 53.623 1.00 60.02 156 TYR M CA 1
ATOM 3280 C C . TYR E 1 18 ? 12.752 25.999 53.343 1.00 59.56 156 TYR M C 1
ATOM 3281 O O . TYR E 1 18 ? 11.836 25.667 54.100 1.00 59.10 156 TYR M O 1
ATOM 3290 N N . ILE E 1 19 ? 13.097 25.301 52.253 1.00 59.99 157 ILE M N 1
ATOM 3291 C CA . ILE E 1 19 ? 12.631 23.933 52.007 1.00 60.41 157 ILE M CA 1
ATOM 3292 C C . ILE E 1 19 ? 13.793 22.979 52.232 1.00 62.90 157 ILE M C 1
ATOM 3293 O O . ILE E 1 19 ? 13.853 22.307 53.231 1.00 64.11 157 ILE M O 1
ATOM 3298 N N . ASN E 1 23 ? 17.975 16.458 51.570 1.00 77.48 161 ASN M N 1
ATOM 3299 C CA . ASN E 1 23 ? 17.710 17.485 50.556 1.00 75.04 161 ASN M CA 1
ATOM 3300 C C . ASN E 1 23 ? 17.668 18.870 51.155 1.00 73.38 161 ASN M C 1
ATOM 3301 O O . ASN E 1 23 ? 16.625 19.505 51.234 1.00 70.76 161 ASN M O 1
ATOM 3306 N N . LYS E 1 24 ? 18.844 19.306 51.579 1.00 75.20 162 LYS M N 1
ATOM 3307 C CA . LYS E 1 24 ? 19.075 20.582 52.221 1.00 74.30 162 LYS M CA 1
ATOM 3308 C C . LYS E 1 24 ? 19.377 21.621 51.176 1.00 73.69 162 LYS M C 1
ATOM 3309 O O . LYS E 1 24 ? 20.100 21.338 50.245 1.00 74.91 162 LYS M O 1
ATOM 3311 N N . LYS E 1 25 ? 18.853 22.829 51.275 1.00 71.98 163 LYS M N 1
ATOM 3312 C CA . LYS E 1 25 ? 17.979 23.386 52.276 1.00 69.43 163 LYS M CA 1
ATOM 3313 C C . LYS E 1 25 ? 17.888 24.572 51.385 1.00 67.71 163 LYS M C 1
ATOM 3314 O O . LYS E 1 25 ? 18.801 25.363 51.349 1.00 68.67 163 LYS M O 1
ATOM 3320 N N . ILE E 1 26 ? 16.823 24.668 50.606 1.00 65.61 164 ILE M N 1
ATOM 3321 C CA . ILE E 1 26 ? 16.744 25.714 49.578 1.00 64.66 164 ILE M CA 1
ATOM 3322 C C . ILE E 1 26 ? 15.887 26.889 50.062 1.00 62.56 164 ILE M C 1
ATOM 3323 O O . ILE E 1 26 ? 14.764 26.735 50.538 1.00 60.94 164 ILE M O 1
ATOM 3328 N N . LEU E 1 27 ? 16.457 28.080 49.913 1.00 62.95 165 LEU M N 1
ATOM 3329 C CA . LEU E 1 27 ? 15.779 29.344 50.270 1.00 61.43 165 LEU M CA 1
ATOM 3330 C C . LEU E 1 27 ? 14.810 29.731 49.169 1.00 59.70 165 LEU M C 1
ATOM 3331 O O . LEU E 1 27 ? 15.160 29.664 47.986 1.00 60.34 165 LEU M O 1
ATOM 3336 N N . LEU E 1 28 ? 13.608 30.153 49.556 1.00 57.77 166 LEU M N 1
ATOM 3337 C CA . LEU E 1 28 ? 12.603 30.620 48.601 1.00 56.20 166 LEU M CA 1
ATOM 3338 C C . LEU E 1 28 ? 12.660 32.129 48.444 1.00 56.16 166 LEU M C 1
ATOM 3339 O O . LEU E 1 28 ? 12.895 32.847 49.405 1.00 56.57 166 LEU M O 1
ATOM 3344 N N . ASN E 1 29 ? 12.413 32.573 47.213 1.00 55.95 167 ASN M N 1
ATOM 3345 C CA . ASN E 1 29 ? 12.360 33.984 46.868 1.00 56.09 167 ASN M CA 1
ATOM 3346 C C . ASN E 1 29 ? 10.890 34.392 46.914 1.00 54.13 167 ASN M C 1
ATOM 3347 O O . ASN E 1 29 ? 10.178 34.350 45.906 1.00 53.39 167 ASN M O 1
ATOM 3352 N N . LEU E 1 30 ? 10.445 34.781 48.101 1.00 53.52 168 LEU M N 1
ATOM 3353 C CA . LEU E 1 30 ? 9.057 35.140 48.335 1.00 51.93 168 LEU M CA 1
ATOM 3354 C C . LEU E 1 30 ? 8.913 36.639 48.357 1.00 52.31 168 LEU M C 1
ATOM 3355 O O . LEU E 1 30 ? 9.811 37.363 48.769 1.00 53.78 168 LEU M O 1
ATOM 3360 N N . THR E 1 31 ? 7.740 37.091 47.925 1.00 51.22 169 THR M N 1
ATOM 3361 C CA . THR E 1 31 ? 7.336 38.474 48.038 1.00 51.56 169 THR M CA 1
ATOM 3362 C C . THR E 1 31 ? 6.898 38.679 49.501 1.00 51.42 169 THR M C 1
ATOM 3363 O O . THR E 1 31 ? 6.735 37.707 50.245 1.00 50.88 169 THR M O 1
ATOM 3367 N N . LEU E 1 32 ? 6.708 39.929 49.917 1.00 52.22 170 LEU M N 1
ATOM 3368 C CA . LEU E 1 32 ? 6.258 40.231 51.282 1.00 52.51 170 LEU M CA 1
ATOM 3369 C C . LEU E 1 32 ? 4.878 39.631 51.561 1.00 51.03 170 LEU M C 1
ATOM 3370 O O . LEU E 1 32 ? 4.688 38.999 52.597 1.00 51.00 170 LEU M O 1
ATOM 3375 N N . THR E 1 33 ? 3.926 39.846 50.644 1.00 50.08 171 THR M N 1
ATOM 3376 C CA . THR E 1 33 ? 2.607 39.238 50.748 1.00 48.84 171 THR M CA 1
ATOM 3377 C C . THR E 1 33 ? 2.702 37.724 50.881 1.00 48.08 171 THR M C 1
ATOM 3378 O O . THR E 1 33 ? 2.118 37.138 51.791 1.00 47.96 171 THR M O 1
ATOM 3382 N N . GLU E 1 34 ? 3.463 37.109 49.976 1.00 47.91 172 GLU M N 1
ATOM 3383 C CA . GLU E 1 34 ? 3.700 35.658 49.974 1.00 47.54 172 GLU M CA 1
ATOM 3384 C C . GLU E 1 34 ? 4.316 35.158 51.283 1.00 48.34 172 GLU M C 1
ATOM 3385 O O . GLU E 1 34 ? 3.910 34.107 51.785 1.00 48.14 172 GLU M O 1
ATOM 3391 N N . TYR E 1 35 ? 5.274 35.903 51.831 1.00 49.50 173 TYR M N 1
ATOM 3392 C CA . TYR E 1 35 ? 5.870 35.563 53.128 1.00 50.59 173 TYR M CA 1
ATOM 3393 C C . TYR E 1 35 ? 4.814 35.566 54.237 1.00 50.62 173 TYR M C 1
ATOM 3394 O O . TYR E 1 35 ? 4.792 34.669 55.082 1.00 51.10 173 TYR M O 1
ATOM 3403 N N . LYS E 1 36 ? 3.970 36.597 54.250 1.00 50.43 174 LYS M N 1
ATOM 3404 C CA . LYS E 1 36 ? 2.945 36.730 55.281 1.00 50.83 174 LYS M CA 1
ATOM 3405 C C . LYS E 1 36 ? 1.945 35.579 55.243 1.00 49.98 174 LYS M C 1
ATOM 3406 O O . LYS E 1 36 ? 1.585 35.035 56.286 1.00 50.81 174 LYS M O 1
ATOM 3412 N N . ILE E 1 37 ? 1.533 35.199 54.031 1.00 48.66 175 ILE M N 1
ATOM 3413 C CA . ILE E 1 37 ? 0.600 34.091 53.833 1.00 48.05 175 ILE M CA 1
ATOM 3414 C C . ILE E 1 37 ? 1.160 32.798 54.445 1.00 48.73 175 ILE M C 1
ATOM 3415 O O . ILE E 1 37 ? 0.538 32.214 55.329 1.00 49.45 175 ILE M O 1
ATOM 3420 N N . ILE E 1 38 ? 2.337 32.381 53.994 1.00 48.79 176 ILE M N 1
ATOM 3421 C CA . ILE E 1 38 ? 2.960 31.128 54.462 1.00 49.64 176 ILE M CA 1
ATOM 3422 C C . ILE E 1 38 ? 3.274 31.146 55.960 1.00 51.17 176 ILE M C 1
ATOM 3423 O O . ILE E 1 38 ? 3.131 30.125 56.630 1.00 52.10 176 ILE M O 1
ATOM 3428 N N . SER E 1 39 ? 3.694 32.303 56.478 1.00 51.73 177 SER M N 1
ATOM 3429 C CA . SER E 1 39 ? 4.002 32.450 57.902 1.00 53.49 177 SER M CA 1
ATOM 3430 C C . SER E 1 39 ? 2.737 32.482 58.769 1.00 54.07 177 SER M C 1
ATOM 3431 O O . SER E 1 39 ? 2.773 32.059 59.932 1.00 55.76 177 SER M O 1
ATOM 3434 N N . PHE E 1 40 ? 1.639 32.991 58.206 1.00 52.96 178 PHE M N 1
ATOM 3435 C CA . PHE E 1 40 ? 0.342 33.038 58.893 1.00 53.61 178 PHE M CA 1
ATOM 3436 C C . PHE E 1 40 ? -0.290 31.655 58.973 1.00 53.82 178 PHE M C 1
ATOM 3437 O O . PHE E 1 40 ? -0.731 31.229 60.047 1.00 55.51 178 PHE M O 1
ATOM 3445 N N . MET E 1 41 ? -0.306 30.954 57.838 1.00 52.46 179 MET M N 1
ATOM 3446 C CA . MET E 1 41 ? -0.972 29.646 57.730 1.00 52.76 179 MET M CA 1
ATOM 3447 C C . MET E 1 41 ? -0.221 28.493 58.390 1.00 54.22 179 MET M C 1
ATOM 3448 O O . MET E 1 41 ? -0.853 27.528 58.805 1.00 55.37 179 MET M O 1
ATOM 3453 N N . ILE E 1 42 ? 1.103 28.584 58.493 1.00 54.43 180 ILE M N 1
ATOM 3454 C CA . ILE E 1 42 ? 1.904 27.519 59.129 1.00 56.07 180 ILE M CA 1
ATOM 3455 C C . ILE E 1 42 ? 1.665 27.398 60.647 1.00 58.35 180 ILE M C 1
ATOM 3456 O O . ILE E 1 42 ? 1.986 26.367 61.238 1.00 60.08 180 ILE M O 1
ATOM 3461 N N . ASP E 1 43 ? 1.109 28.448 61.267 1.00 58.67 181 ASP M N 1
ATOM 3462 C CA . ASP E 1 43 ? 0.717 28.404 62.681 1.00 61.13 181 ASP M CA 1
ATOM 3463 C C . ASP E 1 43 ? -0.345 27.340 62.937 1.00 62.26 181 ASP M C 1
ATOM 3464 O O . ASP E 1 43 ? -0.247 26.572 63.893 1.00 64.64 181 ASP M O 1
ATOM 3469 N N . GLN E 1 44 ? -1.359 27.329 62.072 1.00 60.79 182 GLN M N 1
ATOM 3470 C CA . GLN E 1 44 ? -2.426 26.332 62.067 1.00 61.73 182 GLN M CA 1
ATOM 3471 C C . GLN E 1 44 ? -2.478 25.692 60.673 1.00 59.87 182 GLN M C 1
ATOM 3472 O O . GLN E 1 44 ? -3.310 26.086 59.846 1.00 58.41 182 GLN M O 1
ATOM 3478 N N . PRO E 1 45 ? -1.583 24.720 60.403 1.00 60.15 183 PRO M N 1
ATOM 3479 C CA . PRO E 1 45 ? -1.458 24.171 59.041 1.00 58.61 183 PRO M CA 1
ATOM 3480 C C . PRO E 1 45 ? -2.776 23.641 58.482 1.00 58.63 183 PRO M C 1
ATOM 3481 O O . PRO E 1 45 ? -3.155 23.989 57.366 1.00 56.84 183 PRO M O 1
ATOM 3485 N N . HIS E 1 46 ? -3.480 22.865 59.292 1.00 60.92 184 HIS M N 1
ATOM 3486 C CA . HIS E 1 46 ? -4.706 22.184 58.875 1.00 61.62 184 HIS M CA 1
ATOM 3487 C C . HIS E 1 46 ? -5.959 23.062 58.891 1.00 61.17 184 HIS M C 1
ATOM 3488 O O . HIS E 1 46 ? -6.985 22.649 58.357 1.00 61.49 184 HIS M O 1
ATOM 3495 N N . LYS E 1 47 ? -5.878 24.263 59.468 1.00 60.64 185 LYS M N 1
ATOM 3496 C CA . LYS E 1 47 ? -7.021 25.170 59.519 1.00 60.44 185 LYS M CA 1
ATOM 3497 C C . LYS E 1 47 ? -7.350 25.722 58.142 1.00 58.00 185 LYS M C 1
ATOM 3498 O O . LYS E 1 47 ? -6.455 26.025 57.350 1.00 56.09 185 LYS M O 1
ATOM 3504 N N . VAL E 1 48 ? -8.656 25.839 57.870 1.00 58.39 186 VAL M N 1
ATOM 3505 C CA . VAL E 1 48 ? -9.155 26.524 56.694 1.00 56.51 186 VAL M CA 1
ATOM 3506 C C . VAL E 1 48 ? -9.240 28.006 57.015 1.00 55.82 186 VAL M C 1
ATOM 3507 O O . VAL E 1 48 ? -10.019 28.416 57.874 1.00 57.37 186 VAL M O 1
ATOM 3511 N N . PHE E 1 49 ? -8.424 28.805 56.332 1.00 53.82 187 PHE M N 1
ATOM 3512 C CA . PHE E 1 49 ? -8.466 30.259 56.443 1.00 53.20 187 PHE M CA 1
ATOM 3513 C C . PHE E 1 49 ? -9.368 30.784 55.352 1.00 52.22 187 PHE M C 1
ATOM 3514 O O . PHE E 1 49 ? -9.284 30.329 54.220 1.00 51.10 187 PHE M O 1
ATOM 3522 N N . THR E 1 50 ? -10.239 31.732 55.685 1.00 52.91 188 THR M N 1
ATOM 3523 C CA . THR E 1 50 ? -11.056 32.392 54.675 1.00 52.17 188 THR M CA 1
ATOM 3524 C C . THR E 1 50 ? -10.228 33.383 53.882 1.00 50.48 188 THR M C 1
ATOM 3525 O O . THR E 1 50 ? -9.119 33.746 54.291 1.00 50.13 188 THR M O 1
ATOM 3529 N N . ARG E 1 51 ? -10.769 33.817 52.740 1.00 49.71 189 ARG M N 1
ATOM 3530 C CA . ARG E 1 51 ? -10.096 34.833 51.933 1.00 48.51 189 ARG M CA 1
ATOM 3531 C C . ARG E 1 51 ? -10.058 36.155 52.685 1.00 49.24 189 ARG M C 1
ATOM 3532 O O . ARG E 1 51 ? -9.069 36.871 52.598 1.00 48.73 189 ARG M O 1
ATOM 3540 N N . GLY E 1 52 ? -11.120 36.461 53.433 1.00 50.73 190 GLY M N 1
ATOM 3541 C CA . GLY E 1 52 ? -11.172 37.644 54.290 1.00 51.96 190 GLY M CA 1
ATOM 3542 C C . GLY E 1 52 ? -10.084 37.691 55.349 1.00 52.42 190 GLY M C 1
ATOM 3543 O O . GLY E 1 52 ? -9.518 38.761 55.608 1.00 52.80 190 GLY M O 1
ATOM 3544 N N . GLU E 1 53 ? -9.795 36.542 55.962 1.00 52.67 191 GLU M N 1
ATOM 3545 C CA . GLU E 1 53 ? -8.722 36.446 56.965 1.00 53.29 191 GLU M CA 1
ATOM 3546 C C . GLU E 1 53 ? -7.348 36.634 56.342 1.00 51.79 191 GLU M C 1
ATOM 3547 O O . GLU E 1 53 ? -6.523 37.352 56.888 1.00 52.36 191 GLU M O 1
ATOM 3553 N N . LEU E 1 54 ? -7.108 35.976 55.212 1.00 50.19 192 LEU M N 1
ATOM 3554 C CA . LEU E 1 54 ? -5.837 36.111 54.496 1.00 49.01 192 LEU M CA 1
ATOM 3555 C C . LEU E 1 54 ? -5.616 37.539 54.001 1.00 48.86 192 LEU M C 1
ATOM 3556 O O . LEU E 1 54 ? -4.499 38.048 54.062 1.00 48.92 192 LEU M O 1
ATOM 3561 N N . MET E 1 55 ? -6.684 38.190 53.542 1.00 49.00 193 MET M N 1
ATOM 3562 C CA . MET E 1 55 ? -6.611 39.564 53.040 1.00 49.22 193 MET M CA 1
ATOM 3563 C C . MET E 1 55 ? -6.229 40.548 54.140 1.00 50.75 193 MET M C 1
ATOM 3564 O O . MET E 1 55 ? -5.309 41.328 53.982 1.00 50.99 193 MET M O 1
ATOM 3569 N N . ASN E 1 56 ? -6.940 40.493 55.265 1.00 52.14 194 ASN M N 1
ATOM 3570 C CA . ASN E 1 56 ? -6.691 41.393 56.398 1.00 54.05 194 ASN M CA 1
ATOM 3571 C C . ASN E 1 56 ? -5.321 41.193 57.041 1.00 54.34 194 ASN M C 1
ATOM 3572 O O . ASN E 1 56 ? -4.730 42.151 57.535 1.00 55.68 194 ASN M O 1
ATOM 3577 N N . HIS E 1 57 ? -4.826 39.958 57.024 1.00 53.33 195 HIS M N 1
ATOM 3578 C CA . HIS E 1 57 ? -3.576 39.595 57.700 1.00 53.80 195 HIS M CA 1
ATOM 3579 C C . HIS E 1 57 ? -2.342 39.652 56.803 1.00 52.63 195 HIS M C 1
ATOM 3580 O O . HIS E 1 57 ? -1.253 39.924 57.304 1.00 53.50 195 HIS M O 1
ATOM 3587 N N . CYS E 1 58 ? -2.503 39.400 55.499 1.00 50.97 196 CYS M N 1
ATOM 3588 C CA . CYS E 1 58 ? -1.356 39.223 54.612 1.00 50.06 196 CYS M CA 1
ATOM 3589 C C . CYS E 1 58 ? -1.210 40.203 53.442 1.00 49.72 196 CYS M C 1
ATOM 3590 O O . CYS E 1 58 ? -0.193 40.155 52.744 1.00 49.39 196 CYS M O 1
ATOM 3593 N N . MET E 1 59 ? -2.191 41.080 53.202 1.00 50.02 197 MET M N 1
ATOM 3594 C CA . MET E 1 59 ? -2.252 41.831 51.924 1.00 49.71 197 MET M CA 1
ATOM 3595 C C . MET E 1 59 ? -2.305 43.348 52.110 1.00 51.28 197 MET M C 1
ATOM 3596 O O . MET E 1 59 ? -3.252 44.046 51.667 1.00 51.63 197 MET M O 1
ATOM 3601 N N . ASN E 1 60 ? -1.245 43.869 52.724 1.00 52.51 198 ASN M N 1
ATOM 3602 C CA . ASN E 1 60 ? -1.057 45.331 52.878 1.00 54.43 198 ASN M CA 1
ATOM 3603 C C . ASN E 1 60 ? 0.402 45.668 52.868 1.00 55.37 198 ASN M C 1
ATOM 3604 O O . ASN E 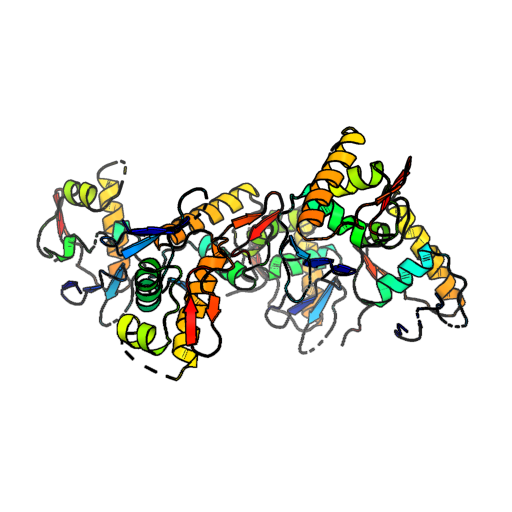1 60 ? 1.009 45.566 51.815 1.00 54.81 198 ASN M O 1
ATOM 3609 N N . LEU E 1 65 ? -12.151 41.315 42.538 1.00 49.32 203 LEU M N 1
ATOM 3610 C CA . LEU E 1 65 ? -11.401 41.436 43.793 1.00 48.80 203 LEU M CA 1
ATOM 3611 C C . LEU E 1 65 ? -10.856 40.122 44.305 1.00 47.63 203 LEU M C 1
ATOM 3612 O O . LEU E 1 65 ? -9.732 40.086 44.799 1.00 47.08 203 LEU M O 1
ATOM 3617 N N . GLU E 1 66 ? -11.691 39.082 44.289 1.00 47.55 204 GLU M N 1
ATOM 3618 C CA . GLU E 1 66 ? -11.384 37.815 44.932 1.00 46.87 204 GLU M CA 1
ATOM 3619 C C . GLU E 1 66 ? -10.256 37.090 44.215 1.00 46.07 204 GLU M C 1
ATOM 3620 O O . GLU E 1 66 ? -9.488 36.381 44.860 1.00 45.54 204 GLU M O 1
ATOM 3626 N N . ARG E 1 67 ? -10.143 37.290 42.897 1.00 46.27 205 ARG M N 1
ATOM 3627 C CA . ARG E 1 67 ? -9.080 36.683 42.126 1.00 45.91 205 ARG M CA 1
ATOM 3628 C C . ARG E 1 67 ? -7.698 37.115 42.621 1.00 45.48 205 ARG M C 1
ATOM 3629 O O . ARG E 1 67 ? -6.765 36.281 42.599 1.00 45.10 205 ARG M O 1
ATOM 3637 N N . THR E 1 68 ? -7.562 38.379 43.101 1.00 45.78 206 THR M N 1
ATOM 3638 C CA . THR E 1 68 ? -6.290 38.858 43.602 1.00 45.69 206 THR M CA 1
ATOM 3639 C C . THR E 1 68 ? -5.808 38.076 44.826 1.00 45.11 206 THR M C 1
ATOM 3640 O O . THR E 1 68 ? -4.605 37.812 44.938 1.00 44.95 206 THR M O 1
ATOM 3644 N N . VAL E 1 69 ? -6.733 37.660 45.697 1.00 45.05 207 VAL M N 1
ATOM 3645 C CA . VAL E 1 69 ? -6.319 36.872 46.861 1.00 44.82 207 VAL M CA 1
ATOM 3646 C C . VAL E 1 69 ? -5.794 35.535 46.356 1.00 44.38 207 VAL M C 1
ATOM 3647 O O . VAL E 1 69 ? -4.700 34.995 46.739 1.00 44.26 207 VAL M O 1
ATOM 3651 N N . ASP E 1 70 ? -6.630 34.978 45.464 1.00 44.44 208 ASP M N 1
ATOM 3652 C CA . ASP E 1 70 ? -6.342 33.643 44.905 1.00 44.41 208 ASP M CA 1
ATOM 3653 C C . ASP E 1 70 ? -4.999 33.687 44.173 1.00 44.33 208 ASP M C 1
ATOM 3654 O O . ASP E 1 70 ? -4.218 32.761 44.263 1.00 44.40 208 ASP M O 1
ATOM 3659 N N . SER E 1 71 ? -4.730 34.778 43.469 1.00 44.50 209 SER M N 1
ATOM 3660 C CA . SER E 1 71 ? -3.501 34.956 42.721 1.00 44.82 209 SER M CA 1
ATOM 3661 C C . SER E 1 71 ? -2.259 34.984 43.600 1.00 44.76 209 SER M C 1
ATOM 3662 O O . SER E 1 71 ? -1.258 34.394 43.227 1.00 45.08 209 SER M O 1
ATOM 3665 N N . HIS E 1 72 ? -2.319 35.640 44.760 1.00 44.58 210 HIS M N 1
ATOM 3666 C CA . HIS E 1 72 ? -1.182 35.589 45.705 1.00 44.73 210 HIS M CA 1
ATOM 3667 C C . HIS E 1 72 ? -0.915 34.176 46.178 1.00 44.60 210 HIS M C 1
ATOM 3668 O O . HIS E 1 72 ? 0.264 33.776 46.291 1.00 44.97 210 HIS M O 1
ATOM 3675 N N . VAL E 1 73 ? -1.995 33.432 46.441 1.00 44.34 211 VAL M N 1
ATOM 3676 C CA . VAL E 1 73 ? -1.889 32.067 46.918 1.00 44.55 211 VAL M CA 1
ATOM 3677 C C . VAL E 1 73 ? -1.306 31.174 45.800 1.00 44.86 211 VAL M C 1
ATOM 3678 O O . VAL E 1 73 ? -0.437 30.333 46.053 1.00 45.33 211 VAL M O 1
ATOM 3682 N N . SER E 1 74 ? -1.790 31.380 44.576 1.00 44.87 212 SER M N 1
ATOM 3683 C CA . SER E 1 74 ? -1.293 30.669 43.394 1.00 45.51 212 SER M CA 1
ATOM 3684 C C . SER E 1 74 ? 0.201 30.847 43.201 1.00 46.01 212 SER M C 1
ATOM 3685 O O . SER E 1 74 ? 0.926 29.871 43.045 1.00 46.73 212 SER M O 1
ATOM 3688 N N . LYS E 1 75 ? 0.651 32.103 43.222 1.00 45.91 213 LYS M N 1
ATOM 3689 C CA . LYS E 1 75 ? 2.069 32.434 43.031 1.00 46.69 213 LYS M CA 1
ATOM 3690 C C . LYS E 1 75 ? 2.940 31.822 44.119 1.00 46.88 213 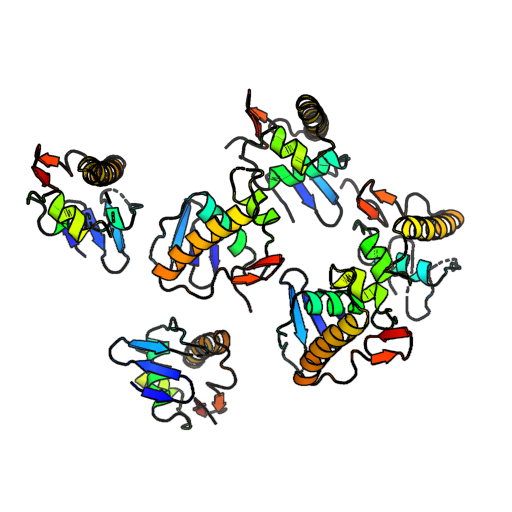LYS M C 1
ATOM 3691 O O . LYS E 1 75 ? 4.031 31.338 43.819 1.00 47.83 213 LYS M O 1
ATOM 3697 N N . LEU E 1 76 ? 2.459 31.832 45.364 1.00 46.27 214 LEU M N 1
ATOM 3698 C CA . LEU E 1 76 ? 3.144 31.116 46.432 1.00 46.66 214 LEU M CA 1
ATOM 3699 C C . LEU E 1 76 ? 3.182 29.608 46.147 1.00 47.18 214 LEU M C 1
ATOM 3700 O O . LEU E 1 76 ? 4.234 28.975 46.293 1.00 48.11 214 LEU M O 1
ATOM 3705 N N . ARG E 1 77 ? 2.039 29.047 45.736 1.00 46.86 215 ARG M N 1
ATOM 3706 C CA . ARG E 1 77 ? 1.935 27.602 45.460 1.00 47.64 215 ARG M CA 1
ATOM 3707 C C . ARG E 1 77 ? 2.942 27.171 44.409 1.00 48.72 215 ARG M C 1
ATOM 3708 O O . ARG E 1 77 ? 3.648 26.184 44.596 1.00 49.79 215 ARG M O 1
ATOM 3716 N N . LYS E 1 78 ? 3.018 27.927 43.313 1.00 48.70 216 LYS M N 1
ATOM 3717 C CA . LYS E 1 78 ? 3.973 27.631 42.238 1.00 50.04 216 LYS M CA 1
ATOM 3718 C C . LYS E 1 78 ? 5.395 27.576 42.782 1.00 50.89 216 LYS M C 1
ATOM 3719 O O . LYS E 1 78 ? 6.126 26.647 42.469 1.00 52.28 216 LYS M O 1
ATOM 3725 N N . LYS E 1 79 ? 5.766 28.542 43.620 1.00 50.25 217 LYS M N 1
ATOM 3726 C CA . LYS E 1 79 ? 7.094 28.558 44.242 1.00 51.20 217 LYS M CA 1
ATOM 3727 C C . LYS E 1 79 ? 7.344 27.331 45.120 1.00 51.77 217 LYS M C 1
ATOM 3728 O O . LYS E 1 79 ? 8.460 26.807 45.135 1.00 53.23 217 LYS M O 1
ATOM 3734 N N . LEU E 1 80 ? 6.316 26.864 45.826 1.00 50.95 218 LEU M N 1
ATOM 3735 C CA . LEU E 1 80 ? 6.419 25.606 46.571 1.00 51.82 218 LEU M CA 1
ATOM 3736 C C . LEU E 1 80 ? 6.582 24.389 45.651 1.00 53.17 218 LEU M C 1
ATOM 3737 O O . LEU E 1 80 ? 7.400 23.509 45.944 1.00 54.67 218 LEU M O 1
ATOM 3742 N N . GLU E 1 81 ? 5.835 24.347 44.545 1.00 52.92 219 GLU M N 1
ATOM 3743 C CA . GLU E 1 81 ? 5.896 23.194 43.627 1.00 54.50 219 GLU M CA 1
ATOM 3744 C C . GLU E 1 81 ? 7.246 23.062 42.917 1.00 56.20 219 GLU M C 1
ATOM 3745 O O . GLU E 1 81 ? 7.710 21.944 42.701 1.00 58.02 219 GLU M O 1
ATOM 3751 N N . GLU E 1 82 ? 7.886 24.189 42.575 1.00 55.89 220 GLU M N 1
ATOM 3752 C CA . GLU E 1 82 ? 9.235 24.142 41.952 1.00 57.81 220 GLU M CA 1
ATOM 3753 C C . GLU E 1 82 ? 10.346 23.653 42.908 1.00 58.96 220 GLU M C 1
ATOM 3754 O O . GLU E 1 82 ? 11.452 23.367 42.446 1.00 60.97 220 GLU M O 1
ATOM 3760 N N . GLN E 1 83 ? 10.033 23.529 44.207 1.00 57.99 221 GLN M N 1
ATOM 3761 C CA . GLN E 1 83 ? 10.901 22.823 45.168 1.00 59.34 221 GLN M CA 1
ATOM 3762 C C . GLN E 1 83 ? 10.322 21.455 45.524 1.00 60.06 221 GLN M C 1
ATOM 3763 O O . GLN E 1 83 ? 10.569 20.937 46.615 1.00 60.68 221 GLN M O 1
ATOM 3769 N N . GLY E 1 84 ? 9.570 20.852 44.597 1.00 60.32 222 GLY M N 1
ATOM 3770 C CA . GLY E 1 84 ? 8.997 19.520 44.789 1.00 61.44 222 GLY M CA 1
ATOM 3771 C C . GLY E 1 84 ? 7.986 19.372 45.911 1.00 60.31 222 GLY M C 1
ATOM 3772 O O . GLY E 1 84 ? 7.889 18.298 46.503 1.00 61.73 222 GLY M O 1
ATOM 3773 N N . ILE E 1 85 ? 7.231 20.433 46.205 1.00 58.10 223 ILE M N 1
ATOM 3774 C CA . ILE E 1 85 ? 6.182 20.385 47.234 1.00 57.22 223 ILE M CA 1
ATOM 3775 C C . ILE E 1 85 ? 4.826 20.669 46.577 1.00 55.97 223 ILE M C 1
ATOM 3776 O O . ILE E 1 85 ? 4.463 21.814 46.296 1.00 54.29 223 ILE M O 1
ATOM 3781 N N . PHE E 1 86 ? 4.081 19.582 46.374 1.00 57.08 224 PHE M N 1
ATOM 3782 C CA . PHE E 1 86 ? 2.796 19.557 45.683 1.00 56.58 224 PHE M CA 1
ATOM 3783 C C . PHE E 1 86 ? 1.751 19.198 46.712 1.00 56.63 224 PHE M C 1
ATOM 3784 O O . PHE E 1 86 ? 2.090 18.798 47.820 1.00 57.40 224 PHE M O 1
ATOM 3792 N N . GLN E 1 87 ? 0.455 19.341 46.389 1.00 56.07 225 GLN M N 1
ATOM 3793 C CA . GLN E 1 87 ? -0.649 19.137 47.342 1.00 56.22 225 GLN M CA 1
ATOM 3794 C C . GLN E 1 87 ? -0.586 19.925 48.685 1.00 55.23 225 GLN M C 1
ATOM 3795 O O . GLN E 1 87 ? -1.141 19.554 49.655 1.00 56.07 225 GLN M O 1
ATOM 3801 N N . MET E 1 88 ? 0.115 21.057 48.653 1.00 53.70 226 MET M N 1
ATOM 3802 C CA . MET E 1 88 ? 0.066 22.101 49.684 1.00 52.62 226 MET M CA 1
ATOM 3803 C C . MET E 1 88 ? -0.830 23.228 49.152 1.00 50.98 226 MET M C 1
ATOM 3804 O O . MET E 1 88 ? -1.123 23.303 47.957 1.00 50.58 226 MET M O 1
ATOM 3809 N N . LEU E 1 89 ? -1.258 24.144 50.012 1.00 50.25 227 LEU M N 1
ATOM 3810 C CA . LEU E 1 89 ? -2.207 25.224 49.627 1.00 49.01 227 LEU M CA 1
ATOM 3811 C C . LEU E 1 89 ? -3.518 24.793 48.924 1.00 49.26 227 LEU M C 1
ATOM 3812 O O . LEU E 1 89 ? -3.921 25.368 47.921 1.00 48.47 227 LEU M O 1
ATOM 3817 N N . ILE E 1 90 ? -4.168 23.788 49.505 1.00 50.64 228 ILE M N 1
ATOM 3818 C CA . ILE E 1 90 ? -5.410 23.231 48.986 1.00 51.39 228 ILE M CA 1
ATOM 3819 C C . ILE E 1 90 ? -6.576 24.191 49.215 1.00 50.81 228 ILE M C 1
ATOM 3820 O O . ILE E 1 90 ? -6.795 24.672 50.334 1.00 50.91 228 ILE M O 1
ATOM 3825 N N . ASN E 1 91 ? -7.328 24.426 48.138 1.00 50.48 229 ASN M N 1
ATOM 3826 C CA . ASN E 1 91 ? -8.506 25.265 48.185 1.00 50.19 229 ASN M CA 1
ATOM 3827 C C . ASN E 1 91 ? -9.652 24.478 48.790 1.00 51.97 229 ASN M C 1
ATOM 3828 O O . ASN E 1 91 ? -9.787 23.288 48.521 1.00 53.35 229 ASN M O 1
ATOM 3833 N N . VAL E 1 92 ? -10.453 25.140 49.627 1.00 52.21 230 VAL M N 1
ATOM 3834 C CA . VAL E 1 92 ? -11.671 24.575 50.185 1.00 54.16 230 VAL M CA 1
ATOM 3835 C C . VAL E 1 92 ? -12.809 25.401 49.604 1.00 53.95 230 VAL M C 1
ATOM 3836 O O . VAL E 1 92 ? -13.060 26.532 50.023 1.00 53.33 230 VAL M O 1
ATOM 3840 N N . ARG E 1 93 ? -13.491 24.809 48.632 1.00 54.75 231 ARG M N 1
ATOM 3841 C CA . ARG E 1 93 ? -14.412 25.505 47.751 1.00 54.55 231 ARG M CA 1
ATOM 3842 C C . ARG E 1 93 ? -15.479 26.299 48.537 1.00 55.29 231 ARG M C 1
ATOM 3843 O O . ARG E 1 93 ? -16.177 25.763 49.419 1.00 57.19 231 ARG M O 1
ATOM 3851 N N . GLY E 1 94 ? -15.562 27.586 48.232 1.00 54.05 232 GLY M N 1
ATOM 3852 C CA . GLY E 1 94 ? -16.533 28.483 48.844 1.00 54.81 232 GLY M CA 1
ATOM 3853 C C . GLY E 1 94 ? -16.137 29.075 50.187 1.00 54.76 232 GLY M C 1
ATOM 3854 O O . GLY E 1 94 ? -16.858 29.922 50.713 1.00 55.51 232 GLY M O 1
ATOM 3855 N N . VAL E 1 95 ? -14.990 28.664 50.735 1.00 54.09 233 VAL M N 1
ATOM 3856 C CA . VAL E 1 95 ? -14.535 29.120 52.062 1.00 54.37 233 VAL M CA 1
ATOM 3857 C C . VAL E 1 95 ? -13.184 29.831 51.923 1.00 52.38 233 VAL M C 1
ATOM 3858 O O . VAL E 1 95 ? -13.075 31.001 52.245 1.00 51.98 233 VAL M O 1
ATOM 3862 N N . GLY E 1 96 ? -12.176 29.125 51.414 1.00 51.46 234 GLY M N 1
ATOM 3863 C CA . GLY E 1 96 ? -10.841 29.679 51.258 1.00 49.91 234 GLY M CA 1
ATOM 3864 C C . GLY E 1 96 ? -9.755 28.643 51.023 1.00 49.59 234 GLY M C 1
ATOM 3865 O O . GLY E 1 96 ? -9.810 27.896 50.041 1.00 49.53 234 GLY M O 1
ATOM 3866 N N . TYR E 1 97 ? -8.761 28.610 51.913 1.00 49.63 235 TYR M N 1
ATOM 3867 C CA . TYR E 1 97 ? -7.585 27.766 51.732 1.00 49.43 235 TYR M CA 1
ATOM 3868 C C . TYR E 1 97 ? -7.087 27.121 53.009 1.00 50.68 235 TYR M C 1
ATOM 3869 O O . TYR E 1 97 ? -7.310 27.613 54.102 1.00 51.44 235 TYR M O 1
ATOM 3878 N N . ARG E 1 98 ? -6.359 26.024 52.821 1.00 51.11 236 ARG M N 1
ATOM 3879 C CA . ARG E 1 98 ? -5.762 25.232 53.867 1.00 52.54 236 ARG M CA 1
ATOM 3880 C C . ARG E 1 98 ? -4.331 24.897 53.430 1.00 51.98 236 ARG M C 1
ATOM 3881 O O . ARG E 1 98 ? -4.095 24.634 52.252 1.00 51.26 236 ARG M O 1
ATOM 3889 N N . LEU E 1 99 ? -3.381 24.944 54.366 1.00 52.56 237 LEU M N 1
ATOM 3890 C CA . LEU E 1 99 ? -1.998 24.616 54.060 1.00 52.40 237 LEU M CA 1
ATOM 3891 C C . LEU E 1 99 ? -1.857 23.114 53.834 1.00 53.82 237 LEU M C 1
ATOM 3892 O O . LEU E 1 99 ? -1.222 22.712 52.856 1.00 53.48 237 LEU M O 1
ATOM 3897 N N . ASP E 1 100 ? -2.430 22.283 54.709 1.00 55.69 238 ASP M N 1
ATOM 3898 C CA . ASP E 1 100 ? -2.293 20.821 54.571 1.00 57.50 238 ASP M CA 1
ATOM 3899 C C . ASP E 1 100 ? -3.470 20.040 55.141 1.00 59.48 238 ASP M C 1
ATOM 3900 O O . ASP E 1 100 ? -4.009 20.399 56.188 1.00 60.26 238 ASP M O 1
ATOM 3905 N N . ASN E 1 101 ? -3.901 18.969 54.464 1.00 60.62 239 ASN M N 1
ATOM 3906 C CA . ASN E 1 101 ? -4.921 18.076 55.036 1.00 63.11 239 ASN M CA 1
ATOM 3907 C C . ASN E 1 101 ? -4.332 17.191 56.126 1.00 65.65 239 ASN M C 1
ATOM 3908 O O . ASN E 1 101 ? -4.931 17.051 57.183 1.00 67.48 239 ASN M O 1
ATOM 3913 N N . ASN F 1 2 ? 19.563 57.066 50.572 1.00 72.18 140 ASN N N 1
ATOM 3914 C CA . ASN F 1 2 ? 20.662 56.943 49.563 1.00 68.65 140 ASN N CA 1
ATOM 3915 C C . ASN F 1 2 ? 21.809 57.886 49.897 1.00 67.38 140 ASN N C 1
ATOM 3916 O O . ASN F 1 2 ? 21.593 59.102 49.961 1.00 68.63 140 ASN N O 1
ATOM 3921 N N . LYS F 1 3 ? 23.017 57.345 50.089 1.00 65.15 141 LYS N N 1
ATOM 3922 C CA . LYS F 1 3 ? 24.259 58.136 50.144 1.00 63.62 141 LYS N CA 1
ATOM 3923 C C . LYS F 1 3 ? 24.400 59.084 48.943 1.00 62.77 141 LYS N C 1
ATOM 3924 O O . LYS F 1 3 ? 24.418 58.634 47.800 1.00 61.33 141 LYS N O 1
ATOM 3930 N N . LEU F 1 4 ? 24.525 60.388 49.210 1.00 64.00 142 LEU N N 1
ATOM 3931 C CA . LEU F 1 4 ? 24.735 61.397 48.183 1.00 63.73 142 LEU N CA 1
ATOM 3932 C C . LEU F 1 4 ? 25.984 62.224 48.512 1.00 63.27 142 LEU N C 1
ATOM 3933 O O . LEU F 1 4 ? 26.238 62.548 49.684 1.00 64.51 142 LEU N O 1
ATOM 3938 N N . TYR F 1 5 ? 26.753 62.555 47.480 1.00 61.85 143 TYR N N 1
ATOM 3939 C CA . TYR F 1 5 ? 27.809 63.563 47.609 1.00 62.10 143 TYR N CA 1
ATOM 3940 C C . TYR F 1 5 ? 28.175 64.173 46.259 1.00 61.76 143 TYR N C 1
ATOM 3941 O O . TYR F 1 5 ? 28.720 63.471 45.407 1.00 59.74 143 TYR N O 1
ATOM 3950 N N . LYS F 1 6 ? 27.880 65.468 46.095 1.00 64.10 144 LYS N N 1
ATOM 3951 C CA . LYS F 1 6 ? 28.302 66.258 44.934 1.00 64.59 144 LYS N CA 1
ATOM 3952 C C . LYS F 1 6 ? 28.203 65.485 43.618 1.00 62.99 144 LYS N C 1
ATOM 3953 O O . LYS F 1 6 ? 29.217 65.043 43.069 1.00 61.27 144 LYS N O 1
ATOM 3959 N N . ASN F 1 7 ? 26.974 65.283 43.151 1.00 63.81 145 ASN N N 1
ATOM 3960 C CA . ASN F 1 7 ? 26.723 64.674 41.827 1.00 63.07 145 ASN N CA 1
ATOM 3961 C C . ASN F 1 7 ? 27.048 63.137 41.708 1.00 60.46 145 ASN N C 1
ATOM 3962 O O . ASN F 1 7 ? 27.073 62.581 40.609 1.00 59.89 145 ASN N O 1
ATOM 3967 N N . ILE F 1 8 ? 27.270 62.472 42.845 1.00 59.29 146 ILE N N 1
ATOM 3968 C CA . ILE F 1 8 ? 27.457 61.011 42.915 1.00 57.31 146 ILE N CA 1
ATOM 3969 C C . ILE F 1 8 ? 26.454 60.441 43.919 1.00 58.02 146 ILE N C 1
ATOM 3970 O O . ILE F 1 8 ? 26.564 60.698 45.119 1.00 58.52 146 ILE N O 1
ATOM 3975 N N . GLU F 1 9 ? 25.492 59.663 43.419 1.00 58.40 147 GLU N N 1
ATOM 3976 C CA . GLU F 1 9 ? 24.486 59.017 44.246 1.00 59.43 147 GLU N CA 1
ATOM 3977 C C . GLU F 1 9 ? 24.756 57.515 44.291 1.00 58.01 147 GLU N C 1
ATOM 3978 O O . GLU F 1 9 ? 25.014 56.901 43.257 1.00 57.05 147 GLU N O 1
ATOM 3984 N N . ILE F 1 10 ? 24.717 56.948 45.495 1.00 58.24 148 ILE N N 1
ATOM 3985 C CA . ILE F 1 10 ? 24.803 55.509 45.709 1.00 57.60 148 ILE N CA 1
ATOM 3986 C C . ILE F 1 10 ? 23.514 55.055 46.384 1.00 59.94 148 ILE N C 1
ATOM 3987 O O . ILE F 1 10 ? 23.210 55.485 47.495 1.00 61.40 148 ILE N O 1
ATOM 3992 N N . ASP F 1 11 ? 22.750 54.214 45.690 1.00 60.65 149 ASP N N 1
ATOM 3993 C CA . ASP F 1 11 ? 21.599 53.526 46.272 1.00 63.06 149 ASP N CA 1
ATOM 3994 C C . ASP F 1 11 ? 22.107 52.189 46.816 1.00 62.59 149 ASP N C 1
ATOM 3995 O O . ASP F 1 11 ? 22.472 51.304 46.037 1.00 61.57 149 ASP N O 1
ATOM 4000 N N . THR F 1 12 ? 22.131 52.058 48.141 1.00 63.69 150 THR N N 1
ATOM 4001 C CA . THR F 1 12 ? 22.722 50.890 48.806 1.00 63.51 150 THR N CA 1
ATOM 4002 C C . THR F 1 12 ? 21.867 49.613 48.716 1.00 65.60 150 THR N C 1
ATOM 4003 O O . THR F 1 12 ? 22.423 48.508 48.809 1.00 65.19 150 THR N O 1
ATOM 4007 N N . ASP F 1 13 ? 20.554 49.750 48.532 1.00 68.05 151 ASP N N 1
ATOM 4008 C CA . ASP F 1 13 ? 19.657 48.578 48.455 1.00 70.61 151 ASP N CA 1
ATOM 4009 C C . ASP F 1 13 ? 19.764 47.854 47.107 1.00 69.62 151 ASP N C 1
ATOM 4010 O O . ASP F 1 13 ? 19.785 46.613 47.054 1.00 70.60 151 ASP N O 1
ATOM 4015 N N . THR F 1 14 ? 19.816 48.628 46.027 1.00 68.11 152 THR N N 1
ATOM 4016 C CA . THR F 1 14 ? 20.025 48.077 44.693 1.00 67.27 152 THR N CA 1
ATOM 4017 C C . THR F 1 14 ? 21.496 47.806 44.336 1.00 64.32 152 THR N C 1
ATOM 4018 O O . THR F 1 14 ? 21.731 47.147 43.331 1.00 64.04 152 THR N O 1
ATOM 4022 N N . HIS F 1 15 ? 22.464 48.331 45.104 1.00 62.41 153 HIS N N 1
ATOM 4023 C CA . HIS F 1 15 ? 23.906 48.266 44.764 1.00 59.64 153 HIS N CA 1
ATOM 4024 C C . HIS F 1 15 ? 24.264 49.072 43.501 1.00 58.18 153 HIS N C 1
ATOM 4025 O O . HIS F 1 15 ? 25.233 48.763 42.804 1.00 56.62 153 HIS N O 1
ATOM 4032 N N . SER F 1 16 ? 23.510 50.143 43.254 1.00 58.94 154 SER N N 1
ATOM 4033 C CA . SER F 1 16 ? 23.685 50.986 42.072 1.00 58.24 154 SER N CA 1
ATOM 4034 C C . SER F 1 16 ? 24.407 52.288 42.447 1.00 56.85 154 SER N C 1
ATOM 4035 O O . SER F 1 16 ? 24.156 52.841 43.526 1.00 57.38 154 SER N O 1
ATOM 4038 N N . VAL F 1 17 ? 25.285 52.765 41.564 1.00 55.51 155 VAL N N 1
ATOM 4039 C CA . VAL F 1 17 ? 25.912 54.079 41.710 1.00 54.72 155 VAL N CA 1
ATOM 4040 C C . VAL F 1 17 ? 25.547 54.916 40.475 1.00 55.63 155 VAL N C 1
ATOM 4041 O O . VAL F 1 17 ? 25.790 54.495 39.336 1.00 55.60 155 VAL N O 1
ATOM 4045 N N . TYR F 1 18 ? 24.979 56.101 40.706 1.00 56.78 156 TYR N N 1
ATOM 4046 C CA . TYR F 1 18 ? 24.539 57.006 39.641 1.00 58.12 156 TYR N CA 1
ATOM 4047 C C . TYR F 1 18 ? 25.399 58.275 39.568 1.00 57.81 156 TYR N C 1
ATOM 4048 O O . TYR F 1 18 ? 25.839 58.784 40.601 1.00 57.30 156 TYR N O 1
ATOM 4057 N N . ILE F 1 19 ? 25.629 58.770 38.348 1.00 58.47 157 ILE N N 1
ATOM 4058 C CA . ILE F 1 19 ? 26.153 60.125 38.125 1.00 59.18 157 ILE N CA 1
ATOM 4059 C C . ILE F 1 19 ? 25.016 61.012 37.617 1.00 61.71 157 ILE N C 1
ATOM 4060 O O . ILE F 1 19 ? 24.251 60.614 36.743 1.00 62.85 157 ILE N O 1
ATOM 4065 N N . HIS F 1 20 ? 24.913 62.220 38.173 1.00 62.86 158 HIS N N 1
ATOM 4066 C CA . HIS F 1 20 ? 23.882 63.190 37.797 1.00 65.53 158 HIS N CA 1
ATOM 4067 C C . HIS F 1 20 ? 24.347 64.047 36.612 1.00 66.99 158 HIS N C 1
ATOM 4068 O O . HIS F 1 20 ? 25.539 64.262 36.424 1.00 66.18 158 HIS N O 1
ATOM 4075 N N . SER F 1 21 ? 23.391 64.481 35.780 1.00 69.41 159 SER N N 1
ATOM 4076 C CA . SER F 1 21 ? 23.662 65.105 34.476 1.00 71.33 159 SER N CA 1
ATOM 4077 C C . SER F 1 21 ? 22.359 65.686 33.937 1.00 74.32 159 SER N C 1
ATOM 4078 O O . SER F 1 21 ? 21.675 66.495 34.581 1.00 75.76 159 SER N O 1
ATOM 4081 N N . ILE F 1 26 ? 23.031 58.863 35.147 1.00 64.33 164 ILE N N 1
ATOM 4082 C CA . ILE F 1 26 ? 23.688 57.775 34.432 1.00 63.49 164 ILE N CA 1
ATOM 4083 C C . ILE F 1 26 ? 24.171 56.696 35.405 1.00 61.28 164 ILE N C 1
ATOM 4084 O O . ILE F 1 26 ? 24.951 56.996 36.310 1.00 59.60 164 ILE N O 1
ATOM 4089 N N . LEU F 1 27 ? 23.731 55.450 35.195 1.00 61.59 165 LEU N N 1
ATOM 4090 C CA . LEU F 1 27 ? 24.146 54.322 36.031 1.00 59.98 165 LEU N CA 1
ATOM 4091 C C . LEU F 1 27 ? 25.522 53.837 35.594 1.00 58.47 165 LEU N C 1
ATOM 4092 O O . LEU F 1 27 ? 25.779 53.700 34.396 1.00 59.43 165 LEU N O 1
ATOM 4097 N N . LEU F 1 28 ? 26.391 53.560 36.565 1.00 56.45 166 LEU N N 1
ATOM 4098 C CA . LEU F 1 28 ? 27.725 53.033 36.284 1.00 55.06 166 LEU N CA 1
ATOM 4099 C C . LEU F 1 28 ? 27.735 51.520 36.389 1.00 54.96 166 LEU N C 1
ATOM 4100 O O . LEU F 1 28 ? 27.051 50.940 37.245 1.00 55.15 166 LEU N O 1
ATOM 4105 N N . ASN F 1 29 ? 28.544 50.903 35.527 1.00 54.96 167 ASN N N 1
ATOM 4106 C CA . ASN F 1 29 ? 28.776 49.470 35.554 1.00 55.03 167 ASN N CA 1
ATOM 4107 C C . ASN F 1 29 ? 30.035 49.215 36.369 1.00 52.92 167 ASN N C 1
ATOM 4108 O O . ASN F 1 29 ? 31.143 49.154 35.827 1.00 52.37 167 ASN N O 1
ATOM 4113 N N . LEU F 1 30 ? 29.863 49.106 37.684 1.00 51.97 168 LEU N N 1
ATOM 4114 C CA . LEU F 1 30 ? 30.964 48.896 38.602 1.00 50.19 168 LEU N CA 1
ATOM 4115 C C . LEU F 1 30 ? 31.065 47.432 38.966 1.00 50.50 168 LEU N C 1
ATOM 4116 O O . LEU F 1 30 ? 30.066 46.716 39.030 1.00 52.03 168 LEU N O 1
ATOM 4121 N N . THR F 1 31 ? 32.294 47.009 39.235 1.00 49.30 169 THR N N 1
ATOM 4122 C CA . THR F 1 31 ? 32.582 45.707 39.771 1.00 49.52 169 THR N CA 1
ATOM 4123 C C . THR F 1 31 ? 32.255 45.769 41.275 1.00 49.18 169 THR N C 1
ATOM 4124 O O . THR F 1 31 ? 32.045 46.863 41.820 1.00 48.54 169 THR N O 1
ATOM 4128 N N . LEU F 1 32 ? 32.207 44.615 41.947 1.00 49.97 170 LEU N N 1
ATOM 4129 C CA . LEU F 1 32 ? 31.936 44.580 43.385 1.00 50.15 170 LEU N CA 1
ATOM 4130 C C . LEU F 1 32 ? 33.012 45.318 44.181 1.00 48.36 170 LEU N C 1
ATOM 4131 O O . LEU F 1 32 ? 32.698 46.121 45.053 1.00 48.27 170 LEU N O 1
ATOM 4136 N N . THR F 1 33 ? 34.280 45.025 43.888 1.00 47.21 171 THR N N 1
ATOM 4137 C CA . THR F 1 33 ? 35.403 45.748 44.498 1.00 45.66 171 THR N CA 1
ATOM 4138 C C . THR F 1 33 ? 35.273 47.253 44.286 1.00 44.95 171 THR N C 1
ATOM 4139 O O . THR F 1 33 ? 35.362 48.021 45.236 1.00 44.68 171 THR N O 1
ATOM 4143 N N . GLU F 1 34 ? 35.048 47.654 43.036 1.00 45.01 172 GLU N N 1
ATOM 4144 C CA . GLU F 1 34 ? 34.861 49.065 42.661 1.00 44.79 172 GLU N CA 1
ATOM 4145 C C . GLU F 1 34 ? 33.697 49.721 43.408 1.00 45.60 172 GLU N C 1
ATOM 4146 O O . GLU F 1 34 ? 33.819 50.872 43.855 1.00 45.38 172 GLU N O 1
ATOM 4152 N N . TYR F 1 35 ? 32.582 48.998 43.561 1.00 46.84 173 TYR N N 1
ATOM 4153 C CA . TYR F 1 35 ? 31.448 49.497 44.343 1.00 48.00 173 TYR N CA 1
ATOM 4154 C C . TYR F 1 35 ? 31.847 49.748 45.805 1.00 47.87 173 TYR N C 1
ATOM 4155 O O . TYR F 1 35 ? 31.469 50.760 46.385 1.00 48.38 173 TYR N O 1
ATOM 4164 N N . LYS F 1 36 ? 32.573 48.803 46.397 1.00 47.55 174 LYS N N 1
ATOM 4165 C CA . LYS F 1 36 ? 32.980 48.913 47.794 1.00 47.80 174 LYS N CA 1
ATOM 4166 C C . LYS F 1 36 ? 33.885 50.131 48.023 1.00 46.75 174 LYS N C 1
ATOM 4167 O O . LYS F 1 36 ? 33.705 50.856 49.001 1.00 47.59 174 LYS N O 1
ATOM 4173 N N . ILE F 1 38 ? 34.143 53.058 46.207 1.00 45.85 176 ILE N N 1
ATOM 4174 C CA . ILE F 1 38 ? 33.372 54.306 46.113 1.00 46.92 176 ILE N CA 1
ATOM 4175 C C . ILE F 1 38 ? 32.354 54.485 47.257 1.00 48.50 176 ILE N C 1
ATOM 4176 O O . ILE F 1 38 ? 32.135 55.598 47.725 1.00 49.53 176 ILE N O 1
ATOM 4181 N N . SER F 1 39 ? 31.752 53.390 47.699 1.00 49.02 177 SER N N 1
ATOM 4182 C CA . SER F 1 39 ? 30.792 53.419 48.816 1.00 50.95 177 SER N CA 1
ATOM 4183 C C . SER F 1 39 ? 31.481 53.625 50.168 1.00 51.44 177 SER N C 1
ATOM 4184 O O . SER F 1 39 ? 30.891 54.205 51.088 1.00 53.33 177 SER N O 1
ATOM 4187 N N . PHE F 1 40 ? 32.717 53.140 50.285 1.00 50.06 178 PHE N N 1
ATOM 4188 C CA . PHE F 1 40 ? 33.534 53.317 51.495 1.00 50.56 178 PHE N CA 1
ATOM 4189 C C . PHE F 1 40 ? 34.037 54.757 51.617 1.00 50.77 178 PHE N C 1
ATOM 4190 O O . PHE F 1 40 ? 33.909 55.372 52.674 1.00 52.54 178 PHE N O 1
ATOM 4198 N N . MET F 1 41 ? 34.580 55.280 50.524 1.00 49.38 179 MET N N 1
ATOM 4199 C CA . MET F 1 41 ? 35.184 56.612 50.485 1.00 49.73 179 MET N CA 1
ATOM 4200 C C . MET F 1 41 ? 34.199 57.780 50.529 1.00 51.55 179 MET N C 1
ATOM 4201 O O . MET F 1 41 ? 34.538 58.850 51.015 1.00 52.81 179 MET N O 1
ATOM 4206 N N . ILE F 1 42 ? 32.986 57.581 50.025 1.00 51.95 180 ILE N N 1
ATOM 4207 C CA . ILE F 1 42 ? 31.957 58.642 50.025 1.00 53.88 180 ILE N CA 1
ATOM 4208 C C . ILE F 1 42 ? 31.447 58.994 51.438 1.00 56.29 180 ILE N C 1
ATOM 4209 O O . ILE F 1 42 ? 30.868 60.059 51.633 1.00 58.24 180 ILE N O 1
ATOM 4214 N N . ASP F 1 43 ? 31.660 58.103 52.408 1.00 56.47 181 ASP N N 1
ATOM 4215 C CA . ASP F 1 43 ? 31.336 58.380 53.819 1.00 59.13 181 ASP N CA 1
ATOM 4216 C C . ASP F 1 43 ? 32.146 59.555 54.354 1.00 60.26 181 ASP N C 1
ATOM 4217 O O . ASP F 1 43 ? 31.603 60.426 55.023 1.00 62.95 181 ASP N O 1
ATOM 4222 N N . GLN F 1 44 ? 33.444 59.540 54.062 1.00 58.49 182 GLN N N 1
ATOM 4223 C CA . GLN F 1 44 ? 34.374 60.621 54.388 1.00 59.46 182 GLN N CA 1
ATOM 4224 C C . GLN F 1 44 ? 35.061 61.075 53.094 1.00 57.62 182 GLN N C 1
ATOM 4225 O O . GLN F 1 44 ? 36.186 60.655 52.809 1.00 55.89 182 GLN N O 1
ATOM 4231 N N . PRO F 1 45 ? 34.371 61.912 52.286 1.00 58.23 183 PRO N N 1
ATOM 4232 C CA . PRO F 1 45 ? 34.868 62.250 50.942 1.00 56.81 183 PRO N CA 1
ATOM 4233 C C . PRO F 1 45 ? 36.280 62.813 50.956 1.00 56.84 183 PRO N C 1
ATOM 4234 O O . PRO F 1 45 ? 37.132 62.342 50.200 1.00 54.94 183 PRO N O 1
ATOM 4238 N N . HIS F 1 46 ? 36.530 63.770 51.854 1.00 59.28 184 HIS N N 1
ATOM 4239 C CA . HIS F 1 46 ? 37.797 64.497 51.893 1.00 60.05 184 HIS N CA 1
ATOM 4240 C C . HIS F 1 46 ? 38.929 63.752 52.604 1.00 59.10 184 HIS N C 1
ATOM 4241 O O . HIS F 1 46 ? 40.083 64.178 52.503 1.00 59.43 184 HIS N O 1
ATOM 4248 N N . LYS F 1 47 ? 38.615 62.649 53.291 1.00 58.18 185 LYS N N 1
ATOM 4249 C CA . LYS F 1 47 ? 39.629 61.870 53.987 1.00 57.47 185 LYS N CA 1
ATOM 4250 C C . LYS F 1 47 ? 40.554 61.157 53.019 1.00 54.81 185 LYS N C 1
ATOM 4251 O O . LYS F 1 47 ? 40.110 60.646 51.988 1.00 53.00 185 LYS N O 1
ATOM 4257 N N . VAL F 1 48 ? 41.837 61.118 53.376 1.00 54.87 186 VAL N N 1
ATOM 4258 C CA . VAL F 1 48 ? 42.823 60.306 52.672 1.00 52.68 186 VAL N CA 1
ATOM 4259 C C . VAL F 1 48 ? 42.766 58.904 53.271 1.00 51.48 186 VAL N C 1
ATOM 4260 O O . VAL F 1 48 ? 43.081 58.719 54.455 1.00 52.70 186 VAL N O 1
ATOM 4264 N N . PHE F 1 49 ? 42.359 57.933 52.455 1.00 49.44 187 PHE N N 1
ATOM 4265 C CA . PHE F 1 49 ? 42.380 56.532 52.847 1.00 48.41 187 PHE N CA 1
ATOM 4266 C C . PHE F 1 49 ? 43.691 55.933 52.395 1.00 47.08 187 PHE N C 1
ATOM 4267 O O . PHE F 1 49 ? 44.110 56.184 51.268 1.00 46.18 187 PHE N O 1
ATOM 4275 N N . THR F 1 50 ? 44.325 55.143 53.275 1.00 47.28 188 THR N N 1
ATOM 4276 C CA . THR F 1 50 ? 45.523 54.429 52.881 1.00 46.14 188 THR N CA 1
ATOM 4277 C C . THR F 1 50 ? 45.180 53.236 52.003 1.00 44.46 188 THR N C 1
ATOM 4278 O O . THR F 1 50 ? 44.033 52.836 51.922 1.00 44.33 188 THR N O 1
ATOM 4282 N N . ARG F 1 51 ? 46.198 52.679 51.356 1.00 43.49 189 ARG N N 1
ATOM 4283 C CA . ARG F 1 51 ? 46.036 51.488 50.544 1.00 42.30 189 ARG N CA 1
ATOM 4284 C C . ARG F 1 51 ? 45.652 50.307 51.424 1.00 42.65 189 ARG N C 1
ATOM 4285 O O . ARG F 1 51 ? 44.826 49.490 51.023 1.00 42.32 189 ARG N O 1
ATOM 4293 N N . GLY F 1 52 ? 46.232 50.231 52.627 1.00 43.69 190 GLY N N 1
ATOM 4294 C CA . GLY F 1 52 ? 45.897 49.203 53.602 1.00 44.62 190 GLY N CA 1
ATOM 4295 C C . GLY F 1 52 ? 44.442 49.224 54.033 1.00 45.52 190 GLY N C 1
ATOM 4296 O O . GLY F 1 52 ? 43.832 48.158 54.203 1.00 45.98 190 GLY N O 1
ATOM 4297 N N . GLU F 1 53 ? 43.883 50.423 54.212 1.00 46.10 191 GLU N N 1
ATOM 4298 C CA . GLU F 1 53 ? 42.470 50.575 54.571 1.00 47.18 191 GLU N CA 1
ATOM 4299 C C . GLU F 1 53 ? 41.548 50.156 53.444 1.00 46.06 191 GLU N C 1
ATOM 4300 O O . GLU F 1 53 ? 40.567 49.442 53.681 1.00 46.89 191 GLU N O 1
ATOM 4306 N N . LEU F 1 54 ? 41.857 50.601 52.227 1.00 44.57 192 LEU N N 1
ATOM 4307 C CA . LEU F 1 54 ? 41.071 50.225 51.044 1.00 43.73 192 LEU N CA 1
ATOM 4308 C C . LEU F 1 54 ? 41.125 48.719 50.787 1.00 43.46 192 LEU N C 1
ATOM 4309 O O . LEU F 1 54 ? 40.118 48.126 50.432 1.00 43.82 192 LEU N O 1
ATOM 4314 N N . MET F 1 55 ? 42.295 48.112 50.998 1.00 43.14 193 MET N N 1
ATOM 4315 C CA . MET F 1 55 ? 42.489 46.677 50.786 1.00 43.20 193 MET N CA 1
ATOM 4316 C C . MET F 1 55 ? 41.644 45.848 51.744 1.00 44.84 193 MET N C 1
ATOM 4317 O O . MET F 1 55 ? 40.912 44.964 51.317 1.00 45.34 193 MET N O 1
ATOM 4322 N N . ASN F 1 56 ? 41.741 46.148 53.041 1.00 46.07 194 ASN N N 1
ATOM 4323 C CA . ASN F 1 56 ? 41.009 45.409 54.070 1.00 48.20 194 ASN N CA 1
ATOM 4324 C C . ASN F 1 56 ? 39.496 45.569 53.968 1.00 49.11 194 ASN N C 1
ATOM 4325 O O . ASN F 1 56 ? 38.753 44.639 54.297 1.00 50.79 194 ASN N O 1
ATOM 4330 N N 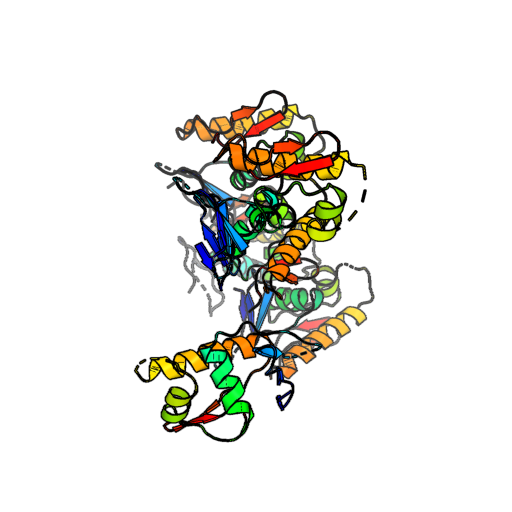. HIS F 1 57 ? 39.044 46.730 53.502 1.00 48.30 195 HIS N N 1
ATOM 4331 C CA . HIS F 1 57 ? 37.620 47.064 53.453 1.00 49.34 195 HIS N CA 1
ATOM 4332 C C . HIS F 1 57 ? 36.950 46.747 52.114 1.00 48.41 195 HIS N C 1
ATOM 4333 O O . HIS F 1 57 ? 35.750 46.451 52.095 1.00 49.75 195 HIS N O 1
ATOM 4340 N N . CYS F 1 58 ? 37.698 46.817 51.012 1.00 46.53 196 CYS N N 1
ATOM 4341 C CA . CYS F 1 58 ? 37.095 46.747 49.681 1.00 45.89 196 CYS N CA 1
ATOM 4342 C C . CYS F 1 58 ? 37.534 45.594 48.771 1.00 45.45 196 CYS N C 1
ATOM 4343 O O . CYS F 1 58 ? 36.961 45.437 47.703 1.00 45.43 196 CYS N O 1
ATOM 4346 N N . MET F 1 59 ? 38.545 44.815 49.143 1.00 45.37 197 MET N N 1
ATOM 4347 C CA . MET F 1 59 ? 39.211 43.897 48.184 1.00 44.94 197 MET N CA 1
ATOM 4348 C C . MET F 1 59 ? 39.213 42.431 48.634 1.00 46.46 197 MET N C 1
ATOM 4349 O O . MET F 1 59 ? 40.269 41.786 48.690 1.00 46.33 197 MET N O 1
ATOM 4354 N N . ASN F 1 60 ? 38.026 41.930 48.954 1.00 48.18 198 ASN N N 1
ATOM 4355 C CA . ASN F 1 60 ? 37.820 40.518 49.293 1.00 50.22 198 ASN N CA 1
ATOM 4356 C C . ASN F 1 60 ? 37.201 39.861 48.084 1.00 50.91 198 ASN N C 1
ATOM 4357 O O . ASN F 1 60 ? 37.784 39.772 47.021 1.00 49.96 198 ASN N O 1
ATOM 4362 N N . LEU F 1 65 ? 51.990 44.599 44.140 1.00 42.11 203 LEU N N 1
ATOM 4363 C CA . LEU F 1 65 ? 51.908 44.466 45.565 1.00 41.73 203 LEU N CA 1
ATOM 4364 C C . LEU F 1 65 ? 50.965 45.677 45.791 1.00 41.03 203 LEU N C 1
ATOM 4365 O O . LEU F 1 65 ? 49.746 45.578 45.570 1.00 40.75 203 LEU N O 1
ATOM 4370 N N . GLU F 1 66 ? 51.555 46.827 46.071 1.00 41.04 204 GLU N N 1
ATOM 4371 C CA . GLU F 1 66 ? 50.856 48.069 46.262 1.00 40.78 204 GLU N CA 1
ATOM 4372 C C . GLU F 1 66 ? 50.267 48.571 44.955 1.00 40.78 204 GLU N C 1
ATOM 4373 O O . GLU F 1 66 ? 49.232 49.222 44.962 1.00 40.55 204 GLU N O 1
ATOM 4379 N N . ARG F 1 67 ? 50.929 48.268 43.835 1.00 41.35 205 ARG N N 1
ATOM 4380 C CA . ARG F 1 67 ? 50.433 48.667 42.527 1.00 41.81 205 ARG N CA 1
ATOM 4381 C C . ARG F 1 67 ? 49.053 48.062 42.233 1.00 41.42 205 ARG N C 1
ATOM 4382 O O . ARG F 1 67 ? 48.232 48.750 41.586 1.00 41.63 205 ARG N O 1
ATOM 4390 N N . THR F 1 68 ? 48.771 46.849 42.744 1.00 41.12 206 THR N N 1
ATOM 4391 C CA . THR F 1 68 ? 47.472 46.235 42.547 1.00 41.11 206 THR N CA 1
ATOM 4392 C C . THR F 1 68 ? 46.322 47.036 43.163 1.00 40.57 206 THR N C 1
ATOM 4393 O O . THR F 1 68 ? 45.229 47.162 42.528 1.00 40.81 206 THR N O 1
ATOM 4397 N N . VAL F 1 69 ? 46.574 47.635 44.334 1.00 40.15 207 VAL N N 1
ATOM 4398 C CA . VAL F 1 69 ? 45.515 48.474 44.941 1.00 40.00 207 VAL N CA 1
ATOM 4399 C C . VAL F 1 69 ? 45.314 49.690 44.028 1.00 40.23 207 VAL N C 1
ATOM 4400 O O . VAL F 1 69 ? 44.181 50.121 43.714 1.00 40.40 207 VAL N O 1
ATOM 4404 N N . ASP F 1 70 ? 46.463 50.251 43.621 1.00 40.53 208 ASP N N 1
ATOM 4405 C CA . ASP F 1 70 ? 46.456 51.406 42.738 1.00 41.22 208 ASP N CA 1
ATOM 4406 C C . ASP F 1 70 ? 45.692 51.157 41.477 1.00 41.67 208 ASP N C 1
ATOM 4407 O O . ASP F 1 70 ? 44.927 52.023 41.044 1.00 42.17 208 ASP N O 1
ATOM 4412 N N . SER F 1 71 ? 45.879 49.974 40.902 1.00 41.78 209 SER N N 1
ATOM 4413 C CA . SER F 1 71 ? 45.201 49.617 39.657 1.00 42.59 209 SER N CA 1
ATOM 4414 C C . SER F 1 71 ? 43.680 49.551 39.810 1.00 42.41 209 SER N C 1
ATOM 4415 O O . SER F 1 71 ? 42.978 49.994 38.913 1.00 43.25 209 SER N O 1
ATOM 4418 N N . HIS F 1 72 ? 43.185 49.020 40.926 1.00 41.62 210 HIS N N 1
ATOM 4419 C CA . HIS F 1 72 ? 41.738 49.026 41.169 1.00 41.72 210 HIS N CA 1
ATOM 4420 C C . HIS F 1 72 ? 41.179 50.451 41.245 1.00 41.87 210 HIS N C 1
ATOM 4421 O O . HIS F 1 72 ? 40.095 50.740 40.721 1.00 42.49 210 HIS N O 1
ATOM 4428 N N . VAL F 1 73 ? 41.939 51.328 41.895 1.00 41.57 211 VAL N N 1
ATOM 4429 C CA . VAL F 1 73 ? 41.545 52.719 42.068 1.00 42.03 211 VAL N CA 1
ATOM 4430 C C . VAL F 1 73 ? 41.568 53.439 40.703 1.00 43.08 211 VAL N C 1
ATOM 4431 O O . VAL F 1 73 ? 40.644 54.216 40.368 1.00 43.85 211 VAL N O 1
ATOM 4435 N N . SER F 1 74 ? 42.617 53.167 39.928 1.00 43.41 212 SER N N 1
ATOM 4436 C CA . SER F 1 74 ? 42.749 53.702 38.564 1.00 44.86 212 SER N CA 1
ATOM 4437 C C . SER F 1 74 ? 41.559 53.340 37.684 1.00 45.56 212 SER N C 1
ATOM 4438 O O . SER F 1 74 ? 40.966 54.199 37.048 1.00 46.79 212 SER N O 1
ATOM 4441 N N . LYS F 1 75 ? 41.223 52.056 37.662 1.00 45.08 213 LYS N N 1
ATOM 4442 C CA . LYS F 1 75 ? 40.108 51.545 36.849 1.00 46.00 213 LYS N CA 1
ATOM 4443 C C . LYS F 1 75 ? 38.779 52.149 37.273 1.00 46.01 213 LYS N C 1
ATOM 4444 O O . LYS F 1 75 ? 37.961 52.437 36.437 1.00 47.27 213 LYS N O 1
ATOM 4450 N N . LEU F 1 76 ? 38.571 52.331 38.572 1.00 44.88 214 LEU N N 1
ATOM 4451 C CA . LEU F 1 76 ? 37.406 53.069 39.067 1.00 45.17 214 LEU N CA 1
ATOM 4452 C C . LEU F 1 76 ? 37.438 54.523 38.552 1.00 46.23 214 LEU N C 1
ATOM 4453 O O . LEU F 1 76 ? 36.417 55.036 38.059 1.00 47.33 214 LEU N O 1
ATOM 4458 N N . ARG F 1 77 ? 38.604 55.167 38.674 1.00 46.14 215 ARG N N 1
ATOM 4459 C CA . ARG F 1 77 ? 38.759 56.565 38.247 1.00 47.54 215 ARG N CA 1
ATOM 4460 C C . ARG F 1 77 ? 38.376 56.735 36.761 1.00 49.26 215 ARG N C 1
ATOM 4461 O O . ARG F 1 77 ? 37.626 57.635 36.399 1.00 50.63 215 ARG N O 1
ATOM 4469 N N . LYS F 1 78 ? 38.914 55.868 35.925 1.00 49.46 216 LYS N N 1
ATOM 4470 C CA . LYS F 1 78 ? 38.603 55.887 34.487 1.00 51.47 216 LYS N CA 1
ATOM 4471 C C . LYS F 1 78 ? 37.096 55.806 34.242 1.00 52.07 216 LYS N C 1
ATOM 4472 O O . LYS F 1 78 ? 36.574 56.559 33.465 1.00 53.93 216 LYS N O 1
ATOM 4478 N N . LYS F 1 79 ? 36.409 54.913 34.947 1.00 50.73 217 LYS N N 1
ATOM 4479 C CA . LYS F 1 79 ? 34.944 54.798 34.841 1.00 51.41 217 LYS N CA 1
ATOM 4480 C C . LYS F 1 79 ? 34.226 56.089 35.260 1.00 51.98 217 LYS N C 1
ATOM 4481 O O . LYS F 1 79 ? 33.226 56.460 34.645 1.00 53.55 217 LYS N O 1
ATOM 4487 N N . LEU F 1 80 ? 34.742 56.777 36.277 1.00 51.03 218 LEU N N 1
ATOM 4488 C CA . LEU F 1 80 ? 34.223 58.104 36.632 1.00 52.01 218 LEU N CA 1
ATOM 4489 C C . LEU F 1 80 ? 34.479 59.157 35.537 1.00 54.17 218 LEU N C 1
ATOM 4490 O O . LEU F 1 80 ? 33.599 59.943 35.228 1.00 55.80 218 LEU N O 1
ATOM 4495 N N . GLU F 1 81 ? 35.673 59.142 34.944 1.00 54.49 219 GLU N N 1
ATOM 4496 C CA . GLU F 1 81 ? 36.031 60.129 33.905 1.00 56.99 219 GLU N CA 1
ATOM 4497 C C . GLU F 1 81 ? 35.203 59.969 32.616 1.00 59.02 219 GLU N C 1
ATOM 4498 O O . GLU F 1 81 ? 34.856 60.956 31.989 1.00 61.40 219 GLU N O 1
ATOM 4504 N N . GLU F 1 82 ? 34.871 58.734 32.238 1.00 58.38 220 GLU N N 1
ATOM 4505 C CA . GLU F 1 82 ? 33.990 58.485 31.064 1.00 60.51 220 GLU N CA 1
ATOM 4506 C C . GLU F 1 82 ? 32.547 58.936 31.260 1.00 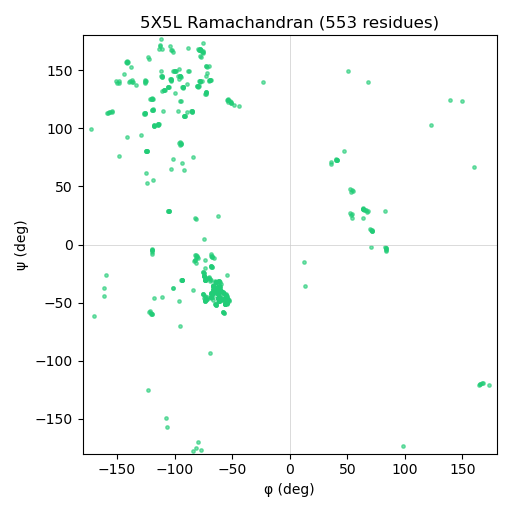61.18 220 GLU N C 1
ATOM 4507 O O . GLU F 1 82 ? 31.787 59.035 30.291 1.00 63.44 220 GLU N O 1
ATOM 4513 N N . GLN F 1 83 ? 32.166 59.348 32.486 1.00 59.72 221 GLN N N 1
ATOM 4514 C CA . GLN F 1 83 ? 30.879 59.931 32.841 1.00 60.50 221 GLN N CA 1
ATOM 4515 C C . GLN F 1 83 ? 29.540 59.098 32.817 1.00 60.62 221 GLN N C 1
ATOM 4516 O O . GLN F 1 83 ? 28.876 58.980 33.848 1.00 59.60 221 GLN N O 1
ATOM 4522 N N . ILE F 1 85 ? 33.462 63.029 34.868 1.00 60.45 223 ILE N N 1
ATOM 4523 C CA . ILE F 1 85 ? 33.837 63.391 36.219 1.00 59.28 223 ILE N CA 1
ATOM 4524 C C . ILE F 1 85 ? 35.342 63.196 36.432 1.00 58.29 223 ILE N C 1
ATOM 4525 O O . ILE F 1 85 ? 35.839 62.067 36.609 1.00 56.22 223 ILE N O 1
ATOM 4530 N N . PHE F 1 86 ? 36.049 64.329 36.418 1.00 60.07 224 PHE N N 1
ATOM 4531 C CA . PHE F 1 86 ? 37.510 64.395 36.455 1.00 59.99 224 PHE N CA 1
ATOM 4532 C C . PHE F 1 86 ? 37.926 64.979 37.792 1.00 59.67 224 PHE N C 1
ATOM 4533 O O . PHE F 1 86 ? 37.090 65.492 38.504 1.00 60.10 224 PHE N O 1
ATOM 4541 N N . GLN F 1 87 ? 39.209 64.923 38.150 1.00 59.26 225 GLN N N 1
ATOM 4542 C CA . GLN F 1 87 ? 39.736 65.417 39.423 1.00 59.20 225 GLN N CA 1
ATOM 4543 C C . GLN F 1 87 ? 39.074 64.886 40.728 1.00 57.28 225 GLN N C 1
ATOM 4544 O O . GLN F 1 87 ? 39.023 65.588 41.735 1.00 58.20 225 GLN N O 1
ATOM 4550 N N . MET F 1 88 ? 38.509 63.687 40.632 1.00 55.14 226 MET N N 1
ATOM 4551 C CA . MET F 1 88 ? 37.760 63.080 41.757 1.00 53.68 226 MET N CA 1
ATOM 4552 C C . MET F 1 88 ? 38.491 62.087 42.676 1.00 51.66 226 MET N C 1
ATOM 4553 O O . MET F 1 88 ? 38.322 62.188 43.915 1.00 51.67 226 MET N O 1
ATOM 4558 N N . LEU F 1 89 ? 39.197 61.108 42.144 1.00 50.24 227 LEU N N 1
ATOM 4559 C CA . LEU F 1 89 ? 39.908 60.139 43.012 1.00 48.54 227 LEU N CA 1
ATOM 4560 C C . LEU F 1 89 ? 41.364 60.544 43.022 1.00 49.02 227 LEU N C 1
ATOM 4561 O O . LEU F 1 89 ? 42.203 59.860 42.413 1.00 48.28 227 LEU N O 1
ATOM 4566 N N . ILE F 1 90 ? 41.688 61.626 43.720 1.00 50.51 228 ILE N N 1
ATOM 4567 C CA . ILE F 1 90 ? 43.041 62.182 43.765 1.00 51.54 228 ILE N CA 1
ATOM 4568 C C . ILE F 1 90 ? 43.950 61.310 44.630 1.00 50.15 228 ILE N C 1
ATOM 4569 O O . ILE F 1 90 ? 43.632 60.970 45.769 1.00 49.55 228 ILE N O 1
ATOM 4574 N N . ASN F 1 91 ? 45.101 60.970 44.058 1.00 49.97 229 ASN N N 1
ATOM 4575 C CA . ASN F 1 91 ? 46.123 60.224 44.753 1.00 49.01 229 ASN N CA 1
ATOM 4576 C C . ASN F 1 91 ? 46.890 61.173 45.657 1.00 50.75 229 ASN N C 1
ATOM 4577 O O . ASN F 1 91 ? 47.137 62.310 45.275 1.00 52.86 229 ASN N O 1
ATOM 4582 N N . VAL F 1 92 ? 47.240 60.710 46.853 1.00 50.20 230 VAL N N 1
ATOM 4583 C CA . VAL F 1 92 ? 48.118 61.427 47.769 1.00 51.98 230 VAL N CA 1
ATOM 4584 C C . VAL F 1 92 ? 49.394 60.593 47.868 1.00 51.22 230 VAL N C 1
ATOM 4585 O O . VAL F 1 92 ? 49.427 59.556 48.528 1.00 49.76 230 VAL N O 1
ATOM 4589 N N . ARG F 1 93 ? 50.422 61.075 47.183 1.00 52.52 231 ARG N N 1
ATOM 4590 C CA . ARG F 1 93 ? 51.607 60.314 46.829 1.00 52.00 231 ARG N CA 1
ATOM 4591 C C . ARG F 1 93 ? 52.227 59.542 47.965 1.00 51.33 231 ARG N C 1
ATOM 4592 O O . ARG F 1 93 ? 52.601 60.129 48.967 1.00 52.84 231 ARG N O 1
ATOM 4600 N N . GLY F 1 94 ? 52.302 58.213 47.803 1.00 49.33 232 GLY N N 1
ATOM 4601 C CA . GLY F 1 94 ? 52.937 57.335 48.769 1.00 48.79 232 GLY N CA 1
ATOM 4602 C C . GLY F 1 94 ? 52.075 56.906 49.934 1.00 48.12 232 GLY N C 1
ATOM 4603 O O . GLY F 1 94 ? 52.513 56.069 50.738 1.00 47.80 232 GLY N O 1
ATOM 4604 N N . VAL F 1 95 ? 50.855 57.444 50.046 1.00 48.18 233 VAL N N 1
ATOM 4605 C CA . VAL F 1 95 ? 50.014 57.262 51.248 1.00 48.32 233 VAL N CA 1
ATOM 4606 C C . VAL F 1 95 ? 48.693 56.626 50.841 1.00 46.78 233 VAL N C 1
ATOM 4607 O O . VAL F 1 95 ? 48.398 55.538 51.332 1.00 45.91 233 VAL N O 1
ATOM 4611 N N . GLY F 1 96 ? 47.943 57.258 49.935 1.00 46.72 234 GLY N N 1
ATOM 4612 C CA . GLY F 1 96 ? 46.835 56.553 49.269 1.00 45.29 234 GLY N CA 1
ATOM 4613 C C . GLY F 1 96 ? 45.964 57.436 48.392 1.00 45.73 234 GLY N C 1
ATOM 4614 O O . GLY F 1 96 ? 46.451 58.028 47.429 1.00 46.22 234 GLY N O 1
ATOM 4615 N N . TYR F 1 97 ? 44.668 57.487 48.710 1.00 45.79 235 TYR N N 1
ATOM 4616 C CA . TYR F 1 97 ? 43.688 58.177 47.868 1.00 46.21 235 TYR N CA 1
ATOM 4617 C C . TYR F 1 97 ? 42.634 58.943 48.632 1.00 47.52 235 TYR N C 1
ATOM 4618 O O . TYR F 1 97 ? 42.338 58.639 49.784 1.00 47.88 235 TYR N O 1
ATOM 4627 N N . ARG F 1 98 ? 42.067 59.921 47.934 1.00 48.53 236 ARG N N 1
ATOM 4628 C CA . ARG F 1 98 ? 41.076 60.839 48.472 1.00 50.20 236 ARG N CA 1
ATOM 4629 C C . ARG F 1 98 ? 40.010 61.023 47.385 1.00 50.15 236 ARG N C 1
ATOM 4630 O O . ARG F 1 98 ? 40.338 61.122 46.196 1.00 49.87 236 ARG N O 1
ATOM 4638 N N . LEU F 1 99 ? 38.748 61.087 47.795 1.00 50.76 237 LEU N N 1
ATOM 4639 C CA . LEU F 1 99 ? 37.659 61.328 46.836 1.00 51.04 237 LEU N CA 1
ATOM 4640 C C . LEU F 1 99 ? 37.670 62.796 46.414 1.00 53.15 237 LEU N C 1
ATOM 4641 O O . LEU F 1 99 ? 37.561 63.103 45.255 1.00 53.41 237 LEU N O 1
ATOM 4646 N N . ASP F 1 100 ? 37.804 63.714 47.361 1.00 55.03 238 ASP N N 1
ATOM 4647 C CA . ASP F 1 100 ? 37.634 65.161 47.124 1.00 57.65 238 ASP N CA 1
ATOM 4648 C C . ASP F 1 100 ? 36.600 65.519 46.050 1.00 58.27 238 ASP N C 1
ATOM 4649 O O . ASP F 1 100 ? 36.042 66.627 46.041 1.00 60.69 238 ASP N O 1
#

Secondary structure (DSSP, 8-state):
-EETTEEEETTTTEEEE--EEP---HHHHHHHHHHTTSTTSEEEHHHHHHHH------HHHHHHHHHHHHHHHHTTT--S-SEEETTTEEES---/---BTTB---S----------HHHHHHHHHHTTSTTSEEEHHHHHHHH-S-TTS-HHHHHHHHHHHHHHHHTTT--S-SEEETTTEEESSPPP--/-EEETTEEEETTTTEEEE---S-EEP---HHHHHHHHHHTTSTTSEEEHHHHHHHHT-----HHHHHHHHHHHHHHHHTTT--S-SEEETTTEEES--/--EETTEEEETTTTEEEE---B----HHHHHHHHHHTTSTTSEEEHHHHHHHH-----HHHHHHHHHHHHHHHHTTT--S-SEEETTTEEES---/-EEETTEEEETTTTEEE----PBP---HHHHHHHHHHTTSTTSEEEHHHHHHHH---HHHHHHHHHHHHHHHHTTT--S-SEEETTTEEES--/-EEETTEEEETTTTEEEE---B----HHHH--TTGGGSTTSEEEHHHHHHHH---HHHHHHHHHHHHHHHHT---S-SEEETTTEEE--

Organism: Acinetobacter baumannii (NCBI:txid470)

Sequence (565 aa):
KLYKNIEIDTDTHSVYIHKILLNLTLTEYKIISFMIDQPHKVFTRGELMNHCMNSDALERTVDSHVSKLRKKLEEQGIFQMLINVRGVGYRLDNPNKLYKNIETDTHSVYILLNLTLTEYKIISFMIDQPHKVFTRGELMNHCMNDSDALERTVDSHVSKLRKKLEEQGIFQMLINVRGVGYRLDNPLAVNKLYKNIEIDTDTHSVYIHENKKILLNLTLTEYKIISFMIDQPHKVFTRGELMNHCMNSDALERTVDSHVSKLRKKLEEQGIFQMLINVRGVGYRLDNNKLYKNIEIDTDTHSVYIHSILLNLTLTEYKIISFMIDQPHKVFTRGELMNHCMSDALERTVDSHVSKLRKKLEEQGIFQMLINVRGVGYRLDNPNKLYKNIEIDTDTHSVYINKKILLNLTLTEYKIISFMIDQPHKVFTRGELMNHCMNLERTVDSHVSKLRKKLEEQGIFQMLINVRGVGYRLDNNKLYKNIEIDTDTHSVYIHSILLNLTLTEYKISFMIDQPHKVFTRGELMNHCMNLERTVDSHVSKLRKKLEEQIFQMLINVRGVGYRLD

Nearest PDB structures (foldseek):
  5x5l-assembly1_A  TM=1.011E+00  e=5.836E-20  Acinetobacter baumannii
  5x5l-assembly1_H  TM=9.997E-01  e=5.743E-18  Acinetobacter baumannii
  5x5l-assembly1_E  TM=1.003E+00  e=1.128E-17  Acinetobacter baumannii
  5vfa-assembly1_A  TM=8.696E-01  e=3.476E-06  Streptococcus pneumoniae R6
  1p2f-assembly1_A  TM=8.631E-01  e=1.534E-05  Thermotoga maritima

Radius of gyration: 30.61 Å; Cα contacts (8 Å, |Δi|>4): 842; chains: 6; bounding box: 70×81×78 Å

Foldseek 3Di:
DDDDQWDADVVPQWIAGVHDTFDADQLLSQQVVVQVVPQADFDALVRSPVRRDDDPDDSVVSVVSLVVSQVRCVVVVHHQAFDADPPGGTGGHHD/DQDDDQWDDPVLFIPVTFDADQLLSQQCVVQSVPQADFDALLRSLVRRHPPNVDDSVVSVVSLVVSQVRCVVVVHHQAFDADPPGGTGRHHDDPD/DQDDDQWDADPVVLWIWGAPPDTDTFDADQLLSQQVVVQSVPQADFDALVRSCVRRPPDPDDSVVSVVSLVVSQVRCVVVVHHQAFDADPPGGTHGHD/DQDDDQWDADPVVLWIDGPCGTFDADQLLSQQCVVQSVPQADFDFLVRSPVRRHPVDDSVVSVVSLVVSQVRCVVVVHHQAFDADPPGGTHGHHD/DQDDDQWDADPVVLWIWGVDTDTFDADQLLSQQCVVQSVPQFDFAFLVRSCVRRPCPSVVSVVSLVVSQVSCVVVVHPQAFDADPPGGTHGHD/DQDDDQWDADPVVLWIGGPCGTFDDDQLLSLVVVQSVPQADFDFLVRSCVSRPCVSVVSVVSLVVSQVSVVVVDPPAFDADPPGGTHRD

Solvent-accessible surface area: 31465 Å² total; per-residue (Å²): 104,150,37,92,53,1,46,1,58,66,105,114,101,25,2,44,7,112,122,45,42,11,56,29,69,110,21,6,17,47,0,0,14,43,0,9,88,91,22,71,34,8,2,55,31,26,62,0,17,31,40,0,6,95,50,56,40,136,94,166,48,0,29,47,41,0,45,124,0,64,125,56,1,42,113,50,42,14,117,85,13,0,54,67,21,207,64,29,0,12,29,0,12,67,80,104,82,129,40,131,118,5,83,64,128,107,102,20,12,99,181,105,20,130,33,66,107,24,4,26,65,1,3,21,45,0,17,84,87,22,56,36,10,0,56,33,28,59,1,7,27,40,1,8,107,76,5,55,30,135,96,162,51,0,29,50,45,0,39,122,0,67,119,49,5,34,128,99,60,25,134,165,12,3,41,67,27,206,68,31,0,12,18,0,13,74,24,119,55,142,108,70,118,36,128,59,1,18,0,28,79,78,15,45,2,3,37,4,62,168,161,133,118,74,63,15,134,32,63,62,26,2,18,71,1,2,16,11,0,10,26,14,23,100,25,35,0,54,30,18,6,1,25,92,56,2,33,116,84,146,40,136,94,162,53,1,29,46,45,0,54,113,0,61,125,51,2,45,115,51,60,16,135,151,14,1,56,68,33,223,79,76,0,12,60,0,14,120,154,59,126,32,134,68,2,51,0,47,57,86,19,47,4,2,47,3,96,152,81,35,14,130,38,69,52,23,4,19,79,0,0,14,13,0,10,26,16,21,77,28,35,2,48,40,25,8,1,17,119,56,0,64,112,151,46,132,96,184,51,0,35,50,42,0,42,111,0,59,130,54,0,41,131,58,61,15,132,144,16,1,54,74,34,222,79,72,0,13,42,0,18,76,141,135,67,123,38,131,79,2,51,0,37,80,126,90,106,12,3,56,24,175,92,122,50,92,14,96,34,66,108,22,2,17,50,0,1,16,45,0,9,85,96,20,98,75,39,2,53,40,36,58,0,70,119,108,0,42,146,166,98,202,77,3,37,44,46,0,49,114,0,62,117,50,2,49,80,33,59,16,133,136,13,1,44,73,36,221,78,70,0,10,54,0,22,124,109,69,106,30,142,52,0,37,0,28,62,125,36,95,9,2,89,6,89,142,110,50,16,78,23,39,98,35,8,18,74,8,13,46,5,11,84,95,22,100,82,39,2,56,64,36,60,7,99,110,106,8,45,162,164,70,174,74,7,42,59,67,10,45,116,8,64,118,50,0,34,139,100,39,127,161,20,1,66,74,38,220,65,61,3,10,73,0,75

InterPro domains:
  IPR001789 Signal transduction response regulator, receiver domain [PF00072] (15-124)
  IPR001789 Signal transduction response regulator, receiver domain [PS50110] (14-127)
  IPR001789 Signal transduction response regulator, receiver domain [SM00448] (13-123)
  IPR001867 OmpR/PhoB-type DNA-binding domain [PF00486] (166-237)
  IPR001867 OmpR/PhoB-type DNA-binding domain [PS51755] (138-239)
  IPR001867 OmpR/PhoB-type DNA-binding domain [SM00862] (161-237)
  IPR001867 OmpR/PhoB-type DNA-binding domain [cd00383] (146-237)
  IPR011006 CheY-like superfamily [SSF52172] (8-137)
  IPR016032 Signal transduction response regulator, C-terminal effector [SSF46894] (138-238)
  IPR036388 Winged helix-like DNA-binding domain superfamily [G3DSA:1.10.10.10] (138-245)
  IPR039420 Transcriptional regulatory protein WalR-like [PTHR48111] (15-240)

B-factor: mean 58.24, std 15.12, range [20.0, 403.81]